Protein 3CIH (pdb70)

Foldseek 3Di:
DFKWAAPLQQLLQVQQCLQLAAFALHGDHAPDDRFHHQFKKKKKDKDAAPAKKKKAKDKDAQKWKAKQNRTDPSDRMDIDGHGIIMIMMMGGDPPHGTIMFMDIPPDTDDQQIKMASPQPWDADPVGDIDDSPVGDMGIDGDPRNDSPSPSVVDFFWDWAFFPDWDADPVGFIKTFNPAKAKFWKKFKDKDFWWKKKKFFANDSVLQVPSPFRGYIWMKTDDQQWIATVSVGDIDGFDNPIGMDIDPGMAIHRMMTMHTDPGIDTDGMIIGTAHDFDFQKDDDFPPVLVNLLLVLLLVLSRQQHLARAFFGHPSNHQAQLLLLLLCLVLRTGNPLVRNLSSLSNQLHDDDDPAARSLELSNLSSLVSVVQSLLAVCLVSLLSCVVSVNPVQQVAQDPLRHAAVSHDYDLAPQVPPADRGAFFLLSLLSVLVSLVSCVSCVSNVVVVSSVVSVVSSVSSLVVSCVQFNDPVLLAGAGHDDPSHGDPARACRSLNCQVSVSDDPVSVVSCVVSPLPDPVHRDHWFLSVLVSLLSCLSVVQLQVVCCVVFSVLVVLVHSAAWGTGDNVDDDQVRQAVPGSNPTRRSTSSRSSSSSCCSCRAQNKDAPDRQNLDIEGEHDPNPTAWWIWRDTNPWIWIWIGQWKIKIFTAHHKYKYKDQAQDFKDKVADWADPDHRMIIHIGGHRDMMMITGHD

Organism: Bacteroides thetaiotaomicron (strain ATCC 29148 / DSM 2079 / JCM 5827 / CCUG 10774 / NCTC 10582 / VPI-5482 / E50) (NCBI:txid226186)

Secondary structure (DSSP, 8-state):
---EESTTHHHHHHHH--TT-EETTEE---SSPPP---SEEEEEEEEEESS-EEEEEEEESEEEEEETTEEPP---EEEE-SEEEEEEEEEE-SSS--EEEEE-SS---STTSEEES-----B-TTSPBP--TT-----EE-S--STT--GGG----B----SEEEE-TTSSEEEEEEEEEEE--EEEEEEE-EEEEEEEESSHHHHH-TTT-S-EEEEEEETTEEEETTTTEEEE--SSS-EEE-SS-EEEEEEEEEE-TTEEEEEE--B---------EE--S-HHHHHHHHHHHH--TTBSSSB-SBSSS-----HHHHHHHH--TTTT--HHHHHHHHHHHH--SSP-SSGGG--HHHHHHHHHHHH-----HHHHHHHTT----TTGGG--TT----------S---TT----SSEEHHHHHHHHHHHH--HHHHHHT-HHHHHHHHHHHHHHHHHHHHHHEETTTTEE-SEEETTEEPS---TTT--TTTTT-S-HHHHHHHIIIIIT-TTS----S---HHHHHHHHHTT-TTT----TTT---TT--SS--S---TT--GGGGG---STT-S-SSBGGG-THHHHIIIIIS-EEEEEGGGTEEEE----TT----EEEEETTEEEEE---SEEEEEESS-EEEEEEE-SS--EE---EEEEETTEEEEEE-SSS-EEEE---

Sequence (690 aa):
QTWIWYPGDYEIWLGNQNNRRTERGAFFPPFWKTDSHYVVVEFSKVLNLSEPEEVFIAAEGTYNVKLDGKLQFGPETLLLPAGKHSLNIKVWNQATPPTIYVKGKTVNSDSSWRVTYEDKEWIDESGKASDTSATIYDAGCWNFDGATQRPSQFSLREPQQPVAKTEQPEGGILYDFGKETFGFITLKNLSGKGKIDLYYGESPEEAKDKAYCETLDKLLLEPGQITDLAIRSTSPLHHSDNEYTLENSKAFRYVYITHEPEVQIGEVSQYEYLPEEYRGNFRCNDEELNCIWEVGAYTHLTTREFFIDGIKRDRWVWSGDAIQSYLNYYLFFDSESVKRTIWLLRGKDPVTSHSNTIDYTFYWFLSVYDYYYSGDRHFVNQLYPRQTDYVLGRTNKNGVEGSGDWVFVDWADGYLDKKGELSFEQVLFCRSLETALCADLVGDKDGQQKYEKLASALKAKLEPTFWNNQKQAFVHNCVDGRQSDAVTRYANFSVFFDYLNADKQQAIKQSVLLNDEILKITTPYRFYELEALCALGEQETVKEKAYWGGLKAGATSFWEKYNPEESGTQHLAYGRPYGKSLCHAWGASPIYLLGKYYLGVKPTKEGYKEFAVSPVLGGLKWEGTVPTPNGDIHVYDNKTIKVKATEGKGYLTIQSRRQPKANGTVEKVSEGVWRLWIDSPEERIVTYRL

InterPro domains:
  IPR008928 Six-hairpin glycosidase superfamily [SSF48208] (299-679)
  IPR012341 Six-hairpin glycosidase-like superfamily [G3DSA:1.50.10.10] (306-635)
  IPR035396 Alpha-L-rhamnosidase, six-hairpin glycosidase domain [PF17389] (300-632)
  IPR035398 Alpha-L-rhamnosidase C-terminal domain [PF17390] (636-672)
  IPR048932 Alpha-rhamnosidase-like, N-terminal domain, bacteroidetes [PF21209] (57-276)

Radius of gyration: 28.09 Å; Cα contacts (8 Å, |Δi|>4): 1525; chains: 1; bounding box: 74×78×75 Å

B-factor: mean 33.27, std 11.44, range [8.04, 86.85]

Nearest PDB structures (foldseek):
  3cih-assembly1_A-2  TM=1.001E+00  e=0.000E+00  Bacteroides thetaiotaomicron VPI-5482
  4xhc-assembly1_B  TM=7.651E-01  e=6.725E-21  Klebsiella oxytoca
  6gsz-assembly1_A  TM=5.966E-01  e=3.666E-24  Aspergillus terreus
  8hmm-assembly1_A  TM=7.686E-01  e=1.091E-19  Aspergillus oryzae
  5fq0-assembly1_A  TM=4.477E-01  e=1.392E+00  Halomonas sp.

Structure (mmCIF, N/CA/C/O backbone):
data_3CIH
#
_entry.id   3CIH
#
_cell.length_a   146.895
_cell.length_b   146.895
_cell.length_c   198.847
_cell.angle_alpha   90.00
_cell.angle_beta   90.00
_cell.angle_gamma   90.00
#
_symmetry.space_group_name_H-M   'I 4 2 2'
#
loop_
_entity.id
_entity.type
_entity.pdbx_description
1 polymer 'Putative alpha-rhamnosidase'
2 non-polymer 2-AMINO-2-HYDROXYMETHYL-PROPANE-1,3-DIOL
3 non-polymer 1,2-ETHANEDIOL
4 water water
#
loop_
_atom_site.group_PDB
_atom_site.id
_atom_site.type_symbol
_atom_site.label_atom_id
_atom_site.label_alt_id
_atom_site.label_comp_id
_atom_site.label_asym_id
_atom_site.label_entity_id
_atom_site.label_seq_id
_atom_site.pdbx_PDB_ins_code
_atom_site.Cartn_x
_atom_site.Cartn_y
_atom_site.Cartn_z
_atom_site.occupancy
_atom_site.B_iso_or_equiv
_atom_site.auth_seq_id
_atom_site.auth_comp_id
_atom_site.auth_asym_id
_atom_site.auth_atom_id
_atom_site.pdbx_PDB_model_num
ATOM 1 N N . GLN A 1 18 ? 28.586 52.356 21.594 1.00 33.88 18 GLN A N 1
ATOM 2 C CA . GLN A 1 18 ? 28.848 51.944 20.184 1.00 34.73 18 GLN A CA 1
ATOM 3 C C . GLN A 1 18 ? 30.091 51.059 20.044 1.00 33.91 18 GLN A C 1
ATOM 4 O O . GLN A 1 18 ? 30.993 51.091 20.884 1.00 32.48 18 GLN A O 1
ATOM 10 N N . THR A 1 19 ? 30.130 50.280 18.964 1.00 32.19 19 THR A N 1
ATOM 11 C CA . THR A 1 19 ? 31.248 49.380 18.690 1.00 29.82 19 THR A CA 1
ATOM 12 C C . THR A 1 19 ? 31.231 48.990 17.204 1.00 28.50 19 THR A C 1
ATOM 13 O O . THR A 1 19 ? 30.221 49.172 16.519 1.00 25.47 19 THR A O 1
ATOM 17 N N . TRP A 1 20 ? 32.345 48.478 16.691 1.00 26.93 20 TRP A N 1
ATOM 18 C CA . TRP A 1 20 ? 32.368 48.065 15.288 1.00 27.58 20 TRP A CA 1
ATOM 19 C C . TRP A 1 20 ? 31.502 46.821 15.149 1.00 25.26 20 TRP A C 1
ATOM 20 O O . TRP A 1 20 ? 31.533 45.943 16.006 1.00 22.38 20 TRP A O 1
ATOM 31 N N . ILE A 1 21 ? 30.719 46.755 14.079 1.00 25.24 21 ILE A N 1
ATOM 32 C CA . ILE A 1 21 ? 29.833 45.611 13.869 1.00 24.83 21 ILE A CA 1
ATOM 33 C C . ILE A 1 21 ? 29.989 44.993 12.491 1.00 24.15 21 ILE A C 1
ATOM 34 O O . ILE A 1 21 ? 30.421 45.649 11.540 1.00 23.22 21 ILE A O 1
ATOM 39 N N . TRP A 1 22 ? 29.602 43.728 12.391 1.00 24.93 22 TRP A N 1
ATOM 40 C CA . TRP A 1 22 ? 29.709 42.973 11.147 1.00 24.45 22 TRP A CA 1
ATOM 41 C C . TRP A 1 22 ? 28.650 41.872 11.075 1.00 23.26 22 TRP A C 1
ATOM 42 O O . TRP A 1 22 ? 27.856 41.706 11.998 1.00 21.99 22 TRP A O 1
ATOM 53 N N . TYR A 1 23 ? 28.638 41.136 9.964 1.00 22.84 23 TYR A N 1
ATOM 54 C CA . TYR A 1 23 ? 27.713 40.025 9.788 1.00 21.00 23 TYR A CA 1
ATOM 55 C C . TYR A 1 23 ? 28.248 38.965 10.758 1.00 20.88 23 TYR A C 1
ATOM 56 O O . TYR A 1 23 ? 29.412 38.577 10.688 1.00 22.10 23 TYR A O 1
ATOM 65 N N . PRO A 1 24 ? 27.398 38.472 11.663 1.00 20.81 24 PRO A N 1
ATOM 66 C CA . PRO A 1 24 ? 27.824 37.470 12.644 1.00 20.66 24 PRO A CA 1
ATOM 67 C C . PRO A 1 24 ? 28.572 36.248 12.115 1.00 20.58 24 PRO A C 1
ATOM 68 O O . PRO A 1 24 ? 28.142 35.590 11.166 1.00 20.68 24 PRO A O 1
ATOM 72 N N . GLY A 1 25 ? 29.702 35.950 12.741 1.00 20.26 25 GLY A N 1
ATOM 73 C CA . GLY A 1 25 ? 30.494 34.812 12.316 1.00 20.85 25 GLY A CA 1
ATOM 74 C C . GLY A 1 25 ? 31.488 35.168 11.226 1.00 21.07 25 GLY A C 1
ATOM 75 O O . GLY A 1 25 ? 32.545 34.557 11.130 1.00 20.48 25 GLY A O 1
ATOM 76 N N . ASP A 1 26 ? 31.160 36.153 10.395 1.00 20.56 26 ASP A N 1
ATOM 77 C CA . ASP A 1 26 ? 32.069 36.537 9.321 1.00 21.56 26 ASP A CA 1
ATOM 78 C C . ASP A 1 26 ? 33.407 37.110 9.780 1.00 22.17 26 ASP A C 1
ATOM 79 O O . ASP A 1 26 ? 34.424 36.867 9.135 1.00 21.25 26 ASP A O 1
ATOM 84 N N . TYR A 1 27 ? 33.433 37.876 10.870 1.00 22.32 27 TYR A N 1
ATOM 85 C CA . TYR A 1 27 ? 34.712 38.415 11.332 1.00 20.66 27 TYR A CA 1
ATOM 86 C C . TYR A 1 27 ? 35.540 37.271 11.886 1.00 21.21 27 TYR A C 1
ATOM 87 O O . TYR A 1 27 ? 36.728 37.139 11.600 1.00 20.23 27 TYR A O 1
ATOM 96 N N . GLU A 1 28 ? 34.887 36.438 12.682 1.00 22.44 28 GLU A N 1
ATOM 97 C CA . GLU A 1 28 ? 35.521 35.281 13.298 1.00 22.53 28 GLU A CA 1
ATOM 98 C C . GLU A 1 28 ? 36.158 34.353 12.265 1.00 23.25 28 GLU A C 1
ATOM 99 O O . GLU A 1 28 ? 37.263 33.855 12.458 1.00 21.83 28 GLU A O 1
ATOM 105 N N . ILE A 1 29 ? 35.447 34.112 11.171 1.00 23.02 29 ILE A N 1
ATOM 106 C CA . ILE A 1 29 ? 35.962 33.242 10.131 1.00 23.20 29 ILE A CA 1
ATOM 107 C C . ILE A 1 29 ? 37.200 33.854 9.494 1.00 24.37 29 ILE A C 1
ATOM 108 O O . ILE A 1 29 ? 38.223 33.187 9.361 1.00 26.31 29 ILE A O 1
ATOM 113 N N . TRP A 1 30 ? 37.114 35.128 9.123 1.00 24.64 30 TRP A N 1
ATOM 114 C CA . TRP A 1 30 ? 38.236 35.833 8.503 1.00 25.02 30 TRP A CA 1
ATOM 115 C C . TRP A 1 30 ? 39.443 35.882 9.433 1.00 24.14 30 TRP A C 1
ATOM 116 O O . TRP A 1 30 ? 40.569 35.636 9.006 1.00 24.32 30 TRP A O 1
ATOM 127 N N . LEU A 1 31 ? 39.207 36.201 10.701 1.00 22.97 31 LEU A N 1
ATOM 128 C CA . LEU A 1 31 ? 40.296 36.294 11.661 1.00 21.92 31 LEU A CA 1
ATOM 129 C C . LEU A 1 31 ? 40.883 34.910 11.917 1.00 24.10 31 LEU A C 1
ATOM 130 O O . LEU A 1 31 ? 42.082 34.773 12.199 1.00 23.23 31 LEU A O 1
ATOM 135 N N . GLY A 1 32 ? 40.035 33.888 11.815 1.00 22.72 32 GLY A N 1
ATOM 136 C CA . GLY A 1 32 ? 40.488 32.522 12.034 1.00 21.07 32 GLY A CA 1
ATOM 137 C C . GLY A 1 32 ? 41.370 32.031 10.902 1.00 21.01 32 GLY A C 1
ATOM 138 O O . GLY A 1 32 ? 42.320 31.284 11.125 1.00 18.43 32 GLY A O 1
ATOM 139 N N . ASN A 1 33 ? 41.041 32.437 9.679 1.00 21.21 33 ASN A N 1
ATOM 140 C CA . ASN A 1 33 ? 41.833 32.055 8.526 1.00 21.74 33 ASN A CA 1
ATOM 141 C C . ASN A 1 33 ? 43.215 32.680 8.703 1.00 24.25 33 ASN A C 1
ATOM 142 O O . ASN A 1 33 ? 44.239 32.033 8.467 1.00 22.96 33 ASN A O 1
ATOM 147 N N . GLN A 1 34 ? 43.242 33.936 9.133 1.00 23.63 34 GLN A N 1
ATOM 148 C CA . GLN A 1 34 ? 44.509 34.630 9.317 1.00 24.29 34 GLN A CA 1
ATOM 149 C C . GLN A 1 34 ? 45.408 33.930 10.323 1.00 23.07 34 GLN A C 1
ATOM 150 O O . GLN A 1 34 ? 46.605 33.768 10.094 1.00 23.27 34 GLN A O 1
ATOM 164 N N . ASN A 1 36 ? 45.095 30.622 11.591 1.00 23.19 36 ASN A N 1
ATOM 165 C CA . ASN A 1 36 ? 45.390 29.252 11.175 1.00 23.25 36 ASN A CA 1
ATOM 166 C C . ASN A 1 36 ? 46.507 29.233 10.130 1.00 23.60 36 ASN A C 1
ATOM 167 O O . ASN A 1 36 ? 47.392 28.374 10.176 1.00 22.86 36 ASN A O 1
ATOM 172 N N . ASN A 1 37 ? 46.461 30.178 9.192 1.00 22.95 37 ASN A N 1
ATOM 173 C CA . ASN A 1 37 ? 47.449 30.215 8.128 1.00 24.03 37 ASN A CA 1
ATOM 174 C C . ASN A 1 37 ? 48.824 30.721 8.554 1.00 25.14 37 ASN A C 1
ATOM 175 O O . ASN A 1 37 ? 49.710 30.918 7.727 1.00 25.41 37 ASN A O 1
ATOM 180 N N . ARG A 1 38 ? 49.001 30.911 9.857 1.00 26.41 38 ARG A N 1
ATOM 181 C CA . ARG A 1 38 ? 50.281 31.349 10.395 1.00 26.26 38 ARG A CA 1
ATOM 182 C C . ARG A 1 38 ? 51.125 30.129 10.740 1.00 27.17 38 ARG A C 1
ATOM 183 O O . ARG A 1 38 ? 52.299 30.259 11.094 1.00 27.30 38 ARG A O 1
ATOM 191 N N . ARG A 1 39 ? 50.528 28.943 10.661 1.00 26.63 39 ARG A N 1
ATOM 192 C CA . ARG A 1 39 ? 51.284 27.736 10.950 1.00 25.58 39 ARG A CA 1
ATOM 193 C C . ARG A 1 39 ? 52.369 27.588 9.901 1.00 25.93 39 ARG A C 1
ATOM 194 O O . ARG A 1 39 ? 52.169 27.926 8.729 1.00 25.97 39 ARG A O 1
ATOM 202 N N . THR A 1 40 ? 53.525 27.092 10.322 1.00 25.48 40 THR A N 1
ATOM 203 C CA . THR A 1 40 ? 54.609 26.862 9.383 1.00 26.11 40 THR A CA 1
ATOM 204 C C . THR A 1 40 ? 55.291 25.558 9.722 1.00 26.91 40 THR A C 1
ATOM 205 O O . THR A 1 40 ? 55.202 25.065 10.847 1.00 28.41 40 THR A O 1
ATOM 209 N N . GLU A 1 41 ? 55.937 24.986 8.719 1.00 27.16 41 GLU A N 1
ATOM 210 C CA . GLU A 1 41 ? 56.720 23.790 8.918 1.00 27.39 41 GLU A CA 1
ATOM 211 C C . GLU A 1 41 ? 58.024 24.112 8.206 1.00 25.52 41 GLU A C 1
ATOM 212 O O . GLU A 1 41 ? 58.059 24.320 6.987 1.00 22.99 41 GLU A O 1
ATOM 218 N N . ARG A 1 42 ? 59.089 24.200 8.989 1.00 25.01 42 ARG A N 1
ATOM 219 C CA . ARG A 1 42 ? 60.400 24.512 8.451 1.00 26.10 42 ARG A CA 1
ATOM 220 C C . ARG A 1 42 ? 60.383 25.610 7.386 1.00 25.38 42 ARG A C 1
ATOM 221 O O . ARG A 1 42 ? 60.911 25.435 6.287 1.00 25.25 42 ARG A O 1
ATOM 229 N N . GLY A 1 43 ? 59.767 26.741 7.722 1.00 25.37 43 GLY A N 1
ATOM 230 C CA . GLY A 1 43 ? 59.738 27.873 6.814 1.00 25.05 43 GLY A CA 1
ATOM 231 C C . GLY A 1 43 ? 58.670 27.930 5.747 1.00 24.59 43 GLY A C 1
ATOM 232 O O . GLY A 1 43 ? 58.633 28.878 4.959 1.00 24.75 43 GLY A O 1
ATOM 233 N N . ALA A 1 44 ? 57.794 26.940 5.709 1.00 24.92 44 ALA A N 1
ATOM 234 C CA . ALA A 1 44 ? 56.750 26.940 4.693 1.00 26.62 44 ALA A CA 1
ATOM 235 C C . ALA A 1 44 ? 55.355 27.167 5.264 1.00 26.69 44 ALA A C 1
ATOM 236 O O . ALA A 1 44 ? 54.957 26.556 6.268 1.00 25.28 44 ALA A O 1
ATOM 238 N N . PHE A 1 45 ? 54.633 28.068 4.609 1.00 26.54 45 PHE A N 1
ATOM 239 C CA . PHE A 1 45 ? 53.259 28.408 4.956 1.00 28.16 45 PHE A CA 1
ATOM 240 C C . PHE A 1 45 ? 52.466 27.092 4.938 1.00 26.76 45 PHE A C 1
ATOM 241 O O . PHE A 1 45 ? 52.637 26.270 4.035 1.00 26.57 45 PHE A O 1
ATOM 249 N N . PHE A 1 46 ? 51.614 26.887 5.938 1.00 26.14 46 PHE A N 1
ATOM 250 C CA . PHE A 1 46 ? 50.873 25.630 6.043 1.00 27.18 46 PHE A CA 1
ATOM 251 C C . PHE A 1 46 ? 49.384 25.781 6.429 1.00 27.04 46 PHE A C 1
ATOM 252 O O . PHE A 1 46 ? 49.013 25.678 7.602 1.00 25.63 46 PHE A O 1
ATOM 260 N N . PRO A 1 47 ? 48.510 26.016 5.440 1.00 26.93 47 PRO A N 1
ATOM 261 C CA . PRO A 1 47 ? 47.081 26.167 5.732 1.00 26.29 47 PRO A CA 1
ATOM 262 C C . PRO A 1 47 ? 46.420 24.819 6.021 1.00 25.94 47 PRO A C 1
ATOM 263 O O . PRO A 1 47 ? 46.989 23.769 5.751 1.00 26.18 47 PRO A O 1
ATOM 267 N N . PRO A 1 48 ? 45.209 24.834 6.591 1.00 25.98 48 PRO A N 1
ATOM 268 C CA . PRO A 1 48 ? 44.508 23.581 6.897 1.00 25.08 48 PRO A CA 1
ATOM 269 C C . PRO A 1 48 ? 44.222 22.763 5.639 1.00 24.11 48 PRO A C 1
ATOM 270 O O . PRO A 1 48 ? 44.214 23.303 4.532 1.00 22.98 48 PRO A O 1
ATOM 274 N N . PHE A 1 49 ? 43.990 21.463 5.809 1.00 23.29 49 PHE A N 1
ATOM 275 C CA . PHE A 1 49 ? 43.691 20.590 4.672 1.00 22.78 49 PHE A CA 1
ATOM 276 C C . PHE A 1 49 ? 42.192 20.560 4.377 1.00 22.21 49 PHE A C 1
ATOM 277 O O . PHE A 1 49 ? 41.760 20.075 3.333 1.00 21.29 49 PHE A O 1
ATOM 285 N N . TRP A 1 50 ? 41.393 21.081 5.299 1.00 23.66 50 TRP A N 1
ATOM 286 C CA . TRP A 1 50 ? 39.954 21.137 5.078 1.00 24.34 50 TRP A CA 1
ATOM 287 C C . TRP A 1 50 ? 39.662 22.477 4.421 1.00 24.07 50 TRP A C 1
ATOM 288 O O . TRP A 1 50 ? 40.490 23.383 4.444 1.00 23.53 50 TRP A O 1
ATOM 299 N N . LYS A 1 51 ? 38.492 22.583 3.812 1.00 24.92 51 LYS A N 1
ATOM 300 C CA . LYS A 1 51 ? 38.071 23.794 3.130 1.00 26.42 51 LYS A CA 1
ATOM 301 C C . LYS A 1 51 ? 38.125 25.048 4.004 1.00 26.36 51 LYS A C 1
ATOM 302 O O . LYS A 1 51 ? 37.726 25.032 5.173 1.00 24.47 51 LYS A O 1
ATOM 308 N N . THR A 1 52 ? 38.630 26.132 3.424 1.00 23.91 52 THR A N 1
ATOM 309 C CA . THR A 1 52 ? 38.701 27.407 4.122 1.00 23.86 52 THR A CA 1
ATOM 310 C C . THR A 1 52 ? 37.545 28.264 3.619 1.00 22.36 52 THR A C 1
ATOM 311 O O . THR A 1 52 ? 37.401 28.476 2.421 1.00 20.43 52 THR A O 1
ATOM 315 N N . ASP A 1 53 ? 36.725 28.762 4.533 1.00 24.23 53 ASP A N 1
ATOM 316 C CA . ASP A 1 53 ? 35.593 29.581 4.132 1.00 26.24 53 ASP A CA 1
ATOM 317 C C . ASP A 1 53 ? 35.934 31.063 4.138 1.00 25.62 53 ASP A C 1
ATOM 318 O O . ASP A 1 53 ? 36.975 31.464 4.642 1.00 22.36 53 ASP A O 1
ATOM 323 N N . SER A 1 54 ? 35.048 31.867 3.566 1.00 25.91 54 SER A N 1
ATOM 324 C CA . SER A 1 54 ? 35.256 33.303 3.465 1.00 24.40 54 SER A CA 1
ATOM 325 C C . SER A 1 54 ? 34.065 34.086 3.995 1.00 23.86 54 SER A C 1
ATOM 326 O O . SER A 1 54 ? 32.965 33.555 4.111 1.00 22.51 54 SER A O 1
ATOM 329 N N . HIS A 1 55 ? 34.284 35.357 4.309 1.00 22.45 55 HIS A N 1
ATOM 330 C CA . HIS A 1 55 ? 33.198 36.190 4.795 1.00 22.29 55 HIS A CA 1
ATOM 331 C C . HIS A 1 55 ? 32.422 36.656 3.571 1.00 20.00 55 HIS A C 1
ATOM 332 O O . HIS A 1 55 ? 32.907 36.526 2.456 1.00 19.16 55 HIS A O 1
ATOM 339 N N . TYR A 1 56 ? 31.210 37.169 3.771 1.00 19.40 56 TYR A N 1
ATOM 340 C CA . TYR A 1 56 ? 30.407 37.681 2.658 1.00 19.99 56 TYR A CA 1
ATOM 341 C C . TYR A 1 56 ? 31.025 39.028 2.262 1.00 20.27 56 TYR A C 1
ATOM 342 O O . TYR A 1 56 ? 31.202 39.883 3.122 1.00 18.06 56 TYR A O 1
ATOM 351 N N . VAL A 1 57 ? 31.346 39.224 0.980 1.00 19.60 57 VAL A N 1
ATOM 352 C CA . VAL A 1 57 ? 31.997 40.470 0.552 1.00 21.86 57 VAL A CA 1
ATOM 353 C C . VAL A 1 57 ? 31.126 41.723 0.372 1.00 22.76 57 VAL A C 1
ATOM 354 O O . VAL A 1 57 ? 31.641 42.827 0.157 1.00 20.54 57 VAL A O 1
ATOM 358 N N . VAL A 1 58 ? 29.812 41.556 0.450 1.00 22.97 58 VAL A N 1
ATOM 359 C CA . VAL A 1 58 ? 28.906 42.688 0.368 1.00 22.70 58 VAL A CA 1
ATOM 360 C C . VAL A 1 58 ? 27.805 42.384 1.367 1.00 24.46 58 VAL A C 1
ATOM 361 O O . VAL A 1 58 ? 27.168 41.335 1.302 1.00 26.10 58 VAL A O 1
ATOM 365 N N . VAL A 1 59 ? 27.603 43.300 2.303 1.00 23.57 59 VAL A N 1
ATOM 366 C CA . VAL A 1 59 ? 26.605 43.142 3.339 1.00 24.67 59 VAL A CA 1
ATOM 367 C C . VAL A 1 59 ? 25.900 44.480 3.564 1.00 25.76 59 VAL A C 1
ATOM 368 O O . VAL A 1 59 ? 26.496 45.542 3.389 1.00 23.89 59 VAL A O 1
ATOM 372 N N . GLU A 1 60 ? 24.625 44.432 3.934 1.00 25.83 60 GLU A N 1
ATOM 373 C CA . GLU A 1 60 ? 23.893 45.656 4.209 1.00 24.95 60 GLU A CA 1
ATOM 374 C C . GLU A 1 60 ? 23.574 45.739 5.692 1.00 25.33 60 GLU A C 1
ATOM 375 O O . GLU A 1 60 ? 23.012 44.810 6.270 1.00 24.15 60 GLU A O 1
ATOM 381 N N . PHE A 1 61 ? 23.958 46.853 6.303 1.00 24.23 61 PHE A N 1
ATOM 382 C CA . PHE A 1 61 ? 23.672 47.108 7.711 1.00 25.62 61 PHE A CA 1
ATOM 383 C C . PHE A 1 61 ? 22.470 48.068 7.743 1.00 26.32 61 PHE A C 1
ATOM 384 O O . PHE A 1 61 ? 22.383 49.000 6.940 1.00 25.29 61 PHE A O 1
ATOM 392 N N . SER A 1 62 ? 21.529 47.834 8.646 1.00 26.52 62 SER A N 1
ATOM 393 C CA . SER A 1 62 ? 20.361 48.705 8.716 1.00 28.21 62 SER A CA 1
ATOM 394 C C . SER A 1 62 ? 19.818 48.851 10.127 1.00 28.84 62 SER A C 1
ATOM 395 O O . SER A 1 62 ? 20.023 47.986 10.977 1.00 28.44 62 SER A O 1
ATOM 398 N N . LYS A 1 63 ? 19.129 49.960 10.367 1.00 30.92 63 LYS A N 1
ATOM 399 C CA . LYS A 1 63 ? 18.547 50.242 11.672 1.00 33.03 63 LYS A CA 1
ATOM 400 C C . LYS A 1 63 ? 17.362 51.183 11.519 1.00 33.93 63 LYS A C 1
ATOM 401 O O . LYS A 1 63 ? 17.485 52.254 10.923 1.00 33.49 63 LYS A O 1
ATOM 407 N N . VAL A 1 64 ? 16.212 50.769 12.044 1.00 35.36 64 VAL A N 1
ATOM 408 C CA . VAL A 1 64 ? 15.005 51.587 11.994 1.00 35.50 64 VAL A CA 1
ATOM 409 C C . VAL A 1 64 ? 15.081 52.549 13.173 1.00 36.92 64 VAL A C 1
ATOM 410 O O . VAL A 1 64 ? 15.286 52.132 14.317 1.00 36.07 64 VAL A O 1
ATOM 414 N N . LEU A 1 65 ? 14.925 53.837 12.884 1.00 38.93 65 LEU A N 1
ATOM 415 C CA . LEU A 1 65 ? 15.026 54.865 13.913 1.00 40.53 65 LEU A CA 1
ATOM 416 C C . LEU A 1 65 ? 13.756 55.682 14.156 1.00 41.29 65 LEU A C 1
ATOM 417 O O . LEU A 1 65 ? 12.959 55.935 13.242 1.00 41.02 65 LEU A O 1
ATOM 422 N N . ASN A 1 66 ? 13.585 56.089 15.409 1.00 41.46 66 ASN A N 1
ATOM 423 C CA . ASN A 1 66 ? 12.467 56.930 15.814 1.00 43.29 66 ASN A CA 1
ATOM 424 C C . ASN A 1 66 ? 13.095 57.921 16.789 1.00 42.82 66 ASN A C 1
ATOM 425 O O . ASN A 1 66 ? 13.237 57.649 17.979 1.00 42.26 66 ASN A O 1
ATOM 430 N N . LEU A 1 67 ? 13.494 59.070 16.257 1.00 43.76 67 LEU A N 1
ATOM 431 C CA . LEU A 1 67 ? 14.162 60.096 17.047 1.00 44.92 67 LEU A CA 1
ATOM 432 C C . LEU A 1 67 ? 13.256 61.231 17.505 1.00 45.73 67 LEU A C 1
ATOM 433 O O . LEU A 1 67 ? 12.471 61.767 16.723 1.00 44.33 67 LEU A O 1
ATOM 438 N N . SER A 1 68 ? 13.391 61.598 18.776 1.00 46.80 68 SER A N 1
ATOM 439 C CA . SER A 1 68 ? 12.599 62.673 19.368 1.00 47.88 68 SER A CA 1
ATOM 440 C C . SER A 1 68 ? 13.266 64.020 19.105 1.00 48.22 68 SER A C 1
ATOM 441 O O . SER A 1 68 ? 12.672 65.072 19.337 1.00 47.84 68 SER A O 1
ATOM 444 N N . GLU A 1 69 ? 14.507 63.975 18.626 1.00 48.61 69 GLU A N 1
ATOM 445 C CA . GLU A 1 69 ? 15.264 65.182 18.318 1.00 48.09 69 GLU A CA 1
ATOM 446 C C . GLU A 1 69 ? 16.366 64.872 17.304 1.00 47.29 69 GLU A C 1
ATOM 447 O O . GLU A 1 69 ? 16.962 63.796 17.331 1.00 47.12 69 GLU A O 1
ATOM 453 N N . PRO A 1 70 ? 16.650 65.817 16.392 1.00 46.70 70 PRO A N 1
ATOM 454 C CA . PRO A 1 70 ? 17.689 65.621 15.378 1.00 44.59 70 PRO A CA 1
ATOM 455 C C . PRO A 1 70 ? 19.061 65.379 16.000 1.00 42.98 70 PRO A C 1
ATOM 456 O O . PRO A 1 70 ? 19.422 66.015 16.991 1.00 43.84 70 PRO A O 1
ATOM 460 N N . GLU A 1 71 ? 19.815 64.449 15.421 1.00 41.03 71 GLU A N 1
ATOM 461 C CA . GLU A 1 71 ? 21.161 64.150 15.897 1.00 39.93 71 GLU A CA 1
ATOM 462 C C . GLU A 1 71 ? 22.052 63.777 14.728 1.00 37.72 71 GLU A C 1
ATOM 463 O O . GLU A 1 71 ? 21.594 63.248 13.715 1.00 37.93 71 GLU A O 1
ATOM 469 N N . GLU A 1 72 ? 23.334 64.067 14.876 1.00 35.29 72 GLU A N 1
ATOM 470 C CA . GLU A 1 72 ? 24.302 63.774 13.838 1.00 35.26 72 GLU A CA 1
ATOM 471 C C . GLU A 1 72 ? 25.120 62.555 14.215 1.00 33.77 72 GLU A C 1
ATOM 472 O O . GLU A 1 72 ? 25.564 62.435 15.356 1.00 30.80 72 GLU A O 1
ATOM 478 N N . VAL A 1 73 ? 25.319 61.647 13.259 1.00 32.34 73 VAL A N 1
ATOM 479 C CA . VAL A 1 73 ? 26.118 60.461 13.535 1.00 31.85 73 VAL A CA 1
ATOM 480 C C . VAL A 1 73 ? 27.417 60.470 12.755 1.00 31.59 73 VAL A C 1
ATOM 481 O O . VAL A 1 73 ? 27.479 60.981 11.633 1.00 31.48 73 VAL A O 1
ATOM 485 N N . PHE A 1 74 ? 28.458 59.917 13.371 1.00 31.34 74 PHE A N 1
ATOM 486 C CA . PHE A 1 74 ? 29.759 59.789 12.730 1.00 30.80 74 PHE A CA 1
ATOM 487 C C . PHE A 1 74 ? 29.740 58.386 12.121 1.00 30.17 74 PHE A C 1
ATOM 488 O O . PHE A 1 74 ? 29.272 57.438 12.756 1.00 28.78 74 PHE A O 1
ATOM 496 N N . ILE A 1 75 ? 30.245 58.254 10.900 1.00 28.80 75 ILE A N 1
ATOM 497 C CA . ILE A 1 75 ? 30.255 56.970 10.221 1.00 28.21 75 ILE A CA 1
ATOM 498 C C . ILE A 1 75 ? 31.641 56.589 9.750 1.00 28.37 75 ILE A C 1
ATOM 499 O O . ILE A 1 75 ? 32.306 57.360 9.070 1.00 29.12 75 ILE A O 1
ATOM 504 N N . ALA A 1 76 ? 32.067 55.390 10.124 1.00 28.95 76 ALA A N 1
ATOM 505 C CA . ALA A 1 76 ? 33.363 54.862 9.723 1.00 30.88 76 ALA A CA 1
ATOM 506 C C . ALA A 1 76 ? 33.114 53.458 9.179 1.00 30.69 76 ALA A C 1
ATOM 507 O O . ALA A 1 76 ? 32.156 52.795 9.579 1.00 31.74 76 ALA A O 1
ATOM 509 N N . ALA A 1 77 ? 33.967 53.001 8.270 1.00 29.46 77 ALA A N 1
ATOM 510 C CA . ALA A 1 77 ? 33.793 51.673 7.717 1.00 28.71 77 ALA A CA 1
ATOM 511 C C . ALA A 1 77 ? 35.057 51.111 7.088 1.00 28.28 77 ALA A C 1
ATOM 512 O O . ALA A 1 77 ? 35.930 51.851 6.641 1.00 28.06 77 ALA A O 1
ATOM 514 N N . GLU A 1 78 ? 35.158 49.787 7.079 1.00 28.14 78 GLU A N 1
ATOM 515 C CA . GLU A 1 78 ? 36.280 49.118 6.439 1.00 26.93 78 GLU A CA 1
ATOM 516 C C . GLU A 1 78 ? 35.673 48.576 5.151 1.00 27.03 78 GLU A C 1
ATOM 517 O O . GLU A 1 78 ? 34.862 47.650 5.174 1.00 26.51 78 GLU A O 1
ATOM 523 N N . GLY A 1 79 ? 36.049 49.190 4.033 1.00 26.38 79 GLY A N 1
ATOM 524 C CA . GLY A 1 79 ? 35.525 48.797 2.741 1.00 24.45 79 GLY A CA 1
ATOM 525 C C . GLY A 1 79 ? 34.831 49.955 2.043 1.00 23.99 79 GLY A C 1
ATOM 526 O O . GLY A 1 79 ? 34.714 51.054 2.588 1.00 24.57 79 GLY A O 1
ATOM 527 N N . THR A 1 80 ? 34.378 49.708 0.822 1.00 24.64 80 THR A N 1
ATOM 528 C CA . THR A 1 80 ? 33.670 50.712 0.033 1.00 25.23 80 THR A CA 1
ATOM 529 C C . THR A 1 80 ? 32.224 50.674 0.503 1.00 27.50 80 THR A C 1
ATOM 530 O O . THR A 1 80 ? 31.680 49.596 0.752 1.00 27.40 80 THR A O 1
ATOM 534 N N . TYR A 1 81 ? 31.586 51.829 0.623 1.00 26.74 81 TYR A N 1
ATOM 535 C CA . TYR A 1 81 ? 30.214 51.818 1.100 1.00 26.55 81 TYR A CA 1
ATOM 536 C C . TYR A 1 81 ? 29.351 52.954 0.594 1.00 26.36 81 TYR A C 1
ATOM 537 O O . TYR A 1 81 ? 29.842 53.904 -0.014 1.00 25.48 81 TYR A O 1
ATOM 546 N N . ASN A 1 82 ? 28.045 52.819 0.816 1.00 26.67 82 ASN A N 1
ATOM 547 C CA . ASN A 1 82 ? 27.091 53.861 0.465 1.00 26.45 82 ASN A CA 1
ATOM 548 C C . ASN A 1 82 ? 26.200 54.051 1.682 1.00 26.87 82 ASN A C 1
ATOM 549 O O . ASN A 1 82 ? 26.231 53.242 2.613 1.00 25.75 82 ASN A O 1
ATOM 554 N N . VAL A 1 83 ? 25.437 55.135 1.698 1.00 27.78 83 VAL A N 1
ATOM 555 C CA . VAL A 1 83 ? 24.554 55.415 2.822 1.00 29.57 83 VAL A CA 1
ATOM 556 C C . VAL A 1 83 ? 23.190 55.788 2.286 1.00 30.70 83 VAL A C 1
ATOM 557 O O . VAL A 1 83 ? 23.064 56.689 1.459 1.00 31.82 83 VAL A O 1
ATOM 561 N N . LYS A 1 84 ? 22.168 55.087 2.751 1.00 32.52 84 LYS A N 1
ATOM 562 C CA . LYS A 1 84 ? 20.811 55.353 2.295 1.00 34.39 84 LYS A CA 1
ATOM 563 C C . LYS A 1 84 ? 19.932 55.719 3.480 1.00 33.95 84 LYS A C 1
ATOM 564 O O . LYS A 1 84 ? 19.877 54.987 4.465 1.00 34.14 84 LYS A O 1
ATOM 570 N N . LEU A 1 85 ? 19.267 56.865 3.393 1.00 33.68 85 LEU A N 1
ATOM 571 C CA . LEU A 1 85 ? 18.378 57.319 4.460 1.00 34.33 85 LEU A CA 1
ATOM 572 C C . LEU A 1 85 ? 16.981 57.406 3.865 1.00 34.77 85 LEU A C 1
ATOM 573 O O . LEU A 1 85 ? 16.735 58.181 2.932 1.00 34.69 85 LEU A O 1
ATOM 578 N N . ASP A 1 86 ? 16.077 56.583 4.390 1.00 34.91 86 ASP A N 1
ATOM 579 C CA . ASP A 1 86 ? 14.700 56.539 3.911 1.00 35.15 86 ASP A CA 1
ATOM 580 C C . ASP A 1 86 ? 14.631 56.332 2.404 1.00 35.11 86 ASP A C 1
ATOM 581 O O . ASP A 1 86 ? 13.883 57.016 1.709 1.00 36.00 86 ASP A O 1
ATOM 586 N N . GLY A 1 87 ? 15.425 55.393 1.900 1.00 34.67 87 GLY A N 1
ATOM 587 C CA . GLY A 1 87 ? 15.421 55.101 0.476 1.00 34.46 87 GLY A CA 1
ATOM 588 C C . GLY A 1 87 ? 16.235 56.026 -0.412 1.00 35.75 87 GLY A C 1
ATOM 589 O O . GLY A 1 87 ? 16.360 55.779 -1.615 1.00 35.01 87 GLY A O 1
ATOM 590 N N . LYS A 1 88 ? 16.803 57.081 0.168 1.00 35.85 88 LYS A N 1
ATOM 591 C CA . LYS A 1 88 ? 17.586 58.035 -0.611 1.00 36.78 88 LYS A CA 1
ATOM 592 C C . LYS A 1 88 ? 19.105 57.900 -0.465 1.00 35.29 88 LYS A C 1
ATOM 593 O O . LYS A 1 88 ? 19.669 58.137 0.611 1.00 34.36 88 LYS A O 1
ATOM 599 N N . LEU A 1 89 ? 19.755 57.528 -1.568 1.00 32.93 89 LEU A N 1
ATOM 600 C CA . LEU A 1 89 ? 21.204 57.369 -1.604 1.00 33.52 89 LEU A CA 1
ATOM 601 C C . LEU A 1 89 ? 21.920 58.705 -1.417 1.00 32.93 89 LEU A C 1
ATOM 602 O O . LEU A 1 89 ? 21.680 59.649 -2.170 1.00 33.36 89 LEU A O 1
ATOM 607 N N . GLN A 1 90 ? 22.788 58.780 -0.410 1.00 32.46 90 GLN A N 1
ATOM 608 C CA . GLN A 1 90 ? 23.557 59.992 -0.153 1.00 32.30 90 GLN A CA 1
ATOM 609 C C . GLN A 1 90 ? 24.727 60.033 -1.141 1.00 33.82 90 GLN A C 1
ATOM 610 O O . GLN A 1 90 ? 25.054 59.029 -1.778 1.00 33.91 90 GLN A O 1
ATOM 616 N N . PHE A 1 91 ? 25.357 61.193 -1.266 1.00 32.89 91 PHE A N 1
ATOM 617 C CA . PHE A 1 91 ? 26.489 61.328 -2.167 1.00 32.00 91 PHE A CA 1
ATOM 618 C C . PHE A 1 91 ? 27.731 60.681 -1.555 1.00 30.19 91 PHE A C 1
ATOM 619 O O . PHE A 1 91 ? 27.943 60.763 -0.353 1.00 27.67 91 PHE A O 1
ATOM 627 N N . GLY A 1 92 ? 28.533 60.036 -2.399 1.00 29.28 92 GLY A N 1
ATOM 628 C CA . GLY A 1 92 ? 29.771 59.404 -1.975 1.00 28.38 92 GLY A CA 1
ATOM 629 C C . GLY A 1 92 ? 29.799 58.564 -0.711 1.00 28.63 92 GLY A C 1
ATOM 630 O O . GLY A 1 92 ? 28.945 57.703 -0.489 1.00 27.09 92 GLY A O 1
ATOM 639 N N . PRO A 1 94 ? 29.923 59.557 2.977 1.00 29.20 94 PRO A N 1
ATOM 640 C CA . PRO A 1 94 ? 29.906 60.528 4.069 1.00 30.95 94 PRO A CA 1
ATOM 641 C C . PRO A 1 94 ? 30.417 59.981 5.397 1.00 32.56 94 PRO A C 1
ATOM 642 O O . PRO A 1 94 ? 30.174 58.823 5.743 1.00 33.61 94 PRO A O 1
ATOM 646 N N . GLU A 1 95 ? 31.131 60.827 6.138 1.00 33.26 95 GLU A N 1
ATOM 647 C CA . GLU A 1 95 ? 31.659 60.444 7.440 1.00 33.56 95 GLU A CA 1
ATOM 648 C C . GLU A 1 95 ? 30.719 60.904 8.553 1.00 32.66 95 GLU A C 1
ATOM 649 O O . GLU A 1 95 ? 30.891 60.536 9.715 1.00 32.46 95 GLU A O 1
ATOM 655 N N . THR A 1 96 ? 29.739 61.726 8.195 1.00 31.39 96 THR A N 1
ATOM 656 C CA . THR A 1 96 ? 28.744 62.213 9.147 1.00 31.95 96 THR A CA 1
ATOM 657 C C . THR A 1 96 ? 27.432 62.398 8.401 1.00 31.48 96 THR A C 1
ATOM 658 O O . THR A 1 96 ? 27.431 62.682 7.209 1.00 31.76 96 THR A O 1
ATOM 662 N N . LEU A 1 97 ? 26.320 62.231 9.104 1.00 31.21 97 LEU A N 1
ATOM 663 C CA . LEU A 1 97 ? 25.003 62.385 8.498 1.00 31.83 97 LEU A CA 1
ATOM 664 C C . LEU A 1 97 ? 24.035 62.940 9.537 1.00 32.16 97 LEU A C 1
ATOM 665 O O . LEU A 1 97 ? 24.018 62.474 10.678 1.00 31.83 97 LEU A O 1
ATOM 670 N N . LEU A 1 98 ? 23.244 63.939 9.155 1.00 32.26 98 LEU A N 1
ATOM 671 C CA . LEU A 1 98 ? 22.276 64.503 10.092 1.00 34.43 98 LEU A CA 1
ATOM 672 C C . LEU A 1 98 ? 20.982 63.704 10.001 1.00 34.42 98 LEU A C 1
ATOM 673 O O . LEU A 1 98 ? 20.428 63.522 8.917 1.00 34.26 98 LEU A O 1
ATOM 678 N N . LEU A 1 99 ? 20.513 63.224 11.145 1.00 35.88 99 LEU A N 1
ATOM 679 C CA . LEU A 1 99 ? 19.287 62.447 11.200 1.00 37.52 99 LEU A CA 1
ATOM 680 C C . LEU A 1 99 ? 18.160 63.310 11.770 1.00 39.21 99 LEU A C 1
ATOM 681 O O . LEU A 1 99 ? 18.226 63.752 12.917 1.00 38.42 99 LEU A O 1
ATOM 686 N N . PRO A 1 100 ? 17.118 63.572 10.964 1.00 41.75 100 PRO A N 1
ATOM 687 C CA . PRO A 1 100 ? 15.961 64.382 11.366 1.00 42.13 100 PRO A CA 1
ATOM 688 C C . PRO A 1 100 ? 15.169 63.686 12.456 1.00 43.06 100 PRO A C 1
ATOM 689 O O . PRO A 1 100 ? 15.367 62.498 12.707 1.00 44.93 100 PRO A O 1
ATOM 693 N N . ALA A 1 101 ? 14.270 64.419 13.100 1.00 42.90 101 ALA A N 1
ATOM 694 C CA . ALA A 1 101 ? 13.441 63.840 14.146 1.00 42.08 101 ALA A CA 1
ATOM 695 C C . ALA A 1 101 ? 12.374 62.995 13.455 1.00 42.60 101 ALA A C 1
ATOM 696 O O . ALA A 1 101 ? 12.073 63.211 12.279 1.00 41.78 101 ALA A O 1
ATOM 698 N N . GLY A 1 102 ? 11.808 62.032 14.175 1.00 43.18 102 GLY A N 1
ATOM 699 C CA . GLY A 1 102 ? 10.783 61.187 13.584 1.00 44.09 102 GLY A CA 1
ATOM 700 C C . GLY A 1 102 ? 11.258 59.793 13.212 1.00 43.97 102 GLY A C 1
ATOM 701 O O . GLY A 1 102 ? 12.309 59.343 13.660 1.00 43.44 102 GLY A O 1
ATOM 702 N N . LYS A 1 103 ? 10.473 59.108 12.390 1.00 44.60 103 LYS A N 1
ATOM 703 C CA . LYS A 1 103 ? 10.811 57.759 11.956 1.00 45.86 103 LYS A CA 1
ATOM 704 C C . LYS A 1 103 ? 11.630 57.754 10.665 1.00 45.22 103 LYS A C 1
ATOM 705 O O . LYS A 1 103 ? 11.269 58.406 9.680 1.00 44.49 103 LYS A O 1
ATOM 711 N N . HIS A 1 104 ? 12.738 57.021 10.684 1.00 44.39 104 HIS A N 1
ATOM 712 C CA . HIS A 1 104 ? 13.599 56.910 9.514 1.00 43.95 104 HIS A CA 1
ATOM 713 C C . HIS A 1 104 ? 14.174 55.506 9.435 1.00 41.54 104 HIS A C 1
ATOM 714 O O . HIS A 1 104 ? 14.011 54.698 10.349 1.00 41.14 104 HIS A O 1
ATOM 721 N N . SER A 1 105 ? 14.855 55.230 8.332 1.00 39.65 105 SER A N 1
ATOM 722 C CA . SER A 1 105 ? 15.507 53.945 8.134 1.00 37.70 105 SER A CA 1
ATOM 723 C C . SER A 1 105 ? 16.898 54.226 7.583 1.00 35.28 105 SER A C 1
ATOM 724 O O . SER A 1 105 ? 17.050 54.761 6.484 1.00 34.92 105 SER A O 1
ATOM 727 N N . LEU A 1 106 ? 17.909 53.878 8.368 1.00 33.25 106 LEU A N 1
ATOM 728 C CA . LEU A 1 106 ? 19.304 54.076 7.988 1.00 30.63 106 LEU A CA 1
ATOM 729 C C . LEU A 1 106 ? 19.874 52.761 7.428 1.00 29.72 106 LEU A C 1
ATOM 730 O O . LEU A 1 106 ? 19.876 51.736 8.109 1.00 28.28 106 LEU A O 1
ATOM 735 N N . ASN A 1 107 ? 20.360 52.801 6.190 1.00 26.88 107 ASN A N 1
ATOM 736 C CA . ASN A 1 107 ? 20.909 51.617 5.541 1.00 27.35 107 ASN A CA 1
ATOM 737 C C . ASN A 1 107 ? 22.309 51.876 4.995 1.00 26.32 107 ASN A C 1
ATOM 738 O O . ASN A 1 107 ? 22.525 52.786 4.191 1.00 26.06 107 ASN A O 1
ATOM 743 N N . ILE A 1 108 ? 23.256 51.056 5.427 1.00 24.45 108 ILE A N 1
ATOM 744 C CA . ILE A 1 108 ? 24.631 51.201 4.994 1.00 23.41 108 ILE A CA 1
ATOM 745 C C . ILE A 1 108 ? 25.123 49.892 4.386 1.00 23.28 108 ILE A C 1
ATOM 746 O O . ILE A 1 108 ? 25.305 48.905 5.088 1.00 20.84 108 ILE A O 1
ATOM 751 N N . LYS A 1 109 ? 25.318 49.888 3.071 1.00 24.26 109 LYS A N 1
ATOM 752 C CA . LYS A 1 109 ? 25.780 48.696 2.357 1.00 25.56 109 LYS A CA 1
ATOM 753 C C . LYS A 1 109 ? 27.288 48.798 2.119 1.00 25.17 109 LYS A C 1
ATOM 754 O O . LYS A 1 109 ? 27.772 49.770 1.532 1.00 26.47 109 LYS A O 1
ATOM 760 N N . VAL A 1 110 ? 28.023 47.788 2.571 1.00 22.97 110 VAL A N 1
ATOM 761 C CA . VAL A 1 110 ? 29.470 47.785 2.452 1.00 22.35 110 VAL A CA 1
ATOM 762 C C . VAL A 1 110 ? 30.037 46.641 1.624 1.00 24.16 110 VAL A C 1
ATOM 763 O O . VAL A 1 110 ? 29.544 45.514 1.682 1.00 24.82 110 VAL A O 1
ATOM 767 N N . TRP A 1 111 ? 31.097 46.944 0.878 1.00 24.49 111 TRP A N 1
ATOM 768 C CA . TRP A 1 111 ? 31.781 45.978 0.033 1.00 23.30 111 TRP A CA 1
ATOM 769 C C . TRP A 1 111 ? 33.241 45.882 0.445 1.00 23.34 111 TRP A C 1
ATOM 770 O O . TRP A 1 111 ? 33.976 46.874 0.430 1.00 21.33 111 TRP A O 1
ATOM 781 N N . ASN A 1 112 ? 33.660 44.683 0.825 1.00 23.56 112 ASN A N 1
ATOM 782 C CA . ASN A 1 112 ? 35.029 44.472 1.248 1.00 22.70 112 ASN A CA 1
ATOM 783 C C . ASN A 1 112 ? 35.464 43.028 1.021 1.00 22.79 112 ASN A C 1
ATOM 784 O O . ASN A 1 112 ? 35.083 42.112 1.752 1.00 20.74 112 ASN A O 1
ATOM 789 N N . GLN A 1 113 ? 36.268 42.836 -0.014 1.00 23.74 113 GLN A N 1
ATOM 790 C CA . GLN A 1 113 ? 36.788 41.524 -0.360 1.00 23.22 113 GLN A CA 1
ATOM 791 C C . GLN A 1 113 ? 38.013 41.190 0.501 1.00 24.37 113 GLN A C 1
ATOM 792 O O . GLN A 1 113 ? 38.177 40.056 0.946 1.00 23.15 113 GLN A O 1
ATOM 798 N N . ALA A 1 114 ? 38.858 42.190 0.753 1.00 25.96 114 ALA A N 1
ATOM 799 C CA . ALA A 1 114 ? 40.086 41.995 1.526 1.00 25.80 114 ALA A CA 1
ATOM 800 C C . ALA A 1 114 ? 39.898 41.644 3.001 1.00 25.08 114 ALA A C 1
ATOM 801 O O . ALA A 1 114 ? 40.585 40.770 3.528 1.00 23.67 114 ALA A O 1
ATOM 803 N N . THR A 1 115 ? 39.001 42.346 3.679 1.00 24.45 115 THR A N 1
ATOM 804 C CA . THR A 1 115 ? 38.727 42.049 5.079 1.00 23.00 115 THR A CA 1
ATOM 805 C C . THR A 1 115 ? 37.217 42.142 5.229 1.00 22.21 115 THR A C 1
ATOM 806 O O . THR A 1 115 ? 36.542 42.656 4.338 1.00 20.12 115 THR A O 1
ATOM 810 N N . PRO A 1 116 ? 36.666 41.644 6.351 1.00 21.66 116 PRO A N 1
ATOM 811 C CA . PRO A 1 116 ? 35.216 41.682 6.560 1.00 20.51 116 PRO A CA 1
ATOM 812 C C . PRO A 1 116 ? 34.586 43.059 6.529 1.00 21.41 116 PRO A C 1
ATOM 813 O O . PRO A 1 116 ? 35.102 43.997 7.130 1.00 20.87 116 PRO A O 1
ATOM 817 N N . PRO A 1 117 ? 33.471 43.199 5.792 1.00 21.83 117 PRO A N 1
ATOM 818 C CA . PRO A 1 117 ? 32.758 44.473 5.705 1.00 22.09 117 PRO A CA 1
ATOM 819 C C . PRO A 1 117 ? 32.380 44.794 7.151 1.00 22.71 117 PRO A C 1
ATOM 820 O O . PRO A 1 117 ? 31.869 43.928 7.861 1.00 21.54 117 PRO A O 1
ATOM 824 N N . THR A 1 118 ? 32.650 46.015 7.594 1.00 22.97 118 THR A N 1
ATOM 825 C CA . THR A 1 118 ? 32.344 46.408 8.960 1.00 24.94 118 THR A CA 1
ATOM 826 C C . THR A 1 118 ? 32.168 47.922 9.069 1.00 28.08 118 THR A C 1
ATOM 827 O O . THR A 1 118 ? 32.825 48.686 8.354 1.00 26.87 118 THR A O 1
ATOM 831 N N . ILE A 1 119 ? 31.266 48.353 9.953 1.00 29.19 119 ILE A N 1
ATOM 832 C CA . ILE A 1 119 ? 31.005 49.777 10.135 1.00 29.08 119 ILE A CA 1
ATOM 833 C C . ILE A 1 119 ? 30.989 50.219 11.588 1.00 30.43 119 ILE A C 1
ATOM 834 O O . ILE A 1 119 ? 30.830 49.411 12.500 1.00 31.43 119 ILE A O 1
ATOM 839 N N . TYR A 1 120 ? 31.149 51.523 11.783 1.00 32.39 120 TYR A N 1
ATOM 840 C CA . TYR A 1 120 ? 31.164 52.136 13.103 1.00 32.95 120 TYR A CA 1
ATOM 841 C C . TYR A 1 120 ? 30.288 53.387 13.012 1.00 34.08 120 TYR A C 1
ATOM 842 O O . TYR A 1 120 ? 30.579 54.317 12.251 1.00 33.13 120 TYR A O 1
ATOM 851 N N . VAL A 1 121 ? 29.203 53.402 13.771 1.00 33.70 121 VAL A N 1
ATOM 852 C CA . VAL A 1 121 ? 28.305 54.543 13.770 1.00 34.95 121 VAL A CA 1
ATOM 853 C C . VAL A 1 121 ? 28.225 55.058 15.188 1.00 36.35 121 VAL A C 1
ATOM 854 O O . VAL A 1 121 ? 28.128 54.272 16.127 1.00 37.22 121 VAL A O 1
ATOM 858 N N . LYS A 1 122 ? 28.287 56.374 15.349 1.00 38.11 122 LYS A N 1
ATOM 859 C CA . LYS A 1 122 ? 28.219 56.967 16.678 1.00 40.18 122 LYS A CA 1
ATOM 860 C C . LYS A 1 122 ? 27.455 58.282 16.715 1.00 39.80 122 LYS A C 1
ATOM 861 O O . LYS A 1 122 ? 27.716 59.196 15.938 1.00 39.37 122 LYS A O 1
ATOM 867 N N . GLY A 1 123 ? 26.511 58.359 17.643 1.00 40.39 123 GLY A N 1
ATOM 868 C CA . GLY A 1 123 ? 25.701 59.550 17.810 1.00 40.46 123 GLY A CA 1
ATOM 869 C C . GLY A 1 123 ? 25.244 59.639 19.252 1.00 41.46 123 GLY A C 1
ATOM 870 O O . GLY A 1 123 ? 25.737 58.900 20.110 1.00 40.81 123 GLY A O 1
ATOM 871 N N . LYS A 1 124 ? 24.310 60.538 19.534 1.00 41.84 124 LYS A N 1
ATOM 872 C CA . LYS A 1 124 ? 23.822 60.664 20.894 1.00 43.59 124 LYS A CA 1
ATOM 873 C C . LYS A 1 124 ? 23.008 59.430 21.253 1.00 42.73 124 LYS A C 1
ATOM 874 O O . LYS A 1 124 ? 23.171 58.875 22.334 1.00 42.88 124 LYS A O 1
ATOM 880 N N . THR A 1 125 ? 22.140 58.994 20.345 1.00 42.88 125 THR A N 1
ATOM 881 C CA . THR A 1 125 ? 21.316 57.815 20.609 1.00 43.68 125 THR A CA 1
ATOM 882 C C . THR A 1 125 ? 21.485 56.724 19.555 1.00 41.99 125 THR A C 1
ATOM 883 O O . THR A 1 125 ? 21.221 55.556 19.828 1.00 43.31 125 THR A O 1
ATOM 887 N N . VAL A 1 126 ? 21.912 57.104 18.354 1.00 39.98 126 VAL A N 1
ATOM 888 C CA . VAL A 1 126 ? 22.115 56.143 17.270 1.00 37.67 126 VAL A CA 1
ATOM 889 C C . VAL A 1 126 ? 23.557 55.633 17.277 1.00 37.50 126 VAL A C 1
ATOM 890 O O . VAL A 1 126 ? 24.492 56.372 16.971 1.00 36.06 126 VAL A O 1
ATOM 894 N N . ASN A 1 127 ? 23.724 54.360 17.620 1.00 36.85 127 ASN A N 1
ATOM 895 C CA . ASN A 1 127 ? 25.046 53.756 17.699 1.00 36.62 127 ASN A CA 1
ATOM 896 C C . ASN A 1 127 ? 25.084 52.327 17.184 1.00 36.24 127 ASN A C 1
ATOM 897 O O . ASN A 1 127 ? 24.164 51.546 17.428 1.00 35.71 127 ASN A O 1
ATOM 902 N N . SER A 1 128 ? 26.158 51.987 16.478 1.00 36.10 128 SER A N 1
ATOM 903 C CA . SER A 1 128 ? 26.313 50.644 15.944 1.00 34.64 128 SER A CA 1
ATOM 904 C C . SER A 1 128 ? 26.495 49.632 17.071 1.00 33.62 128 SER A C 1
ATOM 905 O O . SER A 1 128 ? 27.328 49.815 17.954 1.00 32.43 128 SER A O 1
ATOM 908 N N . ASP A 1 129 ? 25.682 48.580 17.044 1.00 33.59 129 ASP A N 1
ATOM 909 C CA . ASP A 1 129 ? 25.752 47.507 18.031 1.00 34.61 129 ASP A CA 1
ATOM 910 C C . ASP A 1 129 ? 24.945 46.308 17.536 1.00 35.23 129 ASP A C 1
ATOM 911 O O . ASP A 1 129 ? 24.406 46.331 16.428 1.00 33.13 129 ASP A O 1
ATOM 916 N N . SER A 1 130 ? 24.851 45.270 18.360 1.00 36.04 130 SER A N 1
ATOM 917 C CA . SER A 1 130 ? 24.130 44.066 17.968 1.00 38.35 130 SER A CA 1
ATOM 918 C C . SER A 1 130 ? 22.634 44.242 17.722 1.00 39.50 130 SER A C 1
ATOM 919 O O . SER A 1 130 ? 21.977 43.306 17.270 1.00 38.51 130 SER A O 1
ATOM 922 N N . SER A 1 131 ? 22.090 45.426 17.997 1.00 39.80 131 SER A N 1
ATOM 923 C CA . SER A 1 131 ? 20.664 45.645 17.762 1.00 41.63 131 SER A CA 1
ATOM 924 C C . SER A 1 131 ? 20.431 45.964 16.289 1.00 42.87 131 SER A C 1
ATOM 925 O O . SER A 1 131 ? 19.290 46.066 15.838 1.00 43.00 131 SER A O 1
ATOM 928 N N . TRP A 1 132 ? 21.522 46.132 15.546 1.00 44.56 132 TRP A N 1
ATOM 929 C CA . TRP A 1 132 ? 21.446 46.413 14.116 1.00 45.93 132 TRP A CA 1
ATOM 930 C C . TRP A 1 132 ? 21.232 45.114 13.355 1.00 43.81 132 TRP A C 1
ATOM 931 O O . TRP A 1 132 ? 21.667 44.053 13.792 1.00 43.50 132 TRP A O 1
ATOM 942 N N . ARG A 1 133 ? 20.569 45.209 12.211 1.00 42.49 133 ARG A N 1
ATOM 943 C CA . ARG A 1 133 ? 20.303 44.047 11.383 1.00 42.45 133 ARG A CA 1
ATOM 944 C C . ARG A 1 133 ? 21.195 44.023 10.155 1.00 40.15 133 ARG A C 1
ATOM 945 O O . ARG A 1 133 ? 21.501 45.063 9.575 1.00 38.37 133 ARG A O 1
ATOM 953 N N . VAL A 1 134 ? 21.608 42.824 9.757 1.00 37.53 134 VAL A N 1
ATOM 954 C CA . VAL A 1 134 ? 22.455 42.667 8.585 1.00 37.01 134 VAL A CA 1
ATOM 955 C C . VAL A 1 134 ? 21.915 41.575 7.675 1.00 34.75 134 VAL A C 1
ATOM 956 O O . VAL A 1 134 ? 21.295 40.619 8.137 1.00 34.72 134 VAL A O 1
ATOM 960 N N . THR A 1 135 ? 22.154 41.725 6.378 1.00 33.45 135 THR A N 1
ATOM 961 C CA . THR A 1 135 ? 21.718 40.741 5.401 1.00 31.91 135 THR A CA 1
ATOM 962 C C . THR A 1 135 ? 22.687 40.800 4.240 1.00 31.05 135 THR A C 1
ATOM 963 O O . THR A 1 135 ? 23.293 41.835 3.994 1.00 32.46 135 THR A O 1
ATOM 967 N N . TYR A 1 136 ? 22.845 39.695 3.527 1.00 29.28 136 TYR A N 1
ATOM 968 C CA . TYR A 1 136 ? 23.737 39.696 2.381 1.00 30.99 136 TYR A CA 1
ATOM 969 C C . TYR A 1 136 ? 22.918 39.595 1.102 1.00 30.22 136 TYR A C 1
ATOM 970 O O . TYR A 1 136 ? 23.457 39.309 0.040 1.00 30.70 136 TYR A O 1
ATOM 979 N N . GLU A 1 137 ? 21.618 39.859 1.213 1.00 30.38 137 GLU A N 1
ATOM 980 C CA . GLU A 1 137 ? 20.712 39.790 0.074 1.00 33.15 137 GLU A CA 1
ATOM 981 C C . GLU A 1 137 ? 19.391 40.509 0.386 1.00 33.37 137 GLU A C 1
ATOM 982 O O . GLU A 1 137 ? 18.399 39.874 0.732 1.00 33.23 137 GLU A O 1
ATOM 988 N N . ASP A 1 138 ? 19.377 41.832 0.253 1.00 35.24 138 ASP A N 1
ATOM 989 C CA . ASP A 1 138 ? 18.172 42.606 0.544 1.00 37.68 138 ASP A CA 1
ATOM 990 C C . ASP A 1 138 ? 17.067 42.450 -0.500 1.00 37.52 138 ASP A C 1
ATOM 991 O O . ASP A 1 138 ? 15.893 42.634 -0.192 1.00 38.57 138 ASP A O 1
ATOM 996 N N . LYS A 1 139 ? 17.450 42.121 -1.730 1.00 37.27 139 LYS A N 1
ATOM 997 C CA . LYS A 1 139 ? 16.506 41.908 -2.832 1.00 37.58 139 LYS A CA 1
ATOM 998 C C . LYS A 1 139 ? 15.594 43.080 -3.197 1.00 37.76 139 LYS A C 1
ATOM 999 O O . LYS A 1 139 ? 14.522 42.870 -3.767 1.00 37.56 139 LYS A O 1
ATOM 1005 N N . GLU A 1 140 ? 15.994 44.306 -2.881 1.00 38.12 140 GLU A N 1
ATOM 1006 C CA . GLU A 1 140 ? 15.148 45.441 -3.217 1.00 39.32 140 GLU A CA 1
ATOM 1007 C C . GLU A 1 140 ? 15.374 45.943 -4.637 1.00 37.96 140 GLU A C 1
ATOM 1008 O O . GLU A 1 140 ? 16.482 46.341 -4.997 1.00 36.63 140 GLU A O 1
ATOM 1014 N N . TRP A 1 141 ? 14.310 45.918 -5.437 1.00 36.71 141 TRP A N 1
ATOM 1015 C CA . TRP A 1 141 ? 14.368 46.393 -6.815 1.00 36.35 141 TRP A CA 1
ATOM 1016 C C . TRP A 1 141 ? 13.200 47.345 -7.115 1.00 35.96 141 TRP A C 1
ATOM 1017 O O . TRP A 1 141 ? 12.170 47.323 -6.433 1.00 35.71 141 TRP A O 1
ATOM 1028 N N . ILE A 1 142 ? 13.370 48.173 -8.141 1.00 34.08 142 ILE A N 1
ATOM 1029 C CA . ILE A 1 142 ? 12.355 49.143 -8.535 1.00 34.42 142 ILE A CA 1
ATOM 1030 C C . ILE A 1 142 ? 11.692 48.741 -9.856 1.00 34.42 142 ILE A C 1
ATOM 1031 O O . ILE A 1 142 ? 12.389 48.424 -10.823 1.00 33.70 142 ILE A O 1
ATOM 1036 N N . ASP A 1 143 ? 10.361 48.749 -9.911 1.00 33.10 143 ASP A N 1
ATOM 1037 C CA . ASP A 1 143 ? 9.696 48.404 -11.161 1.00 34.38 143 ASP A CA 1
ATOM 1038 C C . ASP A 1 143 ? 9.743 49.625 -12.085 1.00 33.87 143 ASP A C 1
ATOM 1039 O O . ASP A 1 143 ? 10.185 50.702 -11.677 1.00 32.51 143 ASP A O 1
ATOM 1044 N N . GLU A 1 144 ? 9.283 49.479 -13.320 1.00 33.18 144 GLU A N 1
ATOM 1045 C CA . GLU A 1 144 ? 9.377 50.588 -14.256 1.00 34.59 144 GLU A CA 1
ATOM 1046 C C . GLU A 1 144 ? 8.587 51.853 -13.928 1.00 34.54 144 GLU A C 1
ATOM 1047 O O . GLU A 1 144 ? 8.779 52.871 -14.583 1.00 33.02 144 GLU A O 1
ATOM 1053 N N . SER A 1 145 ? 7.715 51.800 -12.924 1.00 36.27 145 SER A N 1
ATOM 1054 C CA . SER A 1 145 ? 6.936 52.977 -12.542 1.00 37.43 145 SER A CA 1
ATOM 1055 C C . SER A 1 145 ? 7.669 53.724 -11.433 1.00 38.32 145 SER A C 1
ATOM 1056 O O . SER A 1 145 ? 7.391 54.895 -11.174 1.00 39.55 145 SER A O 1
ATOM 1059 N N . GLY A 1 146 ? 8.594 53.035 -10.772 1.00 37.49 146 GLY A N 1
ATOM 1060 C CA . GLY A 1 146 ? 9.354 53.647 -9.695 1.00 38.80 146 GLY A CA 1
ATOM 1061 C C . GLY A 1 146 ? 8.992 53.108 -8.321 1.00 39.73 146 GLY A C 1
ATOM 1062 O O . GLY A 1 146 ? 9.473 53.600 -7.305 1.00 40.90 146 GLY A O 1
ATOM 1063 N N . LYS A 1 147 ? 8.148 52.084 -8.290 1.00 40.43 147 LYS A N 1
ATOM 1064 C CA . LYS A 1 147 ? 7.706 51.478 -7.039 1.00 42.30 147 LYS A CA 1
ATOM 1065 C C . LYS A 1 147 ? 8.712 50.448 -6.529 1.00 42.42 147 LYS A C 1
ATOM 1066 O O . LYS A 1 147 ? 9.158 49.587 -7.284 1.00 43.57 147 LYS A O 1
ATOM 1072 N N . ALA A 1 148 ? 9.064 50.531 -5.248 1.00 41.69 148 ALA A N 1
ATOM 1073 C CA . ALA A 1 148 ? 10.026 49.599 -4.656 1.00 42.04 148 ALA A CA 1
ATOM 1074 C C . ALA A 1 148 ? 9.398 48.242 -4.382 1.00 41.89 148 ALA A C 1
ATOM 1075 O O . ALA A 1 148 ? 8.214 48.152 -4.056 1.00 41.34 148 ALA A O 1
ATOM 1077 N N . SER A 1 149 ? 10.199 47.189 -4.502 1.00 41.28 149 SER A N 1
ATOM 1078 C CA . SER A 1 149 ? 9.698 45.837 -4.287 1.00 41.98 149 SER A CA 1
ATOM 1079 C C . SER A 1 149 ? 9.388 45.549 -2.827 1.00 41.80 149 SER A C 1
ATOM 1080 O O . SER A 1 149 ? 9.834 46.264 -1.928 1.00 41.44 149 SER A O 1
ATOM 1083 N N . ASP A 1 150 ? 8.615 44.490 -2.608 1.00 42.20 150 ASP A N 1
ATOM 1084 C CA . ASP A 1 150 ? 8.237 44.062 -1.271 1.00 43.76 150 ASP A CA 1
ATOM 1085 C C . ASP A 1 150 ? 9.346 43.176 -0.713 1.00 43.72 150 ASP A C 1
ATOM 1086 O O . ASP A 1 150 ? 9.510 42.033 -1.137 1.00 42.95 150 ASP A O 1
ATOM 1091 N N . THR A 1 151 ? 10.104 43.703 0.241 1.00 44.05 151 THR A N 1
ATOM 1092 C CA . THR A 1 151 ? 11.207 42.954 0.822 1.00 45.69 151 THR A CA 1
ATOM 1093 C C . THR A 1 151 ? 10.909 42.456 2.230 1.00 46.94 151 THR A C 1
ATOM 1094 O O . THR A 1 151 ? 11.829 42.194 3.005 1.00 46.70 151 THR A O 1
ATOM 1098 N N . SER A 1 152 ? 9.625 42.324 2.560 1.00 47.63 152 SER A N 1
ATOM 1099 C CA . SER A 1 152 ? 9.216 41.858 3.887 1.00 47.54 152 SER A CA 1
ATOM 1100 C C . SER A 1 152 ? 9.637 40.404 4.102 1.00 46.83 152 SER A C 1
ATOM 1101 O O . SER A 1 152 ? 9.637 39.907 5.224 1.00 47.23 152 SER A O 1
ATOM 1104 N N . ALA A 1 153 ? 9.993 39.732 3.016 1.00 46.35 153 ALA A N 1
ATOM 1105 C CA . ALA A 1 153 ? 10.425 38.341 3.081 1.00 45.90 153 ALA A CA 1
ATOM 1106 C C . ALA A 1 153 ? 11.928 38.223 3.345 1.00 44.80 153 ALA A C 1
ATOM 1107 O O . ALA A 1 153 ? 12.429 37.132 3.619 1.00 45.44 153 ALA A O 1
ATOM 1109 N N . THR A 1 154 ? 12.646 39.340 3.254 1.00 43.58 154 THR A N 1
ATOM 1110 C CA . THR A 1 154 ? 14.095 39.336 3.473 1.00 41.11 154 THR A CA 1
ATOM 1111 C C . THR A 1 154 ? 14.487 38.838 4.865 1.00 39.00 154 THR A C 1
ATOM 1112 O O . THR A 1 154 ? 13.878 39.204 5.871 1.00 36.94 154 THR A O 1
ATOM 1116 N N . ILE A 1 155 ? 15.508 37.992 4.912 1.00 37.66 155 ILE A N 1
ATOM 1117 C CA . ILE A 1 155 ? 15.984 37.452 6.179 1.00 38.54 155 ILE A CA 1
ATOM 1118 C C . ILE A 1 155 ? 17.089 38.342 6.731 1.00 36.34 155 ILE A C 1
ATOM 1119 O O . ILE A 1 155 ? 18.006 38.726 6.007 1.00 35.36 155 ILE A O 1
ATOM 1124 N N . TYR A 1 156 ? 16.997 38.657 8.017 1.00 33.56 156 TYR A N 1
ATOM 1125 C CA . TYR A 1 156 ? 17.993 39.489 8.670 1.00 32.55 156 TYR A CA 1
ATOM 1126 C C . TYR A 1 156 ? 18.601 38.758 9.846 1.00 33.07 156 TYR A C 1
ATOM 1127 O O . TYR A 1 156 ? 18.050 37.779 10.354 1.00 33.13 156 TYR A O 1
ATOM 1144 N N . ASP A 1 158 ? 21.036 39.609 13.575 1.00 29.59 158 ASP A N 1
ATOM 1145 C CA . ASP A 1 158 ? 21.493 40.670 14.453 1.00 28.98 158 ASP A CA 1
ATOM 1146 C C . ASP A 1 158 ? 22.990 40.783 14.184 1.00 27.94 158 ASP A C 1
ATOM 1147 O O . ASP A 1 158 ? 23.683 39.767 14.033 1.00 23.88 158 ASP A O 1
ATOM 1152 N N . ALA A 1 159 ? 23.477 42.018 14.098 1.00 27.12 159 ALA A N 1
ATOM 1153 C CA . ALA A 1 159 ? 24.891 42.269 13.836 1.00 27.64 159 ALA A CA 1
ATOM 1154 C C . ALA A 1 159 ? 25.797 41.686 14.914 1.00 27.16 159 ALA A C 1
ATOM 1155 O O . ALA A 1 159 ? 25.443 41.642 16.096 1.00 26.00 159 ALA A O 1
ATOM 1157 N N . GLY A 1 160 ? 26.969 41.228 14.486 1.00 27.10 160 GLY A N 1
ATOM 1158 C CA . GLY A 1 160 ? 27.936 40.676 15.410 1.00 25.82 160 GLY A CA 1
ATOM 1159 C C . GLY A 1 160 ? 28.881 41.785 15.828 1.00 26.15 160 GLY A C 1
ATOM 1160 O O . GLY A 1 160 ? 28.950 42.830 15.176 1.00 25.06 160 GLY A O 1
ATOM 1161 N N . CYS A 1 161 ? 29.608 41.559 16.914 1.00 26.99 161 CYS A N 1
ATOM 1162 C CA . CYS A 1 161 ? 30.553 42.545 17.423 1.00 29.69 161 CYS A CA 1
ATOM 1163 C C . CYS A 1 161 ? 31.444 41.922 18.491 1.00 29.50 161 CYS A C 1
ATOM 1164 O O . CYS A 1 161 ? 31.229 40.788 18.912 1.00 30.00 161 CYS A O 1
ATOM 1167 N N . TRP A 1 162 ? 32.457 42.663 18.919 1.00 28.66 162 TRP A N 1
ATOM 1168 C CA . TRP A 1 162 ? 33.357 42.184 19.957 1.00 30.09 162 TRP A CA 1
ATOM 1169 C C . TRP A 1 162 ? 33.534 43.366 20.913 1.00 32.31 162 TRP A C 1
ATOM 1170 O O . TRP A 1 162 ? 32.553 43.828 21.497 1.00 32.10 162 TRP A O 1
ATOM 1181 N N . ASN A 1 163 ? 34.759 43.872 21.063 1.00 33.70 163 ASN A N 1
ATOM 1182 C CA . ASN A 1 163 ? 35.007 45.003 21.961 1.00 33.93 163 ASN A CA 1
ATOM 1183 C C . ASN A 1 163 ? 35.750 46.176 21.315 1.00 33.54 163 ASN A C 1
ATOM 1184 O O . ASN A 1 163 ? 36.437 46.929 21.999 1.00 34.29 163 ASN A O 1
ATOM 1189 N N . PHE A 1 164 ? 35.606 46.329 20.001 1.00 33.88 164 PHE A N 1
ATOM 1190 C CA . PHE A 1 164 ? 36.248 47.416 19.262 1.00 33.00 164 PHE A CA 1
ATOM 1191 C C . PHE A 1 164 ? 35.358 48.647 19.402 1.00 33.33 164 PHE A C 1
ATOM 1192 O O . PHE A 1 164 ? 34.598 48.991 18.502 1.00 32.78 164 PHE A O 1
ATOM 1200 N N . ASP A 1 165 ? 35.460 49.316 20.540 1.00 33.92 165 ASP A N 1
ATOM 1201 C CA . ASP A 1 165 ? 34.619 50.469 20.795 1.00 36.01 165 ASP A CA 1
ATOM 1202 C C . ASP A 1 165 ? 35.173 51.829 20.370 1.00 36.32 165 ASP A C 1
ATOM 1203 O O . ASP A 1 165 ? 34.478 52.835 20.484 1.00 36.46 165 ASP A O 1
ATOM 1208 N N . GLY A 1 166 ? 36.402 51.862 19.860 1.00 36.83 166 GLY A N 1
ATOM 1209 C CA . GLY A 1 166 ? 36.983 53.124 19.436 1.00 35.18 166 GLY A CA 1
ATOM 1210 C C . GLY A 1 166 ? 36.938 53.309 17.935 1.00 35.18 166 GLY A C 1
ATOM 1211 O O . GLY A 1 166 ? 37.129 52.358 17.189 1.00 36.10 166 GLY A O 1
ATOM 1212 N N . ALA A 1 167 ? 36.694 54.534 17.487 1.00 34.38 167 ALA A N 1
ATOM 1213 C CA . ALA A 1 167 ? 36.625 54.822 16.058 1.00 36.59 167 ALA A CA 1
ATOM 1214 C C . ALA A 1 167 ? 37.885 54.393 15.299 1.00 37.94 167 ALA A C 1
ATOM 1215 O O . ALA A 1 167 ? 37.832 54.122 14.100 1.00 39.54 167 ALA A O 1
ATOM 1217 N N . THR A 1 168 ? 39.017 54.334 15.992 1.00 38.25 168 THR A N 1
ATOM 1218 C CA . THR A 1 168 ? 40.270 53.953 15.350 1.00 38.83 168 THR A CA 1
ATOM 1219 C C . THR A 1 168 ? 40.594 52.471 15.506 1.00 38.71 168 THR A C 1
ATOM 1220 O O . THR A 1 168 ? 41.522 51.963 14.879 1.00 39.94 168 THR A O 1
ATOM 1224 N N . GLN A 1 169 ? 39.830 51.777 16.338 1.00 38.11 169 GLN A N 1
ATOM 1225 C CA . GLN A 1 169 ? 40.066 50.358 16.563 1.00 38.69 169 GLN A CA 1
ATOM 1226 C C . GLN A 1 169 ? 39.528 49.489 15.429 1.00 38.31 169 GLN A C 1
ATOM 1227 O O . GLN A 1 169 ? 38.617 48.684 15.635 1.00 37.78 169 GLN A O 1
ATOM 1233 N N . ARG A 1 170 ? 40.099 49.652 14.238 1.00 36.44 170 ARG A N 1
ATOM 1234 C CA . ARG A 1 170 ? 39.681 48.889 13.067 1.00 35.97 170 ARG A CA 1
ATOM 1235 C C . ARG A 1 170 ? 39.787 47.388 13.334 1.00 34.26 170 ARG A C 1
ATOM 1236 O O . ARG A 1 170 ? 40.864 46.876 13.640 1.00 33.16 170 ARG A O 1
ATOM 1244 N N . PRO A 1 171 ? 38.663 46.661 13.211 1.00 33.69 171 PRO A N 1
ATOM 1245 C CA . PRO A 1 171 ? 38.616 45.210 13.445 1.00 31.70 171 PRO A CA 1
ATOM 1246 C C . PRO A 1 171 ? 39.705 44.398 12.741 1.00 30.08 171 PRO A C 1
ATOM 1247 O O . PRO A 1 171 ? 40.233 43.434 13.301 1.00 28.63 171 PRO A O 1
ATOM 1251 N N . SER A 1 172 ? 40.051 44.793 11.524 1.00 26.27 172 SER A N 1
ATOM 1252 C CA . SER A 1 172 ? 41.052 44.053 10.770 1.00 27.97 172 SER A CA 1
ATOM 1253 C C . SER A 1 172 ? 42.484 44.199 11.262 1.00 28.97 172 SER A C 1
ATOM 1254 O O . SER A 1 172 ? 43.368 43.450 10.836 1.00 27.69 172 SER A O 1
ATOM 1257 N N . GLN A 1 173 ? 42.718 45.154 12.156 1.00 29.39 173 GLN A N 1
ATOM 1258 C CA . GLN A 1 173 ? 44.061 45.391 12.664 1.00 30.22 173 GLN A CA 1
ATOM 1259 C C . GLN A 1 173 ? 44.302 44.745 14.008 1.00 28.50 173 GLN A C 1
ATOM 1260 O O . GLN A 1 173 ? 45.363 44.911 14.591 1.00 29.63 173 GLN A O 1
ATOM 1266 N N . PHE A 1 174 ? 43.321 44.002 14.497 1.00 29.34 174 PHE A N 1
ATOM 1267 C CA . PHE A 1 174 ? 43.454 43.344 15.789 1.00 29.65 174 PHE A CA 1
ATOM 1268 C C . PHE A 1 174 ? 44.689 42.452 15.889 1.00 30.65 174 PHE A C 1
ATOM 1269 O O . PHE A 1 174 ? 45.021 41.713 14.961 1.00 31.59 174 PHE A O 1
ATOM 1277 N N . SER A 1 175 ? 45.355 42.524 17.035 1.00 30.79 175 SER A N 1
ATOM 1278 C CA . SER A 1 175 ? 46.543 41.726 17.305 1.00 31.88 175 SER A CA 1
ATOM 1279 C C . SER A 1 175 ? 46.627 41.520 18.804 1.00 30.32 175 SER A C 1
ATOM 1280 O O . SER A 1 175 ? 46.095 42.319 19.570 1.00 30.27 175 SER A O 1
ATOM 1283 N N . LEU A 1 176 ? 47.296 40.455 19.226 1.00 29.78 176 LEU A N 1
ATOM 1284 C CA . LEU A 1 176 ? 47.412 40.167 20.646 1.00 31.04 176 LEU A CA 1
ATOM 1285 C C . LEU A 1 176 ? 48.460 41.037 21.354 1.00 32.57 176 LEU A C 1
ATOM 1286 O O . LEU A 1 176 ? 49.304 41.665 20.710 1.00 29.14 176 LEU A O 1
ATOM 1299 N N . ARG A 1 178 ? 51.692 42.180 23.636 1.00 37.71 178 ARG A N 1
ATOM 1300 C CA . ARG A 1 178 ? 53.084 41.758 23.690 1.00 38.45 178 ARG A CA 1
ATOM 1301 C C . ARG A 1 178 ? 53.717 42.237 24.992 1.00 39.24 178 ARG A C 1
ATOM 1302 O O . ARG A 1 178 ? 53.321 43.252 25.558 1.00 39.21 178 ARG A O 1
ATOM 1310 N N . GLU A 1 179 ? 54.701 41.488 25.462 1.00 40.80 179 GLU A N 1
ATOM 1311 C CA . GLU A 1 179 ? 55.388 41.793 26.708 1.00 43.41 179 GLU A CA 1
ATOM 1312 C C . GLU A 1 179 ? 56.824 41.297 26.571 1.00 42.62 179 GLU A C 1
ATOM 1313 O O . GLU A 1 179 ? 57.054 40.137 26.236 1.00 42.07 179 GLU A O 1
ATOM 1319 N N . PRO A 1 180 ? 57.808 42.178 26.812 1.00 42.47 180 PRO A N 1
ATOM 1320 C CA . PRO A 1 180 ? 59.232 41.830 26.714 1.00 41.49 180 PRO A CA 1
ATOM 1321 C C . PRO A 1 180 ? 59.668 40.717 27.668 1.00 40.60 180 PRO A C 1
ATOM 1322 O O . PRO A 1 180 ? 59.198 40.635 28.805 1.00 40.90 180 PRO A O 1
ATOM 1326 N N . GLN A 1 181 ? 60.564 39.858 27.192 1.00 39.25 181 GLN A N 1
ATOM 1327 C CA . GLN A 1 181 ? 61.091 38.764 27.997 1.00 40.07 181 GLN A CA 1
ATOM 1328 C C . GLN A 1 181 ? 62.528 38.482 27.579 1.00 38.6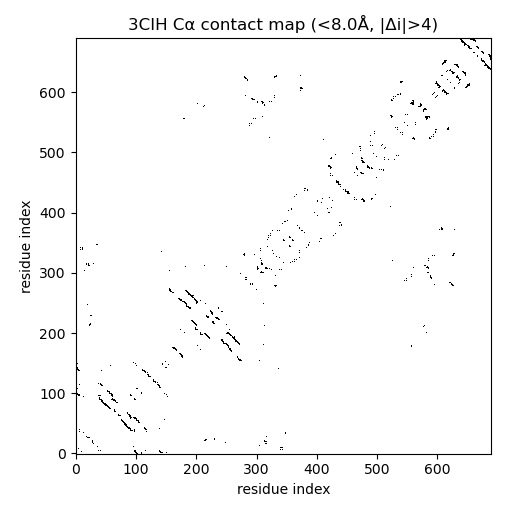0 181 GLN A C 1
ATOM 1329 O O . GLN A 1 181 ? 62.883 38.621 26.408 1.00 36.63 181 GLN A O 1
ATOM 1335 N N . GLN A 1 182 ? 63.349 38.095 28.548 1.00 37.76 182 GLN A N 1
ATOM 1336 C CA . GLN A 1 182 ? 64.754 37.790 28.305 1.00 39.29 182 GLN A CA 1
ATOM 1337 C C . GLN A 1 182 ? 64.971 36.307 28.569 1.00 38.28 182 GLN A C 1
ATOM 1338 O O . GLN A 1 182 ? 64.296 35.718 29.411 1.00 38.44 182 GLN A O 1
ATOM 1344 N N . PRO A 1 183 ? 65.907 35.678 27.847 1.00 39.15 183 PRO A N 1
ATOM 1345 C CA . PRO A 1 183 ? 66.154 34.252 28.083 1.00 39.54 183 PRO A CA 1
ATOM 1346 C C . PRO A 1 183 ? 66.832 34.116 29.443 1.00 39.28 183 PRO A C 1
ATOM 1347 O O . PRO A 1 183 ? 67.354 35.097 29.970 1.00 39.75 183 PRO A O 1
ATOM 1351 N N . VAL A 1 184 ? 66.827 32.921 30.021 1.00 38.75 184 VAL A N 1
ATOM 1352 C CA . VAL A 1 184 ? 67.461 32.747 31.317 1.00 38.37 184 VAL A CA 1
ATOM 1353 C C . VAL A 1 184 ? 68.798 32.051 31.195 1.00 39.97 184 VAL A C 1
ATOM 1354 O O . VAL A 1 184 ? 69.427 31.737 32.203 1.00 39.83 184 VAL A O 1
ATOM 1358 N N . ALA A 1 185 ? 69.230 31.804 29.963 1.00 40.57 185 ALA A N 1
ATOM 1359 C CA . ALA A 1 185 ? 70.501 31.134 29.742 1.00 42.04 185 ALA A CA 1
ATOM 1360 C C . ALA A 1 185 ? 70.868 31.059 28.266 1.00 44.29 185 ALA A C 1
ATOM 1361 O O . ALA A 1 185 ? 70.006 30.899 27.406 1.00 44.84 185 ALA A O 1
ATOM 1363 N N . LYS A 1 186 ? 72.155 31.184 27.973 1.00 45.16 186 LYS A N 1
ATOM 1364 C CA . LYS A 1 186 ? 72.625 31.090 26.600 1.00 47.03 186 LYS A CA 1
ATOM 1365 C C . LYS A 1 186 ? 73.937 30.323 26.628 1.00 47.02 186 LYS A C 1
ATOM 1366 O O . LYS A 1 186 ? 74.771 30.539 27.504 1.00 47.68 186 LYS A O 1
ATOM 1372 N N . THR A 1 187 ? 74.105 29.404 25.686 1.00 46.04 187 THR A N 1
ATOM 1373 C CA . THR A 1 187 ? 75.310 28.593 25.636 1.00 46.18 187 THR A CA 1
ATOM 1374 C C . THR A 1 187 ? 75.850 28.458 24.220 1.00 45.75 187 THR A C 1
ATOM 1375 O O . THR A 1 187 ? 75.128 28.057 23.303 1.00 45.07 187 THR A O 1
ATOM 1379 N N . GLU A 1 188 ? 77.124 28.794 24.044 1.00 44.12 188 GLU A N 1
ATOM 1380 C CA . GLU A 1 188 ? 77.752 28.683 22.732 1.00 43.56 188 GLU A CA 1
ATOM 1381 C C . GLU A 1 188 ? 77.824 27.195 22.425 1.00 40.12 188 GLU A C 1
ATOM 1382 O O . GLU A 1 188 ? 78.074 26.387 23.319 1.00 39.34 188 GLU A O 1
ATOM 1388 N N . GLN A 1 189 ? 77.589 26.830 21.172 1.00 37.18 189 GLN A N 1
ATOM 1389 C CA . GLN A 1 189 ? 77.603 25.429 20.788 1.00 35.25 189 GLN A CA 1
ATOM 1390 C C . GLN A 1 189 ? 78.864 25.047 20.034 1.00 35.75 189 GLN A C 1
ATOM 1391 O O . GLN A 1 189 ? 79.416 25.840 19.275 1.00 34.61 189 GLN A O 1
ATOM 1397 N N . PRO A 1 190 ? 79.336 23.810 20.229 1.00 36.87 190 PRO A N 1
ATOM 1398 C CA . PRO A 1 190 ? 80.553 23.405 19.526 1.00 37.44 190 PRO A CA 1
ATOM 1399 C C . PRO A 1 190 ? 80.492 23.563 18.009 1.00 37.06 190 PRO A C 1
ATOM 1400 O O . PRO A 1 190 ? 81.474 23.986 17.394 1.00 37.75 190 PRO A O 1
ATOM 1404 N N . GLU A 1 191 ? 79.349 23.242 17.406 1.00 35.91 191 GLU A N 1
ATOM 1405 C CA . GLU A 1 191 ? 79.224 23.348 15.956 1.00 35.76 191 GLU A CA 1
ATOM 1406 C C . GLU A 1 191 ? 78.866 24.759 15.486 1.00 35.51 191 GLU A C 1
ATOM 1407 O O . GLU A 1 191 ? 78.444 24.968 14.342 1.00 34.54 191 GLU A O 1
ATOM 1413 N N . GLY A 1 192 ? 79.061 25.724 16.379 1.00 35.77 192 GLY A N 1
ATOM 1414 C CA . GLY A 1 192 ? 78.770 27.109 16.067 1.00 34.33 192 GLY A CA 1
ATOM 1415 C C . GLY A 1 192 ? 77.446 27.594 16.624 1.00 34.33 192 GLY A C 1
ATOM 1416 O O . GLY A 1 192 ? 76.565 26.792 16.942 1.00 31.78 192 GLY A O 1
ATOM 1417 N N . GLY A 1 193 ? 77.319 28.913 16.753 1.00 34.06 193 GLY A N 1
ATOM 1418 C CA . GLY A 1 193 ? 76.090 29.512 17.241 1.00 35.31 193 GLY A CA 1
ATOM 1419 C C . GLY A 1 193 ? 75.846 29.453 18.735 1.00 35.26 193 GLY A C 1
ATOM 1420 O O . GLY A 1 193 ? 76.654 28.902 19.487 1.00 34.82 193 GLY A O 1
ATOM 1421 N N . ILE A 1 194 ? 74.721 30.037 19.153 1.00 35.05 194 ILE A N 1
ATOM 1422 C CA . ILE A 1 194 ? 74.319 30.073 20.555 1.00 34.71 194 ILE A CA 1
ATOM 1423 C C . ILE A 1 194 ? 72.928 29.466 20.752 1.00 34.38 194 ILE A C 1
ATOM 1424 O O . ILE A 1 194 ? 72.005 29.724 19.982 1.00 32.82 194 ILE A O 1
ATOM 1429 N N . LEU A 1 195 ? 72.795 28.651 21.791 1.00 34.68 195 LEU A N 1
ATOM 1430 C CA . LEU A 1 195 ? 71.528 28.022 22.120 1.00 35.26 195 LEU A CA 1
ATOM 1431 C C . LEU A 1 195 ? 70.927 28.774 23.303 1.00 34.75 195 LEU A C 1
ATOM 1432 O O . LEU A 1 195 ? 71.486 28.776 24.399 1.00 33.93 195 LEU A O 1
ATOM 1437 N N . TYR A 1 196 ? 69.792 29.427 23.071 1.00 35.51 196 TYR A N 1
ATOM 1438 C CA . TYR A 1 196 ? 69.123 30.185 24.122 1.00 36.02 196 TYR A CA 1
ATOM 1439 C C . TYR A 1 196 ? 67.997 29.393 24.806 1.00 36.37 196 TYR A C 1
ATOM 1440 O O . TYR A 1 196 ? 67.154 28.775 24.148 1.00 35.16 196 TYR A O 1
ATOM 1449 N N . ASP A 1 197 ? 68.006 29.401 26.135 1.00 37.53 197 ASP A N 1
ATOM 1450 C CA . ASP A 1 197 ? 66.982 28.719 26.916 1.00 38.33 197 ASP A CA 1
ATOM 1451 C C . ASP A 1 197 ? 66.136 29.821 27.545 1.00 37.77 197 ASP A C 1
ATOM 1452 O O . ASP A 1 197 ? 66.653 30.684 28.252 1.00 38.56 197 ASP A O 1
ATOM 1457 N N . PHE A 1 198 ? 64.836 29.804 27.284 1.00 37.35 198 PHE A N 1
ATOM 1458 C CA . PHE A 1 198 ? 63.966 30.828 27.839 1.00 36.02 198 PHE A CA 1
ATOM 1459 C C . PHE A 1 198 ? 63.343 30.424 29.167 1.00 36.29 198 PHE A C 1
ATOM 1460 O O . PHE A 1 198 ? 62.511 31.142 29.728 1.00 35.84 198 PHE A O 1
ATOM 1468 N N . GLY A 1 199 ? 63.767 29.276 29.676 1.00 35.76 199 GLY A N 1
ATOM 1469 C CA . GLY A 1 199 ? 63.274 28.821 30.960 1.00 36.43 199 GLY A CA 1
ATOM 1470 C C . GLY A 1 199 ? 62.121 27.847 30.914 1.00 35.24 199 GLY A C 1
ATOM 1471 O O . GLY A 1 199 ? 62.106 26.870 31.657 1.00 36.73 199 GLY A O 1
ATOM 1472 N N . LYS A 1 200 ? 61.147 28.112 30.05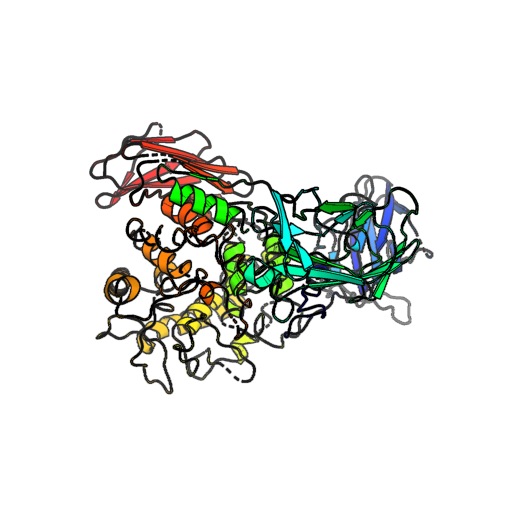6 1.00 35.19 200 LYS A N 1
ATOM 1473 C CA . LYS A 1 200 ? 59.991 27.239 29.940 1.00 35.60 200 LYS A CA 1
ATOM 1474 C C . LYS A 1 200 ? 59.349 27.430 28.579 1.00 33.36 200 LYS A C 1
ATOM 1475 O O . LYS A 1 200 ? 59.755 28.305 27.817 1.00 32.63 200 LYS A O 1
ATOM 1481 N N . GLU A 1 201 ? 58.368 26.588 28.274 1.00 31.37 201 GLU A N 1
ATOM 1482 C CA . GLU A 1 201 ? 57.645 26.672 27.016 1.00 29.76 201 GLU A CA 1
ATOM 1483 C C . GLU A 1 201 ? 57.062 28.076 26.945 1.00 29.20 201 GLU A C 1
ATOM 1484 O O . GLU A 1 201 ? 56.472 28.566 27.919 1.00 29.11 201 GLU A O 1
ATOM 1490 N N . THR A 1 202 ? 57.230 28.737 25.810 1.00 26.97 202 THR A N 1
ATOM 1491 C CA . THR A 1 202 ? 56.692 30.078 25.686 1.00 26.74 202 THR A CA 1
ATOM 1492 C C . THR A 1 202 ? 56.300 30.307 24.232 1.00 26.50 202 THR A C 1
ATOM 1493 O O . THR A 1 202 ? 56.463 29.407 23.410 1.00 28.50 202 THR A O 1
ATOM 1497 N N . PHE A 1 203 ? 55.789 31.496 23.913 1.00 26.08 203 PHE A N 1
ATOM 1498 C CA . PHE A 1 203 ? 55.339 31.804 22.551 1.00 25.28 203 PHE A CA 1
ATOM 1499 C C . PHE A 1 203 ? 55.505 33.287 22.241 1.00 24.21 203 PHE A C 1
ATOM 1500 O O . PHE A 1 203 ? 55.111 34.137 23.030 1.00 24.30 203 PHE A O 1
ATOM 1508 N N . GLY A 1 204 ? 56.074 33.604 21.086 1.00 25.07 204 GLY A N 1
ATOM 1509 C CA . GLY A 1 204 ? 56.248 35.000 20.738 1.00 27.98 204 GLY A CA 1
ATOM 1510 C C . GLY A 1 204 ? 57.102 35.289 19.517 1.00 29.73 204 GLY A C 1
ATOM 1511 O O . GLY A 1 204 ? 57.234 34.458 18.613 1.00 30.13 204 GLY A O 1
ATOM 1512 N N . PHE A 1 205 ? 57.688 36.482 19.508 1.00 30.70 205 PHE A N 1
ATOM 1513 C CA . PHE A 1 205 ? 58.525 36.939 18.408 1.00 31.88 205 PHE A CA 1
ATOM 1514 C C . PHE A 1 205 ? 59.940 37.179 18.913 1.00 33.88 205 PHE A C 1
ATOM 1515 O O . PHE A 1 205 ? 60.133 37.755 19.986 1.00 34.95 205 PHE A O 1
ATOM 1523 N N . ILE A 1 206 ? 60.928 36.733 18.149 1.00 34.75 206 ILE A N 1
ATOM 1524 C CA . ILE A 1 206 ? 62.319 36.922 18.535 1.00 35.37 206 ILE A CA 1
ATOM 1525 C C . ILE A 1 206 ? 62.762 38.336 18.198 1.00 35.30 206 ILE A C 1
ATOM 1526 O O . ILE A 1 206 ? 62.464 38.849 17.123 1.00 35.66 206 ILE A O 1
ATOM 1531 N N . THR A 1 207 ? 63.468 38.964 19.131 1.00 37.22 207 THR A N 1
ATOM 1532 C CA . THR A 1 207 ? 63.982 40.317 18.928 1.00 37.71 207 THR A CA 1
ATOM 1533 C C . THR A 1 207 ? 65.511 40.286 18.945 1.00 37.69 207 THR A C 1
ATOM 1534 O O . THR A 1 207 ? 66.120 39.729 19.863 1.00 35.03 207 THR A O 1
ATOM 1538 N N . LEU A 1 208 ? 66.118 40.877 17.921 1.00 36.84 208 LEU A N 1
ATOM 1539 C CA . LEU A 1 208 ? 67.574 40.928 17.803 1.00 37.55 208 LEU A CA 1
ATOM 1540 C C . LEU A 1 208 ? 68.012 42.387 17.902 1.00 38.88 208 LEU A C 1
ATOM 1541 O O . LEU A 1 208 ? 67.810 43.161 16.967 1.00 38.49 208 LEU A O 1
ATOM 1546 N N . LYS A 1 209 ? 68.602 42.759 19.035 1.00 40.53 209 LYS A N 1
ATOM 1547 C CA . LYS A 1 209 ? 69.052 44.131 19.246 1.00 42.55 209 LYS A CA 1
ATOM 1548 C C . LYS A 1 209 ? 70.499 44.373 18.844 1.00 41.98 209 LYS A C 1
ATOM 1549 O O . LYS A 1 209 ? 71.378 43.552 19.111 1.00 42.94 209 LYS A O 1
ATOM 1555 N N . ASN A 1 210 ? 70.724 45.517 18.203 1.00 41.85 210 ASN A N 1
ATOM 1556 C CA . ASN A 1 210 ? 72.041 45.944 17.748 1.00 42.09 210 ASN A CA 1
ATOM 1557 C C . ASN A 1 210 ? 72.722 45.010 16.764 1.00 41.74 210 ASN A C 1
ATOM 1558 O O . ASN A 1 210 ? 73.698 44.338 17.092 1.00 41.19 210 ASN A O 1
ATOM 1563 N N . LEU A 1 211 ? 72.189 44.987 15.550 1.00 41.59 211 LEU A N 1
ATOM 1564 C CA . LEU A 1 211 ? 72.721 44.172 14.467 1.00 40.93 211 LEU A CA 1
ATOM 1565 C C . LEU A 1 211 ? 73.734 45.017 13.693 1.00 41.38 211 LEU A C 1
ATOM 1566 O O . LEU A 1 211 ? 73.523 46.214 13.474 1.00 39.63 211 LEU A O 1
ATOM 1571 N N . SER A 1 212 ? 74.833 44.389 13.287 1.00 41.09 212 SER A N 1
ATOM 1572 C CA . SER A 1 212 ? 75.874 45.063 12.522 1.00 41.60 212 SER A CA 1
ATOM 1573 C C . SER A 1 212 ? 76.538 44.058 11.599 1.00 41.49 212 SER A C 1
ATOM 1574 O O . SER A 1 212 ? 76.642 42.879 11.921 1.00 41.40 212 SER A O 1
ATOM 1577 N N . GLY A 1 213 ? 76.981 44.528 10.444 1.00 41.96 213 GLY A N 1
ATOM 1578 C CA . GLY A 1 213 ? 77.625 43.640 9.502 1.00 42.35 213 GLY A CA 1
ATOM 1579 C C . GLY A 1 213 ? 76.642 43.216 8.435 1.00 43.42 213 GLY A C 1
ATOM 1580 O O . GLY A 1 213 ? 75.666 43.917 8.167 1.00 43.83 213 GLY A O 1
ATOM 1581 N N . LYS A 1 214 ? 76.900 42.065 7.824 1.00 44.05 214 LYS A N 1
ATOM 1582 C CA . LYS A 1 214 ? 76.035 41.539 6.781 1.00 44.12 214 LYS A CA 1
ATOM 1583 C C . LYS A 1 214 ? 76.176 40.022 6.701 1.00 43.73 214 LYS A C 1
ATOM 1584 O O . LYS A 1 214 ? 77.148 39.452 7.200 1.00 42.53 214 LYS A O 1
ATOM 1590 N N . GLY A 1 215 ? 75.194 39.377 6.080 1.00 42.44 215 GLY A N 1
ATOM 1591 C CA . GLY A 1 215 ? 75.220 37.931 5.948 1.00 40.04 215 GLY A CA 1
ATOM 1592 C C . GLY A 1 215 ? 73.991 37.252 6.529 1.00 39.33 215 GLY A C 1
ATOM 1593 O O . GLY A 1 215 ? 73.142 37.890 7.157 1.00 37.63 215 GLY A O 1
ATOM 1594 N N . LYS A 1 216 ? 73.907 35.943 6.329 1.00 37.52 216 LYS A N 1
ATOM 1595 C CA . LYS A 1 216 ? 72.779 35.160 6.814 1.00 37.75 216 LYS A CA 1
ATOM 1596 C C . LYS A 1 216 ? 72.748 34.980 8.319 1.00 36.73 216 LYS A C 1
ATOM 1597 O O . LYS A 1 216 ? 73.777 35.007 8.987 1.00 37.11 216 LYS A O 1
ATOM 1603 N N . ILE A 1 217 ? 71.536 34.794 8.832 1.00 37.14 217 ILE A N 1
ATOM 1604 C CA . ILE A 1 217 ? 71.283 34.539 10.245 1.00 37.01 217 ILE A CA 1
ATOM 1605 C C . ILE A 1 217 ? 70.187 33.474 10.256 1.00 36.88 217 ILE A C 1
ATOM 1606 O O . ILE A 1 217 ? 69.129 33.665 9.661 1.00 37.41 217 ILE A O 1
ATOM 1611 N N . ASP A 1 218 ? 70.442 32.348 10.913 1.00 37.62 218 ASP A N 1
ATOM 1612 C CA . ASP A 1 218 ? 69.460 31.271 10.966 1.00 37.47 218 ASP A CA 1
ATOM 1613 C C . ASP A 1 218 ? 68.936 30.966 12.362 1.00 37.18 218 ASP A C 1
ATOM 1614 O O . ASP A 1 218 ? 69.708 30.832 13.312 1.00 37.41 218 ASP A O 1
ATOM 1619 N N . LEU A 1 219 ? 67.614 30.854 12.470 1.00 36.00 219 LEU A N 1
ATOM 1620 C CA . LEU A 1 219 ? 66.956 30.546 13.738 1.00 36.21 219 LEU A CA 1
ATOM 1621 C C . LEU A 1 219 ? 66.374 29.131 13.665 1.00 35.73 219 LEU A C 1
ATOM 1622 O O . LEU A 1 219 ? 65.793 28.746 12.652 1.00 36.59 219 LEU A O 1
ATOM 1627 N N . TYR A 1 220 ? 66.535 28.367 14.741 1.00 33.90 220 TYR A N 1
ATOM 1628 C CA . TYR A 1 220 ? 66.010 27.003 14.829 1.00 31.26 220 TYR A CA 1
ATOM 1629 C C . TYR A 1 220 ? 65.308 26.901 16.179 1.00 30.93 220 TYR A C 1
ATOM 1630 O O . TYR A 1 220 ? 65.941 27.034 17.223 1.00 28.79 220 TYR A O 1
ATOM 1639 N N . TYR A 1 221 ? 63.995 26.673 16.154 1.00 29.49 221 TYR A N 1
ATOM 1640 C CA . TYR A 1 221 ? 63.202 26.596 17.379 1.00 28.42 221 TYR A CA 1
ATOM 1641 C C . TYR A 1 221 ? 62.971 25.180 17.883 1.00 27.64 221 TYR A C 1
ATOM 1642 O O . TYR A 1 221 ? 63.008 24.222 17.114 1.00 27.75 221 TYR A O 1
ATOM 1651 N N . GLY A 1 222 ? 62.717 25.060 19.183 1.00 27.77 222 GLY A N 1
ATOM 1652 C CA . GLY A 1 222 ? 62.463 23.760 19.774 1.00 28.50 222 GLY A CA 1
ATOM 1653 C C . GLY A 1 222 ? 61.806 23.825 21.139 1.00 29.62 222 GLY A C 1
ATOM 1654 O O . GLY A 1 222 ? 61.977 24.794 21.877 1.00 28.31 222 GLY A O 1
ATOM 1655 N N . GLU A 1 223 ? 61.037 22.790 21.468 1.00 31.23 223 GLU A N 1
ATOM 1656 C CA . GLU A 1 223 ? 60.360 22.710 22.761 1.00 32.24 223 GLU A CA 1
ATOM 1657 C C . GLU A 1 223 ? 61.260 21.874 23.652 1.00 31.53 223 GLU A C 1
ATOM 1658 O O . GLU A 1 223 ? 60.994 21.672 24.837 1.00 31.15 223 GLU A O 1
ATOM 1664 N N . SER A 1 224 ? 62.338 21.397 23.042 1.00 32.07 224 SER A N 1
ATOM 1665 C CA . SER A 1 224 ? 63.346 20.593 23.711 1.00 32.11 224 SER A CA 1
ATOM 1666 C C . SER A 1 224 ? 64.690 21.028 23.134 1.00 32.95 224 SER A C 1
ATOM 1667 O O . SER A 1 224 ? 64.760 21.499 21.993 1.00 32.77 224 SER A O 1
ATOM 1670 N N . PRO A 1 225 ? 65.774 20.896 23.912 1.00 32.66 225 PRO A N 1
ATOM 1671 C CA . PRO A 1 225 ? 67.058 21.312 23.344 1.00 32.67 225 PRO A CA 1
ATOM 1672 C C . PRO A 1 225 ? 67.427 20.454 22.127 1.00 33.13 225 PRO A C 1
ATOM 1673 O O . PRO A 1 225 ? 68.072 20.929 21.189 1.00 32.29 225 PRO A O 1
ATOM 1677 N N . GLU A 1 226 ? 66.988 19.197 22.137 1.00 32.87 226 GLU A N 1
ATOM 1678 C CA . GLU A 1 226 ? 67.273 18.285 21.034 1.00 34.48 226 GLU A CA 1
ATOM 1679 C C . GLU A 1 226 ? 66.665 18.772 19.725 1.00 34.47 226 GLU A C 1
ATOM 1680 O O . GLU A 1 226 ? 67.292 18.671 18.666 1.00 33.51 226 GLU A O 1
ATOM 1686 N N . GLU A 1 227 ? 65.447 19.301 19.792 1.00 33.73 227 GLU A N 1
ATOM 1687 C CA . GLU A 1 227 ? 64.796 19.790 18.587 1.00 33.17 227 GLU A CA 1
ATOM 1688 C C . GLU A 1 227 ? 65.482 21.049 18.071 1.00 31.61 227 GLU A C 1
ATOM 1689 O O . GLU A 1 227 ? 65.782 21.165 16.883 1.00 29.05 227 GLU A O 1
ATOM 1695 N N . ALA A 1 228 ? 65.727 21.993 18.970 1.00 31.55 228 ALA A N 1
ATOM 1696 C CA . ALA A 1 228 ? 66.374 23.246 18.597 1.00 31.43 228 ALA A CA 1
ATOM 1697 C C . ALA A 1 228 ? 67.751 23.027 17.972 1.00 32.18 228 ALA A C 1
ATOM 1698 O O . ALA A 1 228 ? 68.112 23.717 17.019 1.00 32.26 228 ALA A O 1
ATOM 1700 N N . LYS A 1 229 ? 68.516 22.075 18.497 1.00 31.01 229 LYS A N 1
ATOM 1701 C CA . LYS A 1 229 ? 69.848 21.814 17.959 1.00 34.19 229 LYS A CA 1
ATOM 1702 C C . LYS A 1 229 ? 69.837 21.026 16.653 1.00 34.95 229 LYS A C 1
ATOM 1703 O O . LYS A 1 229 ? 70.807 21.050 15.896 1.00 34.17 229 LYS A O 1
ATOM 1709 N N . ASP A 1 230 ? 68.736 20.335 16.389 1.00 35.12 230 ASP A N 1
ATOM 1710 C CA . ASP A 1 230 ? 68.615 19.536 15.175 1.00 35.40 230 ASP A CA 1
ATOM 1711 C C . ASP A 1 230 ? 68.159 20.406 14.001 1.00 36.00 230 ASP A C 1
ATOM 1712 O O . ASP A 1 230 ? 66.972 20.494 13.703 1.00 36.33 230 ASP A O 1
ATOM 1717 N N . LYS A 1 231 ? 69.116 21.040 13.334 1.00 35.66 231 LYS A N 1
ATOM 1718 C CA . LYS A 1 231 ? 68.828 21.914 12.200 1.00 36.14 231 LYS A CA 1
ATOM 1719 C C . LYS A 1 231 ? 68.102 21.226 11.043 1.00 35.45 231 LYS A C 1
ATOM 1720 O O . LYS A 1 231 ? 67.371 21.866 10.289 1.00 34.70 231 LYS A O 1
ATOM 1726 N N . ALA A 1 232 ? 68.287 19.921 10.901 1.00 34.72 232 ALA A N 1
ATOM 1727 C CA . ALA A 1 232 ? 67.668 19.216 9.788 1.00 34.28 232 ALA A CA 1
ATOM 1728 C C . ALA A 1 232 ? 66.253 18.688 10.017 1.00 33.55 232 ALA A C 1
ATOM 1729 O O . ALA A 1 232 ? 65.503 18.505 9.055 1.00 32.97 232 ALA A O 1
ATOM 1731 N N . TYR A 1 233 ? 65.880 18.462 11.274 1.00 32.91 233 TYR A N 1
ATOM 1732 C CA . TYR A 1 233 ? 64.553 17.932 11.578 1.00 33.90 233 TYR A CA 1
ATOM 1733 C C . TYR A 1 233 ? 63.644 18.749 12.500 1.00 33.18 233 TYR A C 1
ATOM 1734 O O . TYR A 1 233 ? 62.509 18.347 12.749 1.00 33.34 233 TYR A O 1
ATOM 1743 N N . CYS A 1 234 ? 64.121 19.881 13.011 1.00 31.40 234 CYS A N 1
ATOM 1744 C CA . CYS A 1 234 ? 63.282 20.697 13.890 1.00 29.19 234 CYS A CA 1
ATOM 1745 C C . CYS A 1 234 ? 62.049 21.123 13.096 1.00 28.97 234 CYS A C 1
ATOM 1746 O O . CYS A 1 234 ? 62.141 21.411 11.901 1.00 27.18 234 CYS A O 1
ATOM 1749 N N . GLU A 1 235 ? 60.897 21.150 13.761 1.00 27.87 235 GLU A N 1
ATOM 1750 C CA . GLU A 1 235 ? 59.634 21.498 13.106 1.00 28.53 235 GLU A CA 1
ATOM 1751 C C . GLU A 1 235 ? 59.548 22.908 12.519 1.00 27.95 235 GLU A C 1
ATOM 1752 O O . GLU A 1 235 ? 59.015 23.091 11.426 1.00 26.23 235 GLU A O 1
ATOM 1758 N N . THR A 1 236 ? 60.083 23.897 13.232 1.00 27.77 236 THR A N 1
ATOM 1759 C CA . THR A 1 236 ? 60.033 25.284 12.772 1.00 28.72 236 THR A CA 1
ATOM 1760 C C . THR A 1 236 ? 61.392 25.991 12.814 1.00 30.01 236 THR A C 1
ATOM 1761 O O . THR A 1 236 ? 62.271 25.627 13.597 1.00 29.86 236 THR A O 1
ATOM 1765 N N . LEU A 1 237 ? 61.538 27.010 11.970 1.00 29.87 237 LEU A N 1
ATOM 1766 C CA . LEU A 1 237 ? 62.768 27.780 11.853 1.00 28.80 237 LEU A CA 1
ATOM 1767 C C . LEU A 1 237 ? 62.564 29.078 11.045 1.00 30.20 237 LEU A C 1
ATOM 1768 O O . LEU A 1 237 ? 61.472 29.351 10.542 1.00 28.72 237 LEU A O 1
ATOM 1773 N N . ASP A 1 238 ? 63.626 29.870 10.931 1.00 29.16 238 ASP A N 1
ATOM 1774 C CA . ASP A 1 238 ? 63.596 31.122 10.176 1.00 29.35 238 ASP A CA 1
ATOM 1775 C C . ASP A 1 238 ? 64.976 31.366 9.566 1.00 30.09 238 ASP A C 1
ATOM 1776 O O . ASP A 1 238 ? 65.989 30.870 10.070 1.00 30.01 238 ASP A O 1
ATOM 1781 N N . LYS A 1 239 ? 65.012 32.128 8.481 1.00 28.78 239 LYS A N 1
ATOM 1782 C CA . LYS A 1 239 ? 66.266 32.434 7.818 1.00 30.63 239 LYS A CA 1
ATOM 1783 C C . LYS A 1 239 ? 66.263 33.896 7.406 1.00 30.11 239 LYS A C 1
ATOM 1784 O O . LYS A 1 239 ? 65.420 34.331 6.626 1.00 30.83 239 LYS A O 1
ATOM 1790 N N . LEU A 1 240 ? 67.212 34.654 7.942 1.00 31.05 240 LEU A N 1
ATOM 1791 C CA . LEU A 1 240 ? 67.297 36.081 7.659 1.00 33.15 240 LEU A CA 1
ATOM 1792 C C . LEU A 1 240 ? 68.583 36.483 6.945 1.00 35.70 240 LEU A C 1
ATOM 1793 O O . LEU A 1 240 ? 69.597 35.785 7.018 1.00 36.25 240 LEU A O 1
ATOM 1798 N N . LEU A 1 241 ? 68.527 37.613 6.247 1.00 37.09 241 LEU A N 1
ATOM 1799 C CA . LEU A 1 241 ? 69.686 38.137 5.543 1.00 38.33 241 LEU A CA 1
ATOM 1800 C C . LEU A 1 241 ? 69.946 39.562 6.014 1.00 39.60 241 LEU A C 1
ATOM 1801 O O . LEU A 1 241 ? 69.201 40.483 5.665 1.00 39.02 241 LEU A O 1
ATOM 1806 N N . LEU A 1 242 ? 70.991 39.734 6.822 1.00 40.67 242 LEU A N 1
ATOM 1807 C CA . LEU A 1 242 ? 71.367 41.050 7.330 1.00 41.40 242 LEU A CA 1
ATOM 1808 C C . LEU A 1 242 ? 72.168 41.786 6.266 1.00 41.61 242 LEU A C 1
ATOM 1809 O O . LEU A 1 242 ? 73.087 41.229 5.670 1.00 41.41 242 LEU A O 1
ATOM 1814 N N . GLU A 1 243 ? 71.788 43.036 6.024 1.00 44.37 243 GLU A N 1
ATOM 1815 C CA . GLU A 1 243 ? 72.441 43.894 5.042 1.00 45.10 243 GLU A CA 1
ATOM 1816 C C . GLU A 1 243 ? 72.598 45.270 5.662 1.00 45.76 243 GLU A C 1
ATOM 1817 O O . GLU A 1 243 ? 71.927 45.600 6.638 1.00 46.67 243 GLU A O 1
ATOM 1823 N N . PRO A 1 244 ? 73.506 46.089 5.119 1.00 47.31 244 PRO A N 1
ATOM 1824 C CA . PRO A 1 244 ? 73.683 47.427 5.687 1.00 47.11 244 PRO A CA 1
ATOM 1825 C C . PRO A 1 244 ? 72.387 48.236 5.610 1.00 46.13 244 PRO A C 1
ATOM 1826 O O . PRO A 1 244 ? 71.854 48.465 4.528 1.00 45.52 244 PRO A O 1
ATOM 1830 N N . GLY A 1 245 ? 71.875 48.648 6.765 1.00 45.45 245 GLY A N 1
ATOM 1831 C CA . GLY A 1 245 ? 70.655 49.433 6.778 1.00 45.17 245 GLY A CA 1
ATOM 1832 C C . GLY A 1 245 ? 69.355 48.651 6.695 1.00 44.57 245 GLY A C 1
ATOM 1833 O O . GLY A 1 245 ? 68.284 49.242 6.803 1.00 44.49 245 GLY A O 1
ATOM 1834 N N . GLN A 1 246 ? 69.430 47.334 6.514 1.00 43.44 246 GLN A N 1
ATOM 1835 C CA . GLN A 1 246 ? 68.218 46.523 6.429 1.00 43.38 246 GLN A CA 1
ATOM 1836 C C . GLN A 1 246 ? 68.435 45.026 6.632 1.00 43.86 246 GLN A C 1
ATOM 1837 O O . GLN A 1 246 ? 69.546 44.508 6.493 1.00 44.15 246 GLN A O 1
ATOM 1843 N N . ILE A 1 247 ? 67.351 44.334 6.962 1.00 42.41 247 ILE A N 1
ATOM 1844 C CA . ILE A 1 247 ? 67.396 42.894 7.164 1.00 41.22 247 ILE A CA 1
ATOM 1845 C C . ILE A 1 247 ? 66.184 42.315 6.440 1.00 41.46 247 ILE A C 1
ATOM 1846 O O . ILE A 1 247 ? 65.172 42.998 6.267 1.00 42.58 247 ILE A O 1
ATOM 1851 N N . THR A 1 248 ? 66.286 41.066 6.002 1.00 40.77 248 THR A N 1
ATOM 1852 C CA . THR A 1 248 ? 65.193 40.445 5.272 1.00 39.14 248 THR A CA 1
ATOM 1853 C C . THR A 1 248 ? 64.818 39.055 5.754 1.00 38.22 248 THR A C 1
ATOM 1854 O O . THR A 1 248 ? 65.688 38.216 5.986 1.00 37.77 248 THR A O 1
ATOM 1858 N N . ASP A 1 249 ? 63.518 38.820 5.916 1.00 36.96 249 ASP A N 1
ATOM 1859 C CA . ASP A 1 249 ? 63.034 37.506 6.314 1.00 35.01 249 ASP A CA 1
ATOM 1860 C C . ASP A 1 249 ? 62.954 36.754 4.986 1.00 34.53 249 ASP A C 1
ATOM 1861 O O . ASP A 1 249 ? 62.120 37.069 4.141 1.00 34.26 249 ASP A O 1
ATOM 1866 N N . LEU A 1 250 ? 63.831 35.774 4.798 1.00 33.50 250 LEU A N 1
ATOM 1867 C CA . LEU A 1 250 ? 63.870 35.025 3.551 1.00 33.79 250 LEU A CA 1
ATOM 1868 C C . LEU A 1 250 ? 62.660 34.129 3.278 1.00 33.38 250 LEU A C 1
ATOM 1869 O O . LEU A 1 250 ? 62.285 33.919 2.126 1.00 33.04 250 LEU A O 1
ATOM 1874 N N . ALA A 1 251 ? 62.046 33.605 4.329 1.00 32.91 251 ALA A N 1
ATOM 1875 C CA . ALA A 1 251 ? 60.893 32.735 4.160 1.00 33.38 251 ALA A CA 1
ATOM 1876 C C . ALA A 1 251 ? 59.712 33.464 3.524 1.00 34.06 251 ALA A C 1
ATOM 1877 O O . ALA A 1 251 ? 59.043 32.920 2.643 1.00 33.75 251 ALA A O 1
ATOM 1879 N N . ILE A 1 252 ? 59.464 34.696 3.965 1.00 33.38 252 ILE A N 1
ATOM 1880 C CA . ILE A 1 252 ? 58.346 35.485 3.454 1.00 33.20 252 ILE A CA 1
ATOM 1881 C C . ILE A 1 252 ? 58.799 36.622 2.552 1.00 35.48 252 ILE A C 1
ATOM 1882 O O . ILE A 1 252 ? 57.981 37.381 2.031 1.00 35.72 252 ILE A O 1
ATOM 1887 N N . ARG A 1 253 ? 60.108 36.741 2.375 1.00 37.84 253 ARG A N 1
ATOM 1888 C CA . ARG A 1 253 ? 60.666 37.778 1.520 1.00 39.68 253 ARG A CA 1
ATOM 1889 C C . ARG A 1 253 ? 60.168 39.176 1.868 1.00 39.65 253 ARG A C 1
ATOM 1890 O O . ARG A 1 253 ? 59.634 39.889 1.020 1.00 39.31 253 ARG A O 1
ATOM 1898 N N . SER A 1 254 ? 60.363 39.560 3.124 1.00 39.35 254 SER A N 1
ATOM 1899 C CA . SER A 1 254 ? 59.946 40.868 3.612 1.00 40.08 254 SER A CA 1
ATOM 1900 C C . SER A 1 254 ? 61.147 41.617 4.182 1.00 40.39 254 SER A C 1
ATOM 1901 O O . SER A 1 254 ? 61.701 41.232 5.210 1.00 38.85 254 SER A O 1
ATOM 1904 N N . THR A 1 255 ? 61.548 42.688 3.509 1.00 41.42 255 THR A N 1
ATOM 1905 C CA . THR A 1 255 ? 62.693 43.471 3.961 1.00 42.92 255 THR A CA 1
ATOM 1906 C C . THR A 1 255 ? 62.272 44.642 4.836 1.00 42.77 255 THR A C 1
ATOM 1907 O O . THR A 1 255 ? 61.419 45.439 4.450 1.00 42.79 255 THR A O 1
ATOM 1911 N N . SER A 1 256 ? 62.875 44.730 6.017 1.00 43.28 256 SER A N 1
ATOM 1912 C CA . SER A 1 256 ? 62.588 45.802 6.964 1.00 45.50 256 SER A CA 1
ATOM 1913 C C . SER A 1 256 ? 63.818 46.701 7.120 1.00 47.45 256 SER A C 1
ATOM 1914 O O . SER A 1 256 ? 64.954 46.236 7.013 1.00 47.54 256 SER A O 1
ATOM 1917 N N . PRO A 1 257 ? 63.608 48.004 7.374 1.00 49.27 257 PRO A N 1
ATOM 1918 C CA . PRO A 1 257 ? 64.726 48.941 7.535 1.00 50.90 257 PRO A CA 1
ATOM 1919 C C . PRO A 1 257 ? 65.408 48.902 8.902 1.00 52.16 257 PRO A C 1
ATOM 1920 O O . PRO A 1 257 ? 64.773 48.631 9.922 1.00 51.93 257 PRO A O 1
ATOM 1924 N N . LEU A 1 258 ? 66.707 49.182 8.909 1.00 55.22 258 LEU A N 1
ATOM 1925 C CA . LEU A 1 258 ? 67.496 49.190 10.135 1.00 58.77 258 LEU A CA 1
ATOM 1926 C C . LEU A 1 258 ? 68.265 50.494 10.295 1.00 62.35 258 LEU A C 1
ATOM 1927 O O . LEU A 1 258 ? 68.781 51.047 9.326 1.00 62.69 258 LEU A O 1
ATOM 1932 N N . HIS A 1 259 ? 68.337 50.985 11.526 1.00 67.40 259 HIS A N 1
ATOM 1933 C CA . HIS A 1 259 ? 69.076 52.207 11.809 1.00 71.61 259 HIS A CA 1
ATOM 1934 C C . HIS A 1 259 ? 70.543 51.829 11.965 1.00 73.76 259 HIS A C 1
ATOM 1935 O O . HIS A 1 259 ? 70.865 50.805 12.572 1.00 73.65 259 HIS A O 1
ATOM 1942 N N . HIS A 1 260 ? 71.428 52.644 11.405 1.00 76.43 260 HIS A N 1
ATOM 1943 C CA . HIS A 1 260 ? 72.860 52.384 11.492 1.00 79.06 260 HIS A CA 1
ATOM 1944 C C . HIS A 1 260 ? 73.364 52.447 12.932 1.00 79.25 260 HIS A C 1
ATOM 1945 O O . HIS A 1 260 ? 74.290 51.725 13.307 1.00 78.97 260 HIS A O 1
ATOM 1952 N N . SER A 1 261 ? 72.745 53.307 13.737 1.00 79.54 261 SER A N 1
ATOM 1953 C CA . SER A 1 261 ? 73.125 53.459 15.139 1.00 79.81 261 SER A CA 1
ATOM 1954 C C . SER A 1 261 ? 72.615 52.272 15.958 1.00 79.46 261 SER A C 1
ATOM 1955 O O . SER A 1 261 ? 73.044 51.134 15.758 1.00 79.50 261 SER A O 1
ATOM 1958 N N . ASP A 1 262 ? 71.701 52.544 16.884 1.00 78.74 262 ASP A N 1
ATOM 1959 C CA . ASP A 1 262 ? 71.132 51.498 17.721 1.00 77.46 262 ASP A CA 1
ATOM 1960 C C . ASP A 1 262 ? 69.867 50.968 17.078 1.00 75.30 262 ASP A C 1
ATOM 1961 O O . ASP A 1 262 ? 68.816 51.607 17.133 1.00 75.49 262 ASP A O 1
ATOM 1966 N N . ASN A 1 263 ? 69.971 49.795 16.466 1.00 72.46 263 ASN A N 1
ATOM 1967 C CA . ASN A 1 263 ? 68.827 49.193 15.806 1.00 69.53 263 ASN A CA 1
ATOM 1968 C C . ASN A 1 263 ? 68.245 48.041 16.610 1.00 67.68 263 ASN A C 1
ATOM 1969 O O . ASN A 1 263 ? 68.804 47.620 17.624 1.00 66.60 263 ASN A O 1
ATOM 1974 N N . GLU A 1 264 ? 67.115 47.538 16.136 1.00 66.09 264 GLU A N 1
ATOM 1975 C CA . GLU A 1 264 ? 66.405 46.451 16.782 1.00 63.92 264 GLU A CA 1
ATOM 1976 C C . GLU A 1 264 ? 65.457 45.869 15.747 1.00 61.70 264 GLU A C 1
ATOM 1977 O O . GLU A 1 264 ? 64.755 46.610 15.063 1.00 61.16 264 GLU A O 1
ATOM 1983 N N . TYR A 1 265 ? 65.458 44.547 15.616 1.00 59.43 265 TYR A N 1
ATOM 1984 C CA . TYR A 1 265 ? 64.577 43.869 14.670 1.00 56.58 265 TYR A CA 1
ATOM 1985 C C . TYR A 1 265 ? 63.821 42.747 15.354 1.00 53.95 265 TYR A C 1
ATOM 1986 O O . TYR A 1 265 ? 64.425 41.836 15.925 1.00 54.26 265 TYR A O 1
ATOM 1995 N N . THR A 1 266 ? 62.498 42.821 15.308 1.00 51.17 266 THR A N 1
ATOM 1996 C CA . THR A 1 266 ? 61.660 41.784 15.890 1.00 48.51 266 THR A CA 1
ATOM 1997 C C . THR A 1 266 ? 61.046 41.013 14.720 1.00 45.73 266 THR A C 1
ATOM 1998 O O . THR A 1 266 ? 60.449 41.610 13.823 1.00 44.10 266 THR A O 1
ATOM 2002 N N . LEU A 1 267 ? 61.225 39.695 14.712 1.00 43.13 267 LEU A N 1
ATOM 2003 C CA . LEU A 1 267 ? 60.682 38.865 13.639 1.00 41.89 267 LEU A CA 1
ATOM 2004 C C . LEU A 1 267 ? 59.188 39.126 13.453 1.00 40.01 267 LEU A C 1
ATOM 2005 O O . LEU A 1 267 ? 58.461 39.375 14.413 1.00 38.03 267 LEU A O 1
ATOM 2010 N N . GLU A 1 268 ? 58.738 39.073 12.207 1.00 38.25 268 GLU A N 1
ATOM 2011 C CA . GLU A 1 268 ? 57.344 39.347 11.880 1.00 38.00 268 GLU A CA 1
ATOM 2012 C C . GLU A 1 268 ? 56.344 38.273 12.277 1.00 35.96 268 GLU A C 1
ATOM 2013 O O . GLU A 1 268 ? 55.177 38.570 12.531 1.00 33.67 268 GLU A O 1
ATOM 2019 N N . ASN A 1 269 ? 56.805 37.028 12.342 1.00 35.15 269 ASN A N 1
ATOM 2020 C CA . ASN A 1 269 ? 55.929 35.912 12.683 1.00 32.86 269 ASN A CA 1
ATOM 2021 C C . ASN A 1 269 ? 56.236 35.274 14.026 1.00 30.57 269 ASN A C 1
ATOM 2022 O O . ASN A 1 269 ? 57.396 35.130 14.408 1.00 32.29 269 ASN A O 1
ATOM 2027 N N . SER A 1 270 ? 55.181 34.904 14.746 1.00 28.18 270 SER A N 1
ATOM 2028 C CA . SER A 1 270 ? 55.321 34.295 16.063 1.00 27.26 270 SER A CA 1
ATOM 2029 C C . SER A 1 270 ? 55.683 32.820 15.975 1.00 25.72 270 SER A C 1
ATOM 2030 O O . SER A 1 270 ? 55.378 32.156 14.987 1.00 25.02 270 SER A O 1
ATOM 2033 N N . LYS A 1 271 ? 56.328 32.315 17.020 1.00 25.01 271 LYS A N 1
ATOM 2034 C CA . LYS A 1 271 ? 56.759 30.927 17.068 1.00 25.00 271 LYS A CA 1
ATOM 2035 C C . LYS A 1 271 ? 56.668 30.419 18.490 1.00 24.76 271 LYS A C 1
ATOM 2036 O O . LYS A 1 271 ? 56.859 31.175 19.433 1.00 25.68 271 LYS A O 1
ATOM 2042 N N . ALA A 1 272 ? 56.370 29.134 18.635 1.00 23.68 272 ALA A N 1
ATOM 2043 C CA . ALA A 1 272 ? 56.296 28.505 19.945 1.00 25.21 272 ALA A CA 1
ATOM 2044 C C . ALA A 1 272 ? 57.682 27.922 20.182 1.00 25.63 272 ALA A C 1
ATOM 2045 O O . ALA A 1 272 ? 58.319 27.453 19.242 1.00 25.24 272 ALA A O 1
ATOM 2047 N N . PHE A 1 273 ? 58.150 27.945 21.426 1.00 26.89 273 PHE A N 1
ATOM 2048 C CA . PHE A 1 273 ? 59.477 27.419 21.732 1.00 29.83 273 PHE A CA 1
ATOM 2049 C C . PHE A 1 273 ? 59.884 27.660 23.178 1.00 30.11 273 PHE A C 1
ATOM 2050 O O . PHE A 1 273 ? 59.287 28.478 23.880 1.00 29.09 273 PHE A O 1
ATOM 2058 N N . ARG A 1 274 ? 60.899 26.922 23.613 1.00 29.88 274 ARG A N 1
ATOM 2059 C CA . ARG A 1 274 ? 61.485 27.117 24.930 1.00 31.71 274 ARG A CA 1
ATOM 2060 C C . ARG A 1 274 ? 62.938 27.439 24.628 1.00 32.68 274 ARG A C 1
ATOM 2061 O O . ARG A 1 274 ? 63.535 28.313 25.247 1.00 33.69 274 ARG A O 1
ATOM 2069 N N . TYR A 1 275 ? 63.480 26.716 23.649 1.00 33.78 275 TYR A N 1
ATOM 2070 C CA . TYR A 1 275 ? 64.862 26.852 23.207 1.00 34.10 275 TYR A CA 1
ATOM 2071 C C . TYR A 1 275 ? 64.948 27.404 21.789 1.00 34.56 275 TYR A C 1
ATOM 2072 O O . TYR A 1 275 ? 64.133 27.070 20.930 1.00 35.60 275 TYR A O 1
ATOM 2081 N N . VAL A 1 276 ? 65.937 28.256 21.551 1.00 33.32 276 VAL A N 1
ATOM 2082 C CA . VAL A 1 276 ? 66.154 28.816 20.227 1.00 32.70 276 VAL A CA 1
ATOM 2083 C C . VAL A 1 276 ? 67.650 28.773 19.963 1.00 32.92 276 VAL A C 1
ATOM 2084 O O . VAL A 1 276 ? 68.441 29.343 20.716 1.00 31.07 276 VAL A O 1
ATOM 2088 N N . TYR A 1 277 ? 68.021 28.070 18.900 1.00 32.59 277 TYR A N 1
ATOM 2089 C CA . TYR A 1 277 ? 69.405 27.908 18.490 1.00 32.68 277 TYR A CA 1
ATOM 2090 C C . TYR A 1 277 ? 69.636 28.871 17.340 1.00 34.06 277 TYR A C 1
ATOM 2091 O O . TYR A 1 277 ? 68.973 28.789 16.306 1.00 34.48 277 TYR A O 1
ATOM 2100 N N . ILE A 1 278 ? 70.571 29.795 17.527 1.00 34.43 278 ILE A N 1
ATOM 2101 C CA . ILE A 1 278 ? 70.867 30.786 16.504 1.00 33.98 278 ILE A CA 1
ATOM 2102 C C . ILE A 1 278 ? 72.308 30.723 16.028 1.00 34.45 278 ILE A C 1
ATOM 2103 O O . ILE A 1 278 ? 73.228 30.598 16.829 1.00 34.26 278 ILE A O 1
ATOM 2108 N N . THR A 1 279 ? 72.478 30.808 14.713 1.00 35.22 279 THR A N 1
ATOM 2109 C CA . THR A 1 279 ? 73.783 30.809 14.073 1.00 36.76 279 THR A CA 1
ATOM 2110 C C . THR A 1 279 ? 73.790 31.982 13.097 1.00 37.77 279 THR A C 1
ATOM 2111 O O . THR A 1 279 ? 72.756 32.606 12.865 1.00 39.19 279 THR A O 1
ATOM 2115 N N . HIS A 1 280 ? 74.952 32.285 12.532 1.00 38.07 280 HIS A N 1
ATOM 2116 C CA . HIS A 1 280 ? 75.066 33.375 11.566 1.00 37.85 280 HIS A CA 1
ATOM 2117 C C . HIS A 1 280 ? 76.420 33.332 10.890 1.00 38.54 280 HIS A C 1
ATOM 2118 O O . HIS A 1 280 ? 77.359 32.733 11.406 1.00 38.78 280 HIS A O 1
ATOM 2125 N N . GLU A 1 281 ? 76.518 33.963 9.727 1.00 39.76 281 GLU A N 1
ATOM 2126 C CA . GLU A 1 281 ? 77.770 33.980 8.993 1.00 40.86 281 GLU A CA 1
ATOM 2127 C C . GLU A 1 281 ? 78.838 34.811 9.706 1.00 42.35 281 GLU A C 1
ATOM 2128 O O . GLU A 1 281 ? 78.535 35.592 10.613 1.00 40.67 281 GLU A O 1
ATOM 2134 N N . PRO A 1 282 ? 80.111 34.639 9.310 1.00 43.58 282 PRO A N 1
ATOM 2135 C CA . PRO A 1 282 ? 81.246 35.352 9.902 1.00 44.15 282 PRO A CA 1
ATOM 2136 C C . PRO A 1 282 ? 81.098 36.857 10.106 1.00 44.05 282 PRO A C 1
ATOM 2137 O O . PRO A 1 282 ? 81.400 37.369 11.180 1.00 43.23 282 PRO A O 1
ATOM 2141 N N . GLU A 1 283 ? 80.629 37.560 9.083 1.00 45.28 283 GLU A N 1
ATOM 2142 C CA . GLU A 1 283 ? 80.499 39.010 9.162 1.00 46.76 283 GLU A CA 1
ATOM 2143 C C . GLU A 1 283 ? 79.268 39.576 9.852 1.00 46.14 283 GLU A C 1
ATOM 2144 O O . GLU A 1 283 ? 79.022 40.781 9.786 1.00 46.46 283 GLU A O 1
ATOM 2150 N N . VAL A 1 284 ? 78.500 38.717 10.513 1.00 44.62 284 VAL A N 1
ATOM 2151 C CA . VAL A 1 284 ? 77.311 39.160 11.224 1.00 43.35 284 VAL A CA 1
ATOM 2152 C C . VAL A 1 284 ? 77.650 39.301 12.703 1.00 43.01 284 VAL A C 1
ATOM 2153 O O . VAL A 1 284 ? 78.476 38.559 13.229 1.00 43.87 284 VAL A O 1
ATOM 2157 N N . GLN A 1 285 ? 77.017 40.263 13.363 1.00 43.82 285 GLN A N 1
ATOM 2158 C CA . GLN A 1 285 ? 77.239 40.503 14.785 1.00 44.25 285 GLN A CA 1
ATOM 2159 C C . GLN A 1 285 ? 75.898 40.837 15.435 1.00 42.07 285 GLN A C 1
ATOM 2160 O O . GLN A 1 285 ? 75.245 41.811 15.069 1.00 41.38 285 GLN A O 1
ATOM 2166 N N . ILE A 1 286 ? 75.483 40.012 16.390 1.00 40.49 286 ILE A N 1
ATOM 2167 C CA . ILE A 1 286 ? 74.215 40.229 17.065 1.00 39.40 286 ILE A CA 1
ATOM 2168 C C . ILE A 1 286 ? 74.409 40.677 18.508 1.00 39.49 286 ILE A C 1
ATOM 2169 O O . ILE A 1 286 ? 74.923 39.930 19.344 1.00 38.63 286 ILE A O 1
ATOM 2174 N N . GLY A 1 287 ? 73.977 41.901 18.791 1.00 39.11 287 GLY A N 1
ATOM 2175 C CA . GLY A 1 287 ? 74.111 42.453 20.124 1.00 41.09 287 GLY A CA 1
ATOM 2176 C C . GLY A 1 287 ? 73.400 41.687 21.221 1.00 43.42 287 GLY A C 1
ATOM 2177 O O . GLY A 1 287 ? 74.049 41.100 22.092 1.00 44.31 287 GLY A O 1
ATOM 2178 N N . GLU A 1 288 ? 72.070 41.686 21.193 1.00 43.22 288 GLU A N 1
ATOM 2179 C CA . GLU A 1 288 ? 71.301 40.991 22.224 1.00 44.64 288 GLU A CA 1
ATOM 2180 C C . GLU A 1 288 ? 70.100 40.234 21.652 1.00 43.47 288 GLU A C 1
ATOM 2181 O O . GLU A 1 288 ? 69.502 40.663 20.666 1.00 43.38 288 GLU A O 1
ATOM 2187 N N . VAL A 1 289 ? 69.762 39.109 22.281 1.00 41.52 289 VAL A N 1
ATOM 2188 C CA . VAL A 1 289 ? 68.636 38.279 21.859 1.00 39.45 289 VAL A CA 1
ATOM 2189 C C . VAL A 1 289 ? 67.604 38.141 22.971 1.00 38.57 289 VAL A C 1
ATOM 2190 O O . VAL A 1 289 ? 67.906 37.670 24.067 1.00 39.69 289 VAL A O 1
ATOM 2194 N N . SER A 1 290 ? 66.381 38.555 22.675 1.00 38.41 290 SER A N 1
ATOM 2195 C CA . SER A 1 290 ? 65.286 38.468 23.628 1.00 38.14 290 SER A CA 1
ATOM 2196 C C . SER A 1 290 ? 64.028 38.145 22.837 1.00 37.28 290 SER A C 1
ATOM 2197 O O . SER A 1 290 ? 64.109 37.712 21.683 1.00 37.23 290 SER A O 1
ATOM 2208 N N . GLN A 1 292 ? 59.386 38.870 22.481 1.00 34.33 292 GLN A N 1
ATOM 2209 C CA . GLN A 1 292 ? 58.161 39.575 22.818 1.00 33.81 292 GLN A CA 1
ATOM 2210 C C . GLN A 1 292 ? 57.122 38.483 23.063 1.00 32.45 292 GLN A C 1
ATOM 2211 O O . GLN A 1 292 ? 56.656 37.849 22.123 1.00 30.91 292 GLN A O 1
ATOM 2217 N N . TYR A 1 293 ? 56.782 38.241 24.322 1.00 33.07 293 TYR A N 1
ATOM 2218 C CA . TYR A 1 293 ? 55.789 37.223 24.650 1.00 33.55 293 TYR A CA 1
ATOM 2219 C C . TYR A 1 293 ? 54.421 37.723 24.200 1.00 34.12 293 TYR A C 1
ATOM 2220 O O . TYR A 1 293 ? 53.996 38.808 24.597 1.00 34.20 293 TYR A O 1
ATOM 2229 N N . GLU A 1 294 ? 53.735 36.943 23.367 1.00 32.25 294 GLU A N 1
ATOM 2230 C CA . GLU A 1 294 ? 52.421 37.341 22.880 1.00 30.39 294 GLU A CA 1
ATOM 2231 C C . GLU A 1 294 ? 51.334 36.585 23.619 1.00 29.94 294 GLU A C 1
ATOM 2232 O O . GLU A 1 294 ? 51.431 35.380 23.839 1.00 29.50 294 GLU A O 1
ATOM 2238 N N . TYR A 1 295 ? 50.282 37.298 23.991 1.00 28.99 295 TYR A N 1
ATOM 2239 C CA . TYR A 1 295 ? 49.214 36.679 24.743 1.00 29.20 295 TYR A CA 1
ATOM 2240 C C . TYR A 1 295 ? 47.921 37.458 24.664 1.00 27.93 295 TYR A C 1
ATOM 2241 O O . TYR A 1 295 ? 47.908 38.648 24.348 1.00 27.81 295 TYR A O 1
ATOM 2250 N N . LEU A 1 296 ? 46.830 36.761 24.956 1.00 27.20 296 LEU A N 1
ATOM 2251 C CA . LEU A 1 296 ? 45.516 37.364 24.965 1.00 24.40 296 LEU A CA 1
ATOM 2252 C C . LEU A 1 296 ? 45.262 37.689 26.419 1.00 24.40 296 LEU A C 1
ATOM 2253 O O . LEU A 1 296 ? 45.355 36.816 27.286 1.00 22.79 296 LEU A O 1
ATOM 2258 N N . PRO A 1 297 ? 44.967 38.958 26.712 1.00 26.25 297 PRO A N 1
ATOM 2259 C CA . PRO A 1 297 ? 44.698 39.376 28.091 1.00 28.56 297 PRO A CA 1
ATOM 2260 C C . PRO A 1 297 ? 43.627 38.473 28.700 1.00 30.74 297 PRO A C 1
ATOM 2261 O O . PRO A 1 297 ? 42.560 38.293 28.116 1.00 29.89 297 PRO A O 1
ATOM 2265 N N . GLU A 1 298 ? 43.922 37.895 29.858 1.00 31.52 298 GLU A N 1
ATOM 2266 C CA . GLU A 1 298 ? 42.978 37.013 30.529 1.00 33.03 298 GLU A CA 1
ATOM 2267 C C . GLU A 1 298 ? 43.004 37.190 32.036 1.00 34.95 298 GLU A C 1
ATOM 2268 O O . GLU A 1 298 ? 44.045 37.474 32.630 1.00 35.72 298 GLU A O 1
ATOM 2274 N N . GLU A 1 299 ? 41.842 37.013 32.649 1.00 35.70 299 GLU A N 1
ATOM 2275 C CA . GLU A 1 299 ? 41.717 37.108 34.087 1.00 35.91 299 GLU A CA 1
ATOM 2276 C C . GLU A 1 299 ? 41.585 35.679 34.590 1.00 34.94 299 GLU A C 1
ATOM 2277 O O . GLU A 1 299 ? 40.667 34.960 34.194 1.00 34.66 299 GLU A O 1
ATOM 2283 N N . TYR A 1 300 ? 42.511 35.254 35.438 1.00 33.27 300 TYR A N 1
ATOM 2284 C CA . TYR A 1 300 ? 42.448 33.913 35.994 1.00 32.81 300 TYR A CA 1
ATOM 2285 C C . TYR A 1 300 ? 41.349 33.876 37.052 1.00 34.07 300 TYR A C 1
ATOM 2286 O O . TYR A 1 300 ? 41.613 33.936 38.252 1.00 32.71 300 TYR A O 1
ATOM 2295 N N . ARG A 1 301 ? 40.107 33.785 36.581 1.00 35.01 301 ARG A N 1
ATOM 2296 C CA . ARG A 1 301 ? 38.942 33.759 37.455 1.00 33.53 301 ARG A CA 1
ATOM 2297 C C . ARG A 1 301 ? 38.792 32.460 38.219 1.00 34.22 301 ARG A C 1
ATOM 2298 O O . ARG A 1 301 ? 38.214 32.436 39.299 1.00 35.88 301 ARG A O 1
ATOM 2306 N N . GLY A 1 302 ? 39.290 31.372 37.652 1.00 34.41 302 GLY A N 1
ATOM 2307 C CA . GLY A 1 302 ? 39.205 30.098 38.337 1.00 35.06 302 GLY A CA 1
ATOM 2308 C C . GLY A 1 302 ? 40.487 29.884 39.118 1.00 35.39 302 GLY A C 1
ATOM 2309 O O . GLY A 1 302 ? 41.518 30.466 38.793 1.00 34.66 302 GLY A O 1
ATOM 2310 N N . ASN A 1 303 ? 40.437 29.044 40.141 1.00 36.33 303 ASN A N 1
ATOM 2311 C CA . ASN A 1 303 ? 41.620 28.794 40.945 1.00 38.82 303 ASN A CA 1
ATOM 2312 C C . ASN A 1 303 ? 41.490 27.518 41.762 1.00 38.96 303 ASN A C 1
ATOM 2313 O O . ASN A 1 303 ? 40.391 27.130 42.151 1.00 38.70 303 ASN A O 1
ATOM 2318 N N . PHE A 1 304 ? 42.621 26.867 42.013 1.00 39.55 304 PHE A N 1
ATOM 2319 C CA . PHE A 1 304 ? 42.620 25.642 42.796 1.00 41.04 304 PHE A CA 1
ATOM 2320 C C . PHE A 1 304 ? 43.968 25.364 43.466 1.00 43.02 304 PHE A C 1
ATOM 2321 O O . PHE A 1 304 ? 45.018 25.656 42.903 1.00 44.49 304 PHE A O 1
ATOM 2329 N N . ARG A 1 305 ? 43.925 24.802 44.672 1.00 45.24 305 ARG A N 1
ATOM 2330 C CA . ARG A 1 305 ? 45.133 24.427 45.407 1.00 47.88 305 ARG A CA 1
ATOM 2331 C C . ARG A 1 305 ? 44.746 23.549 46.589 1.00 46.57 305 ARG A C 1
ATOM 2332 O O . ARG A 1 305 ? 43.702 23.745 47.203 1.00 46.27 305 ARG A O 1
ATOM 2340 N N . CYS A 1 306 ? 45.599 22.581 46.897 1.00 46.09 306 CYS A N 1
ATOM 2341 C CA . CYS A 1 306 ? 45.360 21.649 47.989 1.00 45.80 306 CYS A CA 1
ATOM 2342 C C . CYS A 1 306 ? 46.663 21.429 48.746 1.00 46.11 306 CYS A C 1
ATOM 2343 O O . CYS A 1 306 ? 47.621 22.175 48.571 1.00 44.94 306 CYS A O 1
ATOM 2346 N N . ASN A 1 307 ? 46.695 20.396 49.580 1.00 47.13 307 ASN A N 1
ATOM 2347 C CA . ASN A 1 307 ? 47.886 20.078 50.351 1.00 49.37 307 ASN A CA 1
ATOM 2348 C C . ASN A 1 307 ? 48.947 19.443 49.456 1.00 51.25 307 ASN A C 1
ATOM 2349 O O . ASN A 1 307 ? 50.141 19.666 49.644 1.00 51.65 307 ASN A O 1
ATOM 2354 N N . ASP A 1 308 ? 48.497 18.654 48.482 1.00 53.09 308 ASP A N 1
ATOM 2355 C CA . ASP A 1 308 ? 49.387 17.972 47.542 1.00 55.20 308 ASP A CA 1
ATOM 2356 C C . ASP A 1 308 ? 50.016 19.001 46.603 1.00 55.79 308 ASP A C 1
ATOM 2357 O O . ASP A 1 308 ? 49.371 19.468 45.672 1.00 56.05 308 ASP A O 1
ATOM 2362 N N . GLU A 1 309 ? 51.278 19.342 46.848 1.00 56.72 309 GLU A N 1
ATOM 2363 C CA . GLU A 1 309 ? 51.971 20.338 46.037 1.00 56.78 309 GLU A CA 1
ATOM 2364 C C . GLU A 1 309 ? 52.229 19.888 44.601 1.00 54.93 309 GLU A C 1
ATOM 2365 O O . GLU A 1 309 ? 52.446 20.719 43.718 1.00 54.32 309 GLU A O 1
ATOM 2371 N N . GLU A 1 310 ? 52.206 18.582 44.361 1.00 53.03 310 GLU A N 1
ATOM 2372 C CA . GLU A 1 310 ? 52.418 18.084 43.008 1.00 51.47 310 GLU A CA 1
ATOM 2373 C C . GLU A 1 310 ? 51.195 18.418 42.157 1.00 50.16 310 GLU A C 1
ATOM 2374 O O . GLU A 1 310 ? 51.325 18.855 41.015 1.00 47.87 310 GLU A O 1
ATOM 2380 N N . LEU A 1 311 ? 50.010 18.211 42.727 1.00 49.08 311 LEU A N 1
ATOM 2381 C CA . LEU A 1 311 ? 48.764 18.493 42.030 1.00 49.19 311 LEU A CA 1
ATOM 2382 C C . LEU A 1 311 ? 48.678 19.994 41.787 1.00 49.52 311 LEU A C 1
ATOM 2383 O O . LEU A 1 311 ? 48.203 20.441 40.740 1.00 49.28 311 LEU A O 1
ATOM 2388 N N . ASN A 1 312 ? 49.145 20.763 42.767 1.00 49.81 312 ASN A N 1
ATOM 2389 C CA . ASN A 1 312 ? 49.152 22.222 42.683 1.00 50.26 312 ASN A CA 1
ATOM 2390 C C . ASN A 1 312 ? 49.974 22.661 41.480 1.00 48.95 312 ASN A C 1
ATOM 2391 O O . ASN A 1 312 ? 49.596 23.588 40.770 1.00 49.11 312 ASN A O 1
ATOM 2396 N N . CYS A 1 313 ? 51.099 21.991 41.258 1.00 47.20 313 CYS A N 1
ATOM 2397 C CA . CYS A 1 313 ? 51.965 22.320 40.136 1.00 47.30 313 CYS A CA 1
ATOM 2398 C C . CYS A 1 313 ? 51.320 21.835 38.841 1.00 44.74 313 CYS A C 1
ATOM 2399 O O . CYS A 1 313 ? 51.460 22.462 37.793 1.00 42.59 313 CYS A O 1
ATOM 2402 N N . ILE A 1 314 ? 50.614 20.713 38.917 1.00 43.14 314 ILE A N 1
ATOM 2403 C CA . ILE A 1 314 ? 49.935 20.182 37.746 1.00 42.73 314 ILE A CA 1
ATOM 2404 C C . ILE A 1 314 ? 48.880 21.194 37.306 1.00 43.32 314 ILE A C 1
ATOM 2405 O O . ILE A 1 314 ? 48.775 21.507 36.119 1.00 41.71 314 ILE A O 1
ATOM 2410 N N . TRP A 1 315 ? 48.119 21.720 38.265 1.00 42.68 315 TRP A N 1
ATOM 2411 C CA . TRP A 1 315 ? 47.084 22.700 37.959 1.00 44.12 315 TRP A CA 1
ATOM 2412 C C . TRP A 1 315 ? 47.691 23.954 37.339 1.00 43.75 315 TRP A C 1
ATOM 2413 O O . TRP A 1 315 ? 47.169 24.486 36.358 1.00 43.64 315 TRP A O 1
ATOM 2424 N N . GLU A 1 316 ? 48.796 24.422 37.913 1.00 42.67 316 GLU A N 1
ATOM 2425 C CA . GLU A 1 316 ? 49.460 25.624 37.414 1.00 42.65 316 GLU A CA 1
ATOM 2426 C C . GLU A 1 316 ? 49.980 25.435 35.998 1.00 39.08 316 GLU A C 1
ATOM 2427 O O . GLU A 1 316 ? 49.804 26.296 35.140 1.00 37.85 316 GLU A O 1
ATOM 2433 N N . VAL A 1 317 ? 50.640 24.309 35.763 1.00 37.02 317 VAL A N 1
ATOM 2434 C CA . VAL A 1 317 ? 51.168 24.015 34.441 1.00 36.23 317 VAL A CA 1
ATOM 2435 C C . VAL A 1 317 ? 50.000 23.865 33.466 1.00 35.41 317 VAL A C 1
ATOM 2436 O O . VAL A 1 317 ? 50.097 24.249 32.298 1.00 34.72 317 VAL A O 1
ATOM 2440 N N . GLY A 1 318 ? 48.892 23.320 33.959 1.00 34.62 318 GLY A N 1
ATOM 2441 C CA . GLY A 1 318 ? 47.722 23.136 33.123 1.00 33.35 318 GLY A CA 1
ATOM 2442 C C . GLY A 1 318 ? 47.158 24.475 32.710 1.00 31.65 318 GLY A C 1
ATOM 2443 O O . GLY A 1 318 ? 46.803 24.687 31.550 1.00 30.89 318 GLY A O 1
ATOM 2444 N N . ALA A 1 319 ? 47.095 25.390 33.669 1.00 29.18 319 ALA A N 1
ATOM 2445 C CA . ALA A 1 319 ? 46.574 26.723 33.420 1.00 28.45 319 ALA A CA 1
ATOM 2446 C C . ALA A 1 319 ? 47.431 27.473 32.407 1.00 28.05 319 ALA A C 1
ATOM 2447 O O . ALA A 1 319 ? 46.913 28.184 31.538 1.00 27.82 319 ALA A O 1
ATOM 2449 N N . TYR A 1 320 ? 48.746 27.309 32.520 1.00 26.08 320 TYR A N 1
ATOM 2450 C CA . TYR A 1 320 ? 49.677 27.974 31.617 1.00 26.11 320 TYR A CA 1
ATOM 2451 C C . TYR A 1 320 ? 49.545 27.391 30.204 1.00 25.71 320 TYR A C 1
ATOM 2452 O O . TYR A 1 320 ? 49.646 28.113 29.208 1.00 24.19 320 TYR A O 1
ATOM 2461 N N . THR A 1 321 ? 49.313 26.084 30.125 1.00 26.37 321 THR A N 1
ATOM 2462 C CA . THR A 1 321 ? 49.148 25.407 28.843 1.00 25.22 321 THR A CA 1
ATOM 2463 C C . THR A 1 321 ? 47.877 25.952 28.182 1.00 25.50 321 THR A C 1
ATOM 2464 O O . THR A 1 321 ? 47.854 26.259 26.990 1.00 22.49 321 THR A O 1
ATOM 2476 N N . HIS A 1 323 ? 46.498 28.865 28.697 1.00 26.18 323 HIS A N 1
ATOM 2477 C CA . HIS A 1 323 ? 46.675 30.252 28.277 1.00 27.21 323 HIS A CA 1
ATOM 2478 C C . HIS A 1 323 ? 47.449 30.377 26.972 1.00 27.49 323 HIS A C 1
ATOM 2479 O O . HIS A 1 323 ? 47.087 31.170 26.100 1.00 26.47 323 HIS A O 1
ATOM 2486 N N . LEU A 1 324 ? 48.511 29.594 26.830 1.00 28.62 324 LEU A N 1
ATOM 2487 C CA . LEU A 1 324 ? 49.291 29.623 25.597 1.00 29.14 324 LEU A CA 1
ATOM 2488 C C . LEU A 1 324 ? 48.404 29.189 24.428 1.00 28.81 324 LEU A C 1
ATOM 2489 O O . LEU A 1 324 ? 48.548 29.682 23.312 1.00 29.08 324 LEU A O 1
ATOM 2494 N N . THR A 1 325 ? 47.482 28.265 24.684 1.00 27.72 325 THR A N 1
ATOM 2495 C CA . THR A 1 325 ? 46.607 27.792 23.624 1.00 27.30 325 THR A CA 1
ATOM 2496 C C . THR A 1 325 ? 45.287 28.558 23.537 1.00 28.44 325 THR A C 1
ATOM 2497 O O . THR A 1 325 ? 44.356 28.139 22.847 1.00 28.94 325 THR A O 1
ATOM 2501 N N . THR A 1 326 ? 45.209 29.681 24.245 1.00 26.87 326 THR A N 1
ATOM 2502 C CA . THR A 1 326 ? 44.026 30.529 24.180 1.00 25.36 326 THR A CA 1
ATOM 2503 C C . THR A 1 326 ? 44.521 31.817 23.533 1.00 25.11 326 THR A C 1
ATOM 2504 O O . THR A 1 326 ? 44.952 32.741 24.225 1.00 25.16 326 THR A O 1
ATOM 2508 N N . ARG A 1 327 ? 44.482 31.861 22.204 1.00 24.97 327 ARG A N 1
ATOM 2509 C CA . ARG A 1 327 ? 44.942 33.022 21.450 1.00 25.91 327 ARG A CA 1
ATOM 2510 C C . ARG A 1 327 ? 43.737 33.717 20.839 1.00 25.06 327 ARG A C 1
ATOM 2511 O O . ARG A 1 327 ? 42.758 33.982 21.539 1.00 27.22 327 ARG A O 1
ATOM 2519 N N . GLU A 1 328 ? 43.799 34.038 19.550 1.00 23.35 328 GLU A N 1
ATOM 2520 C CA . GLU A 1 328 ? 42.648 34.666 18.908 1.00 23.30 328 GLU A CA 1
ATOM 2521 C C . GLU A 1 328 ? 41.439 33.722 18.999 1.00 23.88 328 GLU A C 1
ATOM 2522 O O . GLU A 1 328 ? 40.288 34.158 18.957 1.00 23.08 328 GLU A O 1
ATOM 2528 N N . PHE A 1 329 ? 41.734 32.429 19.116 1.00 21.53 329 PHE A N 1
ATOM 2529 C CA . PHE A 1 329 ? 40.748 31.354 19.242 1.00 22.11 329 PHE A CA 1
ATOM 2530 C C . PHE A 1 329 ? 41.430 30.295 20.089 1.00 22.57 329 PHE A C 1
ATOM 2531 O O . PHE A 1 329 ? 42.611 30.415 20.381 1.00 23.14 329 PHE A O 1
ATOM 2539 N N . PHE A 1 330 ? 40.691 29.268 20.495 1.00 23.14 330 PHE A N 1
ATOM 2540 C CA . PHE A 1 330 ? 41.277 28.184 21.271 1.00 23.30 330 PHE A CA 1
ATOM 2541 C C . PHE A 1 330 ? 41.885 27.269 20.222 1.00 23.24 330 PHE A C 1
ATOM 2542 O O . PHE A 1 330 ? 41.189 26.857 19.296 1.00 25.17 330 PHE A O 1
ATOM 2550 N N . ILE A 1 331 ? 43.174 26.973 20.349 1.00 22.12 331 ILE A N 1
ATOM 2551 C CA . ILE A 1 331 ? 43.862 26.126 19.388 1.00 22.25 331 ILE A CA 1
ATOM 2552 C C . ILE A 1 331 ? 44.347 24.818 19.982 1.00 23.27 331 ILE A C 1
ATOM 2553 O O . ILE A 1 331 ? 44.305 24.614 21.195 1.00 24.59 331 ILE A O 1
ATOM 2558 N N . ASP A 1 332 ? 44.808 23.924 19.119 1.00 21.52 332 ASP A N 1
ATOM 2559 C CA . ASP A 1 332 ? 45.285 22.630 19.571 1.00 22.87 332 ASP A CA 1
ATOM 2560 C C . ASP A 1 332 ? 46.630 22.714 20.291 1.00 24.25 332 ASP A C 1
ATOM 2561 O O . ASP A 1 332 ? 46.770 22.250 21.431 1.00 22.61 332 ASP A O 1
ATOM 2566 N N . GLY A 1 333 ? 47.612 23.306 19.623 1.00 21.20 333 GLY A N 1
ATOM 2567 C CA . GLY A 1 333 ? 48.941 23.420 20.192 1.00 23.46 333 GLY A CA 1
ATOM 2568 C C . GLY A 1 333 ? 49.641 24.623 19.598 1.00 24.61 333 GLY A C 1
ATOM 2569 O O . GLY A 1 333 ? 49.300 25.056 18.492 1.00 24.17 333 GLY A O 1
ATOM 2570 N N . ILE A 1 334 ? 50.625 25.167 20.306 1.00 23.67 334 ILE A N 1
ATOM 2571 C CA . ILE A 1 334 ? 51.296 26.350 19.796 1.00 23.47 334 ILE A CA 1
ATOM 2572 C C . ILE A 1 334 ? 52.400 26.104 18.797 1.00 22.41 334 ILE A C 1
ATOM 2573 O O . ILE A 1 334 ? 52.604 26.929 17.906 1.00 21.63 334 ILE A O 1
ATOM 2578 N N . LYS A 1 335 ? 53.110 24.986 18.915 1.00 22.03 335 LYS A N 1
ATOM 2579 C CA . LYS A 1 335 ? 54.171 24.725 17.954 1.00 25.33 335 LYS A CA 1
ATOM 2580 C C . LYS A 1 335 ? 53.625 24.197 16.653 1.00 25.63 335 LYS A C 1
ATOM 2581 O O . LYS A 1 335 ? 53.732 24.837 15.607 1.00 23.49 335 LYS A O 1
ATOM 2587 N N . ARG A 1 336 ? 53.023 23.018 16.733 1.00 29.27 336 ARG A N 1
ATOM 2588 C CA . ARG A 1 336 ? 52.527 22.359 15.544 1.00 31.74 336 ARG A CA 1
ATOM 2589 C C . ARG A 1 336 ? 51.030 22.343 15.369 1.00 32.92 336 ARG A C 1
ATOM 2590 O O . ARG A 1 336 ? 50.254 22.020 16.285 1.00 31.11 336 ARG A O 1
ATOM 2598 N N . ASP A 1 337 ? 50.666 22.646 14.126 1.00 33.74 337 ASP A N 1
ATOM 2599 C CA . ASP A 1 337 ? 49.300 22.762 13.672 1.00 29.20 337 ASP A CA 1
ATOM 2600 C C . ASP A 1 337 ? 48.882 24.165 14.039 1.00 26.48 337 ASP A C 1
ATOM 2601 O O . ASP A 1 337 ? 48.713 25.009 13.164 1.00 25.12 337 ASP A O 1
ATOM 2606 N N . ARG A 1 338 ? 48.793 24.438 15.336 1.00 24.53 338 ARG A N 1
ATOM 2607 C CA . ARG A 1 338 ? 48.335 25.744 15.801 1.00 22.97 338 ARG A CA 1
ATOM 2608 C C . ARG A 1 338 ? 47.132 26.140 14.955 1.00 21.54 338 ARG A C 1
ATOM 2609 O O . ARG A 1 338 ? 47.066 27.231 14.381 1.00 19.68 338 ARG A O 1
ATOM 2617 N N . TRP A 1 339 ? 46.193 25.198 14.870 1.00 20.79 339 TRP A N 1
ATOM 2618 C CA . TRP A 1 339 ? 44.942 25.376 14.146 1.00 20.25 339 TRP A CA 1
ATOM 2619 C C . TRP A 1 339 ? 43.800 25.123 15.127 1.00 21.62 339 TRP A C 1
ATOM 2620 O O . TRP A 1 339 ? 44.002 24.573 16.210 1.00 21.79 339 TRP A O 1
ATOM 2631 N N . VAL A 1 340 ? 42.591 25.502 14.739 1.00 21.22 340 VAL A N 1
ATOM 2632 C CA . VAL A 1 340 ? 41.437 25.268 15.588 1.00 21.23 340 VAL A CA 1
ATOM 2633 C C . VAL A 1 340 ? 40.821 23.925 15.194 1.00 20.69 340 VAL A C 1
ATOM 2634 O O . VAL A 1 340 ? 40.378 23.741 14.059 1.00 20.02 340 VAL A O 1
ATOM 2638 N N . TRP A 1 341 ? 40.825 22.987 16.136 1.00 21.06 341 TRP A N 1
ATOM 2639 C CA . TRP A 1 341 ? 40.280 21.651 15.926 1.00 20.13 341 TRP A CA 1
ATOM 2640 C C . TRP A 1 341 ? 39.122 21.420 16.900 1.00 20.52 341 TRP A C 1
ATOM 2641 O O . TRP A 1 341 ? 39.211 21.763 18.081 1.00 20.70 341 TRP A O 1
ATOM 2652 N N . SER A 1 342 ? 38.047 20.812 16.406 1.00 18.80 342 SER A N 1
ATOM 2653 C CA . SER A 1 342 ? 36.850 20.559 17.206 1.00 18.01 342 SER A CA 1
ATOM 2654 C C . SER A 1 342 ? 37.033 19.713 18.463 1.00 18.66 342 SER A C 1
ATOM 2655 O O . SER A 1 342 ? 36.527 20.063 19.529 1.00 16.58 342 SER A O 1
ATOM 2658 N N . GLY A 1 343 ? 37.729 18.590 18.339 1.00 18.64 343 GLY A N 1
ATOM 2659 C CA . GLY A 1 343 ? 37.938 17.733 19.492 1.00 19.21 343 GLY A CA 1
ATOM 2660 C C . GLY A 1 343 ? 38.678 18.444 20.606 1.00 19.01 343 GLY A C 1
ATOM 2661 O O . GLY A 1 343 ? 38.353 18.310 21.783 1.00 19.21 343 GLY A O 1
ATOM 2662 N N . ASP A 1 344 ? 39.677 19.221 20.226 1.00 20.25 344 ASP A N 1
ATOM 2663 C CA . ASP A 1 344 ? 40.476 19.951 21.195 1.00 21.15 344 ASP A CA 1
ATOM 2664 C C . ASP A 1 344 ? 39.660 21.094 21.780 1.00 20.77 344 ASP A C 1
ATOM 2665 O O . ASP A 1 344 ? 39.618 21.270 22.998 1.00 20.97 344 ASP A O 1
ATOM 2670 N N . ALA A 1 345 ? 38.992 21.838 20.903 1.00 19.16 345 ALA A N 1
ATOM 2671 C CA . ALA A 1 345 ? 38.181 22.985 21.291 1.00 20.92 345 ALA A CA 1
ATOM 2672 C C . ALA A 1 345 ? 37.094 22.720 22.329 1.00 22.58 345 ALA A C 1
ATOM 2673 O O . ALA A 1 345 ? 36.940 23.493 23.274 1.00 22.27 345 ALA A O 1
ATOM 2675 N N . ILE A 1 346 ? 36.332 21.644 22.172 1.00 22.56 346 ILE A N 1
ATOM 2676 C CA . ILE A 1 346 ? 35.273 21.378 23.142 1.00 22.30 346 ILE A CA 1
ATOM 2677 C C . ILE A 1 346 ? 35.857 21.245 24.551 1.00 20.79 346 ILE A C 1
ATOM 2678 O O . ILE A 1 346 ? 35.255 21.685 25.527 1.00 19.31 346 ILE A O 1
ATOM 2683 N N . GLN A 1 347 ? 37.040 20.662 24.658 1.00 22.13 347 GLN A N 1
ATOM 2684 C CA . GLN A 1 347 ? 37.665 20.514 25.965 1.00 23.42 347 GLN A CA 1
ATOM 2685 C C . GLN A 1 347 ? 38.202 21.864 26.454 1.00 24.79 347 GLN A C 1
ATOM 2686 O O . GLN A 1 347 ? 38.148 22.171 27.646 1.00 22.82 347 GLN A O 1
ATOM 2692 N N . SER A 1 348 ? 38.696 22.675 25.524 1.00 22.55 348 SER A N 1
ATOM 2693 C CA . SER A 1 348 ? 39.188 23.995 25.877 1.00 25.74 348 SER A CA 1
ATOM 2694 C C . SER A 1 348 ? 38.042 24.814 26.489 1.00 25.95 348 SER A C 1
ATOM 2695 O O . SER A 1 348 ? 38.237 25.485 27.504 1.00 25.44 348 SER A O 1
ATOM 2698 N N . TYR A 1 349 ? 36.857 24.752 25.876 1.00 24.11 349 TYR A N 1
ATOM 2699 C CA . TYR A 1 349 ? 35.710 25.500 26.382 1.00 25.42 349 TYR A CA 1
ATOM 2700 C C . TYR A 1 349 ? 35.450 25.083 27.819 1.00 24.60 349 TYR A C 1
ATOM 2701 O O . TYR A 1 349 ? 35.267 25.927 28.695 1.00 22.46 349 TYR A O 1
ATOM 2710 N N . LEU A 1 350 ? 35.440 23.777 28.055 1.00 24.18 350 LEU A N 1
ATOM 2711 C CA . LEU A 1 350 ? 35.196 23.257 29.390 1.00 24.58 350 LEU A CA 1
ATOM 2712 C C . LEU A 1 350 ? 36.271 23.677 30.404 1.00 25.86 350 LEU A C 1
ATOM 2713 O O . LEU A 1 350 ? 35.958 24.130 31.506 1.00 26.16 350 LEU A O 1
ATOM 2726 N N . ASN A 1 352 ? 38.107 26.131 30.135 1.00 25.58 352 ASN A N 1
ATOM 2727 C CA . ASN A 1 352 ? 37.968 27.576 30.202 1.00 25.41 352 ASN A CA 1
ATOM 2728 C C . ASN A 1 352 ? 36.904 28.020 31.214 1.00 27.30 352 ASN A C 1
ATOM 2729 O O . ASN A 1 352 ? 37.052 29.067 31.856 1.00 26.37 352 ASN A O 1
ATOM 2734 N N . TYR A 1 353 ? 35.838 27.232 31.361 1.00 25.88 353 TYR A N 1
ATOM 2735 C CA . TYR A 1 353 ? 34.776 27.594 32.288 1.00 26.13 353 TYR A CA 1
ATOM 2736 C C . TYR A 1 353 ? 35.241 27.513 33.732 1.00 26.35 353 TYR A C 1
ATOM 2737 O O . TYR A 1 353 ? 34.593 28.051 34.629 1.00 24.45 353 TYR A O 1
ATOM 2746 N N . TYR A 1 354 ? 36.366 26.840 33.952 1.00 26.11 354 TYR A N 1
ATOM 2747 C CA . TYR A 1 354 ? 36.921 26.703 35.293 1.00 26.92 354 TYR A CA 1
ATOM 2748 C C . TYR A 1 354 ? 38.228 27.476 35.438 1.00 26.68 354 TYR A C 1
ATOM 2749 O O . TYR A 1 354 ? 38.969 27.269 36.389 1.00 29.29 354 TYR A O 1
ATOM 2758 N N . LEU A 1 355 ? 38.499 28.383 34.504 1.00 26.86 355 LEU A N 1
ATOM 2759 C CA . LEU A 1 355 ? 39.743 29.146 34.527 1.00 26.96 355 LEU A CA 1
ATOM 2760 C C . LEU A 1 355 ? 39.574 30.619 34.113 1.00 27.19 355 LEU A C 1
ATOM 2761 O O . LEU A 1 355 ? 39.643 31.510 34.955 1.00 29.17 355 LEU A O 1
ATOM 2766 N N . PHE A 1 356 ? 39.357 30.884 32.828 1.00 25.77 356 PHE A N 1
ATOM 2767 C CA . PHE A 1 356 ? 39.179 32.264 32.371 1.00 24.85 356 PHE A CA 1
ATOM 2768 C C . PHE A 1 356 ? 37.718 32.686 32.233 1.00 25.31 356 PHE A C 1
ATOM 2769 O O . PHE A 1 356 ? 37.369 33.857 32.447 1.00 26.07 356 PHE A O 1
ATOM 2777 N N . PHE A 1 357 ? 36.876 31.727 31.861 1.00 25.27 357 PHE A N 1
ATOM 2778 C CA . PHE A 1 357 ? 35.464 31.974 31.599 1.00 23.63 357 PHE A CA 1
ATOM 2779 C C . PHE A 1 357 ? 35.387 33.077 30.557 1.00 24.04 357 PHE A C 1
ATOM 2780 O O . PHE A 1 357 ? 34.690 34.068 30.733 1.00 24.43 357 PHE A O 1
ATOM 2788 N N . ASP A 1 358 ? 36.134 32.888 29.474 1.00 25.37 358 ASP A N 1
ATOM 2789 C CA . ASP A 1 358 ? 36.163 33.830 28.366 1.00 26.45 358 ASP A CA 1
ATOM 2790 C C . ASP A 1 358 ? 35.106 33.383 27.343 1.00 27.67 358 ASP A C 1
ATOM 2791 O O . ASP A 1 358 ? 35.400 32.674 26.379 1.00 28.34 358 ASP A O 1
ATOM 2796 N N . SER A 1 359 ? 33.868 33.802 27.567 1.00 28.85 359 SER A N 1
ATOM 2797 C CA . SER A 1 359 ? 32.761 33.430 26.695 1.00 29.79 359 SER A CA 1
ATOM 2798 C C . SER A 1 359 ? 32.921 33.919 25.265 1.00 29.45 359 SER A C 1
ATOM 2799 O O . SER A 1 359 ? 32.456 33.270 24.327 1.00 27.57 359 SER A O 1
ATOM 2802 N N . GLU A 1 360 ? 33.572 35.065 25.096 1.00 29.07 360 GLU A N 1
ATOM 2803 C CA . GLU A 1 360 ? 33.777 35.610 23.762 1.00 29.62 360 GLU A CA 1
ATOM 2804 C C . GLU A 1 360 ? 34.661 34.687 22.921 1.00 27.62 360 GLU A C 1
ATOM 2805 O O . GLU A 1 360 ? 34.393 34.479 21.743 1.00 26.01 360 GLU A O 1
ATOM 2811 N N . SER A 1 361 ? 35.712 34.137 23.528 1.00 25.91 361 SER A N 1
ATOM 2812 C CA . SER A 1 361 ? 36.615 33.226 22.817 1.00 25.81 361 SER A CA 1
ATOM 2813 C C . SER A 1 361 ? 35.897 31.927 22.443 1.00 23.54 361 SER A C 1
ATOM 2814 O O . SER A 1 361 ? 36.171 31.342 21.400 1.00 23.05 361 SER A O 1
ATOM 2817 N N . VAL A 1 362 ? 34.993 31.470 23.305 1.00 21.50 362 VAL A N 1
ATOM 2818 C CA . VAL A 1 362 ? 34.249 30.252 23.038 1.00 21.88 362 VAL A CA 1
ATOM 2819 C C . VAL A 1 362 ? 33.390 30.424 21.790 1.00 22.78 362 VAL A C 1
ATOM 2820 O O . VAL A 1 362 ? 33.394 29.561 20.918 1.00 22.84 362 VAL A O 1
ATOM 2824 N N . LYS A 1 363 ? 32.671 31.543 21.706 1.00 22.11 363 LYS A N 1
ATOM 2825 C CA . LYS A 1 363 ? 31.818 31.830 20.559 1.00 23.88 363 LYS A CA 1
ATOM 2826 C C . LYS A 1 363 ? 32.617 31.999 19.276 1.00 25.17 363 LYS A C 1
ATOM 2827 O O . LYS A 1 363 ? 32.210 31.498 18.222 1.00 22.61 363 LYS A O 1
ATOM 2833 N N . ARG A 1 364 ? 33.744 32.706 19.349 1.00 24.72 364 ARG A N 1
ATOM 2834 C CA . ARG A 1 364 ? 34.560 32.890 18.153 1.00 24.65 364 ARG A CA 1
ATOM 2835 C C . ARG A 1 364 ? 35.029 31.538 17.613 1.00 24.06 364 ARG A C 1
ATOM 2836 O O . ARG A 1 364 ? 34.972 31.295 16.416 1.00 23.33 364 ARG A O 1
ATOM 2844 N N . THR A 1 365 ? 35.462 30.647 18.498 1.00 24.49 365 THR A N 1
ATOM 2845 C CA . THR A 1 365 ? 35.948 29.335 18.072 1.00 24.73 365 THR A CA 1
ATOM 2846 C C . THR A 1 365 ? 34.835 28.468 17.498 1.00 24.61 365 THR A C 1
ATOM 2847 O O . THR A 1 365 ? 35.051 27.730 16.534 1.00 23.03 365 THR A O 1
ATOM 2851 N N . ILE A 1 366 ? 33.647 28.554 18.091 1.00 22.74 366 ILE A N 1
ATOM 2852 C CA . ILE A 1 366 ? 32.501 27.798 17.602 1.00 21.45 366 ILE A CA 1
ATOM 2853 C C . ILE A 1 366 ? 32.127 28.287 16.195 1.00 21.48 366 ILE A C 1
ATOM 2854 O O . ILE A 1 366 ? 31.876 27.477 15.302 1.00 19.04 366 ILE A O 1
ATOM 2859 N N . TRP A 1 367 ? 32.107 29.605 16.000 1.00 20.89 367 TRP A N 1
ATOM 2860 C CA . TRP A 1 367 ? 31.800 3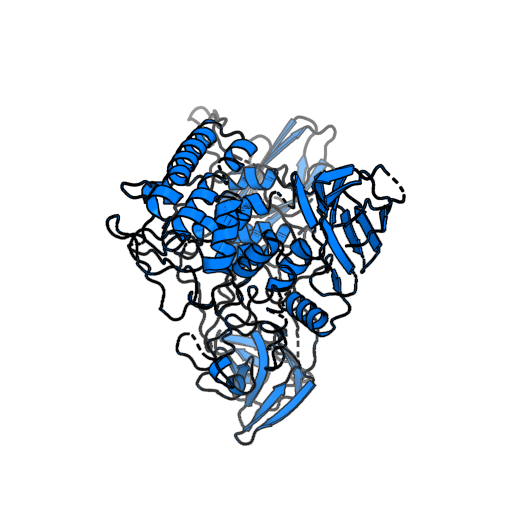0.189 14.692 1.00 22.81 367 TRP A CA 1
ATOM 2861 C C . TRP A 1 367 ? 32.807 29.688 13.649 1.00 23.16 367 TRP A C 1
ATOM 2862 O O . TRP A 1 367 ? 32.432 29.216 12.574 1.00 23.38 367 TRP A O 1
ATOM 2873 N N . LEU A 1 368 ? 34.088 29.791 13.985 1.00 22.10 368 LEU A N 1
ATOM 2874 C CA . LEU A 1 368 ? 35.159 29.371 13.093 1.00 22.96 368 LEU A CA 1
ATOM 2875 C C . LEU A 1 368 ? 35.111 27.898 12.684 1.00 22.31 368 LEU A C 1
ATOM 2876 O O . LEU A 1 368 ? 35.216 27.580 11.505 1.00 20.22 368 LEU A O 1
ATOM 2881 N N . LEU A 1 369 ? 34.977 27.002 13.655 1.00 21.50 369 LEU A N 1
ATOM 2882 C CA . LEU A 1 369 ? 34.926 25.574 13.355 1.00 20.62 369 LEU A CA 1
ATOM 2883 C C . LEU A 1 369 ? 33.783 25.196 12.410 1.00 21.26 369 LEU A C 1
ATOM 2884 O O . LEU A 1 369 ? 33.927 24.308 11.568 1.00 20.45 369 LEU A O 1
ATOM 2889 N N . ARG A 1 370 ? 32.647 25.868 12.543 1.00 18.91 370 ARG A N 1
ATOM 2890 C CA . ARG A 1 370 ? 31.519 25.550 11.692 1.00 18.12 370 ARG A CA 1
ATOM 2891 C C . ARG A 1 370 ? 31.712 25.972 10.247 1.00 18.74 370 ARG A C 1
ATOM 2892 O O . ARG A 1 370 ? 31.224 25.313 9.340 1.00 17.89 370 ARG A O 1
ATOM 2900 N N . GLY A 1 371 ? 32.417 27.076 10.032 1.00 20.64 371 GLY A N 1
ATOM 2901 C CA . GLY A 1 371 ? 32.603 27.552 8.680 1.00 22.59 371 GLY A CA 1
ATOM 2902 C C . GLY A 1 371 ? 31.271 28.005 8.107 1.00 24.57 371 GLY A C 1
ATOM 2903 O O . GLY A 1 371 ? 30.338 28.331 8.844 1.00 23.03 371 GLY A O 1
ATOM 2904 N N . LYS A 1 372 ? 31.185 27.997 6.783 1.00 25.65 372 LYS A N 1
ATOM 2905 C CA . LYS A 1 372 ? 29.996 28.431 6.047 1.00 26.83 372 LYS A CA 1
ATOM 2906 C C . LYS A 1 372 ? 29.391 27.282 5.242 1.00 27.05 372 LYS A C 1
ATOM 2907 O O . LYS A 1 372 ? 29.971 26.196 5.148 1.00 29.37 372 LYS A O 1
ATOM 2913 N N . ASP A 1 373 ? 28.218 27.530 4.663 1.00 27.39 373 ASP A N 1
ATOM 2914 C CA . ASP A 1 373 ? 27.579 26.553 3.799 1.00 25.61 373 ASP A CA 1
ATOM 2915 C C . ASP A 1 373 ? 28.172 26.822 2.411 1.00 25.43 373 ASP A C 1
ATOM 2916 O O . ASP A 1 373 ? 28.660 27.928 2.132 1.00 23.58 373 ASP A O 1
ATOM 2921 N N . PRO A 1 374 ? 28.178 25.804 1.530 1.00 24.17 374 PRO A N 1
ATOM 2922 C CA . PRO A 1 374 ? 27.652 24.454 1.751 1.00 23.39 374 PRO A CA 1
ATOM 2923 C C . PRO A 1 374 ? 28.608 23.600 2.583 1.00 22.55 374 PRO A C 1
ATOM 2924 O O . PRO A 1 374 ? 29.811 23.853 2.627 1.00 19.43 374 PRO A O 1
ATOM 2928 N N . VAL A 1 375 ? 28.049 22.596 3.250 1.00 23.30 375 VAL A N 1
ATOM 2929 C CA . VAL A 1 375 ? 28.835 21.684 4.068 1.00 21.13 375 VAL A CA 1
ATOM 2930 C C . VAL A 1 375 ? 29.420 20.663 3.112 1.00 21.01 375 VAL A C 1
ATOM 2931 O O . VAL A 1 375 ? 28.681 20.009 2.384 1.00 18.55 375 VAL A O 1
ATOM 2935 N N . THR A 1 376 ? 30.743 20.531 3.103 1.00 22.19 376 THR A N 1
ATOM 2936 C CA . THR A 1 376 ? 31.397 19.579 2.205 1.00 21.40 376 THR A CA 1
ATOM 2937 C C . THR A 1 376 ? 32.043 18.418 2.942 1.00 22.65 376 THR A C 1
ATOM 2938 O O . THR A 1 376 ? 32.554 17.485 2.319 1.00 24.55 376 THR A O 1
ATOM 2942 N N . SER A 1 377 ? 32.020 18.473 4.268 1.00 21.80 377 SER A N 1
ATOM 2943 C CA . SER A 1 377 ? 32.585 17.405 5.081 1.00 22.18 377 SER A CA 1
ATOM 2944 C C . SER A 1 377 ? 32.358 17.657 6.573 1.00 21.57 377 SER A C 1
ATOM 2945 O O . SER A 1 377 ? 31.896 18.724 6.979 1.00 19.08 377 SER A O 1
ATOM 2948 N N . HIS A 1 378 ? 32.684 16.656 7.383 1.00 21.01 378 HIS A N 1
ATOM 2949 C CA . HIS A 1 378 ? 32.562 16.771 8.826 1.00 21.64 378 HIS A CA 1
ATOM 2950 C C . HIS A 1 378 ? 33.569 17.813 9.306 1.00 21.28 378 HIS A C 1
ATOM 2951 O O . HIS A 1 378 ? 34.482 18.183 8.574 1.00 21.85 378 HIS A O 1
ATOM 2958 N N . SER A 1 379 ? 33.402 18.279 10.538 1.00 21.25 379 SER A N 1
ATOM 2959 C CA . SER A 1 379 ? 34.313 19.264 11.125 1.00 21.38 379 SER A CA 1
ATOM 2960 C C . SER A 1 379 ? 35.759 18.733 11.083 1.00 19.53 379 SER A C 1
ATOM 2961 O O . SER A 1 379 ? 36.054 17.682 11.655 1.00 16.06 379 SER A O 1
ATOM 2964 N N . ASN A 1 380 ? 36.649 19.462 10.411 1.00 17.67 380 ASN A N 1
ATOM 2965 C CA . ASN A 1 380 ? 38.054 19.052 10.279 1.00 18.51 380 ASN A CA 1
ATOM 2966 C C . ASN A 1 380 ? 38.097 17.706 9.542 1.00 18.02 380 ASN A C 1
ATOM 2967 O O . ASN A 1 380 ? 39.087 16.977 9.617 1.00 16.48 380 ASN A O 1
ATOM 2972 N N . THR A 1 381 ? 37.001 17.397 8.850 1.00 17.26 381 THR A N 1
ATOM 2973 C CA . THR A 1 381 ? 36.790 16.147 8.115 1.00 18.97 381 THR A CA 1
ATOM 2974 C C . THR A 1 381 ? 36.612 14.938 9.032 1.00 19.82 381 THR A C 1
ATOM 2975 O O . THR A 1 381 ? 36.433 13.823 8.546 1.00 19.89 381 THR A O 1
ATOM 2979 N N . ILE A 1 382 ? 36.651 15.164 10.345 1.00 17.78 382 ILE A N 1
ATOM 2980 C CA . ILE A 1 382 ? 36.519 14.088 11.330 1.00 17.35 382 ILE A CA 1
ATOM 2981 C C . ILE A 1 382 ? 35.090 13.871 11.814 1.00 18.32 382 ILE A C 1
ATOM 2982 O O . ILE A 1 382 ? 34.463 14.744 12.405 1.00 18.68 382 ILE A O 1
ATOM 2995 N N . ASP A 1 384 ? 33.657 12.161 14.364 1.00 16.31 384 ASP A N 1
ATOM 2996 C CA . ASP A 1 384 ? 33.365 12.426 15.763 1.00 18.53 384 ASP A CA 1
ATOM 2997 C C . ASP A 1 384 ? 33.503 13.911 16.096 1.00 19.22 384 ASP A C 1
ATOM 2998 O O . ASP A 1 384 ? 32.903 14.394 17.054 1.00 17.63 384 ASP A O 1
ATOM 3003 N N . TYR A 1 385 ? 34.266 14.646 15.294 1.00 18.95 385 TYR A N 1
ATOM 3004 C CA . TYR A 1 385 ? 34.455 16.070 15.551 1.00 19.57 385 TYR A CA 1
ATOM 3005 C C . TYR A 1 385 ? 33.219 16.889 15.204 1.00 19.48 385 TYR A C 1
ATOM 3006 O O . TYR A 1 385 ? 32.991 17.969 15.760 1.00 17.87 385 TYR A O 1
ATOM 3015 N N . THR A 1 386 ? 32.406 16.374 14.291 1.00 18.04 386 THR A N 1
ATOM 3016 C CA . THR A 1 386 ? 31.174 17.071 13.946 1.00 18.80 386 THR A CA 1
ATOM 3017 C C . THR A 1 386 ? 30.246 17.031 15.170 1.00 18.21 386 THR A C 1
ATOM 3018 O O . THR A 1 386 ? 29.579 18.017 15.495 1.00 15.81 386 THR A O 1
ATOM 3022 N N . PHE A 1 387 ? 30.227 15.892 15.855 1.00 17.25 387 PHE A N 1
ATOM 3023 C CA . PHE A 1 387 ? 29.383 15.720 17.033 1.00 19.88 387 PHE A CA 1
ATOM 3024 C C . PHE A 1 387 ? 29.853 16.579 18.227 1.00 19.80 387 PHE A C 1
ATOM 3025 O O . PHE A 1 387 ? 29.025 17.155 18.947 1.00 18.17 387 PHE A O 1
ATOM 3033 N N . TYR A 1 388 ? 31.165 16.680 18.431 1.00 17.00 388 TYR A N 1
ATOM 3034 C CA . TYR A 1 388 ? 31.685 17.535 19.503 1.00 18.13 388 TYR A CA 1
ATOM 3035 C C . TYR A 1 388 ? 31.211 18.968 19.273 1.00 18.15 388 TYR A C 1
ATOM 3036 O O . TYR A 1 388 ? 30.772 19.638 20.199 1.00 19.98 388 TYR A O 1
ATOM 3045 N N . TRP A 1 389 ? 31.306 19.442 18.037 1.00 18.18 389 TRP A N 1
ATOM 3046 C CA . TRP A 1 389 ? 30.857 20.792 17.712 1.00 19.17 389 TRP A CA 1
ATOM 3047 C C . TRP A 1 389 ? 29.410 21.024 18.179 1.00 20.18 389 TRP A C 1
ATOM 3048 O O . TRP A 1 389 ? 29.116 22.042 18.799 1.00 20.64 389 TRP A O 1
ATOM 3059 N N . PHE A 1 390 ? 28.509 20.089 17.877 1.00 19.91 390 PHE A N 1
ATOM 3060 C CA . PHE A 1 390 ? 27.111 20.209 18.300 1.00 19.39 390 PHE A CA 1
ATOM 3061 C C . PHE A 1 390 ? 27.033 20.295 19.820 1.00 18.92 390 PHE A C 1
ATOM 3062 O O . PHE A 1 390 ? 26.385 21.179 20.371 1.00 15.96 390 PHE A O 1
ATOM 3070 N N . LEU A 1 391 ? 27.690 19.351 20.488 1.00 20.12 391 LEU A N 1
ATOM 3071 C CA . LEU A 1 391 ? 27.691 19.289 21.948 1.00 20.01 391 LEU A CA 1
ATOM 3072 C C . LEU A 1 391 ? 28.259 20.543 22.590 1.00 20.47 391 LEU A C 1
ATOM 3073 O O . LEU A 1 391 ? 27.753 21.005 23.607 1.00 21.49 391 LEU A O 1
ATOM 3078 N N . SER A 1 392 ? 29.297 21.106 21.988 1.00 18.35 392 SER A N 1
ATOM 3079 C CA . SER A 1 392 ? 29.919 22.292 22.546 1.00 19.10 392 SER A CA 1
ATOM 3080 C C . SER A 1 392 ? 28.977 23.496 22.612 1.00 19.36 392 SER A C 1
ATOM 3081 O O . SER A 1 392 ? 29.122 24.353 23.481 1.00 18.76 392 SER A O 1
ATOM 3084 N N . VAL A 1 393 ? 28.016 23.566 21.696 1.00 20.86 393 VAL A N 1
ATOM 3085 C CA . VAL A 1 393 ? 27.070 24.677 21.673 1.00 20.03 393 VAL A CA 1
ATOM 3086 C C . VAL A 1 393 ? 26.134 24.632 22.879 1.00 21.56 393 VAL A C 1
ATOM 3087 O O . VAL A 1 393 ? 25.903 25.642 23.541 1.00 20.35 393 VAL A O 1
ATOM 3091 N N . TYR A 1 394 ? 25.575 23.467 23.166 1.00 22.00 394 TYR A N 1
ATOM 3092 C CA . TYR A 1 394 ? 24.694 23.382 24.316 1.00 24.97 394 TYR A CA 1
ATOM 3093 C C . TYR A 1 394 ? 25.499 23.513 25.616 1.00 25.87 394 TYR A C 1
ATOM 3094 O O . TYR A 1 394 ? 24.982 24.013 26.619 1.00 25.34 394 TYR A O 1
ATOM 3103 N N . ASP A 1 395 ? 26.752 23.052 25.605 1.00 26.16 395 ASP A N 1
ATOM 3104 C CA . ASP A 1 395 ? 27.607 23.167 26.789 1.00 27.87 395 ASP A CA 1
ATOM 3105 C C . ASP A 1 395 ? 27.805 24.645 27.093 1.00 27.50 395 ASP A C 1
ATOM 3106 O O . ASP A 1 395 ? 27.751 25.070 28.243 1.00 25.96 395 ASP A O 1
ATOM 3111 N N . TYR A 1 396 ? 28.050 25.421 26.044 1.00 25.51 396 TYR A N 1
ATOM 3112 C CA . TYR A 1 396 ? 28.257 26.853 26.189 1.00 26.53 396 TYR A CA 1
ATOM 3113 C C . TYR A 1 396 ? 26.997 27.534 26.718 1.00 26.18 396 TYR A C 1
ATOM 3114 O O . TYR A 1 396 ? 27.069 28.464 27.518 1.00 26.42 396 TYR A O 1
ATOM 3123 N N . TYR A 1 397 ? 25.839 27.070 26.273 1.00 25.74 397 TYR A N 1
ATOM 3124 C CA . TYR A 1 397 ? 24.585 27.652 26.726 1.00 24.65 397 TYR A CA 1
ATOM 3125 C C . TYR A 1 397 ? 24.370 27.396 28.214 1.00 24.18 397 TYR A C 1
ATOM 3126 O O . TYR A 1 397 ? 24.004 28.298 28.950 1.00 23.57 397 TYR A O 1
ATOM 3143 N N . TYR A 1 399 ? 26.513 26.886 30.587 1.00 27.11 399 TYR A N 1
ATOM 3144 C CA . TYR A 1 399 ? 27.455 27.648 31.409 1.00 27.73 399 TYR A CA 1
ATOM 3145 C C . TYR A 1 399 ? 27.306 29.164 31.307 1.00 27.98 399 TYR A C 1
ATOM 3146 O O . TYR A 1 399 ? 27.533 29.877 32.284 1.00 28.60 399 TYR A O 1
ATOM 3155 N N . SER A 1 400 ? 26.937 29.660 30.127 1.00 27.20 400 SER A N 1
ATOM 3156 C CA . SER A 1 400 ? 26.807 31.101 29.917 1.00 26.00 400 SER A CA 1
ATOM 3157 C C . SER A 1 400 ? 25.395 31.658 29.873 1.00 25.70 400 SER A C 1
ATOM 3158 O O . SER A 1 400 ? 25.199 32.855 30.079 1.00 27.11 400 SER A O 1
ATOM 3161 N N . GLY A 1 401 ? 24.416 30.810 29.584 1.00 25.28 401 GLY A N 1
ATOM 3162 C CA . GLY A 1 401 ? 23.041 31.272 29.504 1.00 24.78 401 GLY A CA 1
ATOM 3163 C C . GLY A 1 401 ? 22.802 32.128 28.271 1.00 25.13 401 GLY A C 1
ATOM 3164 O O . GLY A 1 401 ? 21.762 32.765 28.137 1.00 23.80 401 GLY A O 1
ATOM 3165 N N . ASP A 1 402 ? 23.768 32.126 27.355 1.00 26.25 402 ASP A N 1
ATOM 3166 C CA . ASP A 1 402 ? 23.704 32.922 26.125 1.00 25.64 402 ASP A CA 1
ATOM 3167 C C . ASP A 1 402 ? 22.762 32.332 25.070 1.00 26.64 402 ASP A C 1
ATOM 3168 O O . ASP A 1 402 ? 23.210 31.706 24.113 1.00 25.85 402 ASP A O 1
ATOM 3173 N N . ARG A 1 403 ? 21.462 32.549 25.239 1.00 28.40 403 ARG A N 1
ATOM 3174 C CA . ARG A 1 403 ? 20.458 32.037 24.308 1.00 29.69 403 ARG A CA 1
ATOM 3175 C C . ARG A 1 403 ? 20.571 32.687 22.928 1.00 28.02 403 ARG A C 1
ATOM 3176 O O . ARG A 1 403 ? 20.395 32.036 21.902 1.00 26.15 403 ARG A O 1
ATOM 3184 N N . HIS A 1 404 ? 20.862 33.980 22.915 1.00 27.67 404 HIS A N 1
ATOM 3185 C CA . HIS A 1 404 ? 21.001 34.739 21.673 1.00 26.59 404 HIS A CA 1
ATOM 3186 C C . HIS A 1 404 ? 21.992 34.069 20.711 1.00 26.33 404 HIS A C 1
ATOM 3187 O O . HIS A 1 404 ? 21.750 33.983 19.508 1.00 25.17 404 HIS A O 1
ATOM 3194 N N . PHE A 1 405 ? 23.108 33.592 21.246 1.00 25.15 405 PHE A N 1
ATOM 3195 C CA . PHE A 1 405 ? 24.107 32.927 20.423 1.00 24.88 405 PHE A CA 1
ATOM 3196 C C . PHE A 1 405 ? 23.526 31.683 19.743 1.00 24.32 405 PHE A C 1
ATOM 3197 O O . PHE A 1 405 ? 23.713 31.470 18.542 1.00 24.04 405 PHE A O 1
ATOM 3205 N N . VAL A 1 406 ? 22.831 30.855 20.513 1.00 23.09 406 VAL A N 1
ATOM 3206 C CA . VAL A 1 406 ? 22.238 29.653 19.951 1.00 23.64 406 VAL A CA 1
ATOM 3207 C C . VAL A 1 406 ? 21.278 30.028 18.813 1.00 24.33 406 VAL A C 1
ATOM 3208 O O . VAL A 1 406 ? 21.288 29.390 17.764 1.00 24.27 406 VAL A O 1
ATOM 3212 N N . ASN A 1 407 ? 20.472 31.069 19.012 1.00 24.62 407 ASN A N 1
ATOM 3213 C CA . ASN A 1 407 ? 19.533 31.524 17.983 1.00 27.35 407 ASN A CA 1
ATOM 3214 C C . ASN A 1 407 ? 20.256 31.934 16.690 1.00 26.23 407 ASN A C 1
ATOM 3215 O O . ASN A 1 407 ? 19.783 31.670 15.589 1.00 24.90 407 ASN A O 1
ATOM 3220 N N . GLN A 1 408 ? 21.393 32.601 16.831 1.00 24.84 408 GLN A N 1
ATOM 3221 C CA . GLN A 1 408 ? 22.159 33.043 15.669 1.00 25.06 408 GLN A CA 1
ATOM 3222 C C . GLN A 1 408 ? 22.852 31.900 14.925 1.00 23.13 408 GLN A C 1
ATOM 3223 O O . GLN A 1 408 ? 22.983 31.937 13.706 1.00 22.63 408 GLN A O 1
ATOM 3229 N N . LEU A 1 409 ? 23.300 30.892 15.665 1.00 20.85 409 LEU A N 1
ATOM 3230 C CA . LEU A 1 409 ? 24.011 29.756 15.081 1.00 19.26 409 LEU A CA 1
ATOM 3231 C C . LEU A 1 409 ? 23.099 28.667 14.533 1.00 19.78 409 LEU A C 1
ATOM 3232 O O . LEU A 1 409 ? 23.485 27.928 13.618 1.00 19.03 409 LEU A O 1
ATOM 3237 N N . TYR A 1 410 ? 21.895 28.576 15.092 1.00 19.03 410 TYR A N 1
ATOM 3238 C CA . TYR A 1 410 ? 20.941 27.537 14.714 1.00 18.32 410 TYR A CA 1
ATOM 3239 C C . TYR A 1 410 ? 20.786 27.173 13.239 1.00 17.96 410 TYR A C 1
ATOM 3240 O O . TYR A 1 410 ? 20.799 25.989 12.895 1.00 17.53 410 TYR A O 1
ATOM 3249 N N . PRO A 1 411 ? 20.632 28.167 12.348 1.00 16.46 411 PRO A N 1
ATOM 3250 C CA . PRO A 1 411 ? 20.488 27.786 10.941 1.00 17.57 411 PRO A CA 1
ATOM 3251 C C . PRO A 1 411 ? 21.662 26.941 10.471 1.00 18.39 411 PRO A C 1
ATOM 3252 O O . PRO A 1 411 ? 21.483 25.943 9.773 1.00 19.49 411 PRO A O 1
ATOM 3256 N N . ARG A 1 412 ? 22.881 27.352 10.857 1.00 19.62 412 ARG A N 1
ATOM 3257 C CA . ARG A 1 412 ? 24.076 26.613 10.472 1.00 20.91 412 ARG A CA 1
ATOM 3258 C C . ARG A 1 412 ? 24.136 25.270 11.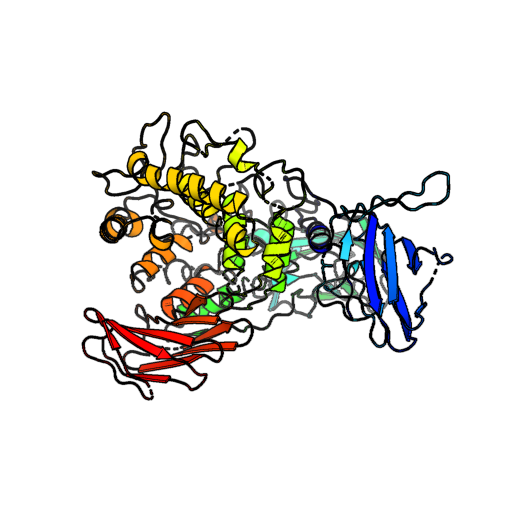154 1.00 20.19 412 ARG A C 1
ATOM 3259 O O . ARG A 1 412 ? 24.753 24.342 10.648 1.00 19.61 412 ARG A O 1
ATOM 3275 N N . GLN A 1 414 ? 21.459 23.413 11.785 1.00 21.40 414 GLN A N 1
ATOM 3276 C CA . GLN A 1 414 ? 20.512 22.599 11.021 1.00 22.15 414 GLN A CA 1
ATOM 3277 C C . GLN A 1 414 ? 21.155 22.024 9.762 1.00 20.92 414 GLN A C 1
ATOM 3278 O O . GLN A 1 414 ? 21.033 20.835 9.498 1.00 19.06 414 GLN A O 1
ATOM 3284 N N . THR A 1 415 ? 21.820 22.870 8.977 1.00 20.54 415 THR A N 1
ATOM 3285 C CA . THR A 1 415 ? 22.441 22.404 7.750 1.00 21.08 415 THR A CA 1
ATOM 3286 C C . THR A 1 415 ? 23.596 21.443 8.008 1.00 21.49 415 THR A C 1
ATOM 3287 O O . THR A 1 415 ? 23.912 20.619 7.149 1.00 21.05 415 THR A O 1
ATOM 3307 N N . ASP A 1 418 ? 21.863 18.291 8.611 1.00 17.66 418 ASP A N 1
ATOM 3308 C CA . ASP A 1 418 ? 21.306 17.776 7.356 1.00 20.08 418 ASP A CA 1
ATOM 3309 C C . ASP A 1 418 ? 22.354 16.894 6.691 1.00 20.21 418 ASP A C 1
ATOM 3310 O O . ASP A 1 418 ? 22.048 15.831 6.158 1.00 19.65 418 ASP A O 1
ATOM 3315 N N . TYR A 1 419 ? 23.595 17.360 6.734 1.00 19.11 419 TYR A N 1
ATOM 3316 C CA . TYR A 1 419 ? 24.706 16.642 6.146 1.00 20.14 419 TYR A CA 1
ATOM 3317 C C . TYR A 1 419 ? 24.877 15.279 6.800 1.00 18.86 419 TYR A C 1
ATOM 3318 O O . TYR A 1 419 ? 25.029 14.269 6.111 1.00 18.15 419 TYR A O 1
ATOM 3327 N N . VAL A 1 420 ? 24.858 15.256 8.127 1.00 17.84 420 VAL A N 1
ATOM 3328 C CA . VAL A 1 420 ? 25.019 14.004 8.865 1.00 16.70 420 VAL A CA 1
ATOM 3329 C C . VAL A 1 420 ? 23.881 13.031 8.578 1.00 18.12 420 VAL A C 1
ATOM 3330 O O . VAL A 1 420 ? 24.117 11.867 8.246 1.00 16.22 420 VAL A O 1
ATOM 3334 N N . LEU A 1 421 ? 22.650 13.518 8.709 1.00 17.96 421 LEU A N 1
ATOM 3335 C CA . LEU A 1 421 ? 21.474 12.692 8.492 1.00 19.96 421 LEU A CA 1
ATOM 3336 C C . LEU A 1 421 ? 21.341 12.110 7.083 1.00 20.97 421 LEU A C 1
ATOM 3337 O O . LEU A 1 421 ? 20.638 11.124 6.885 1.00 20.79 421 LEU A O 1
ATOM 3342 N N . GLY A 1 422 ? 22.004 12.710 6.104 1.00 18.72 422 GLY A N 1
ATOM 3343 C CA . GLY A 1 422 ? 21.931 12.163 4.766 1.00 17.88 422 GLY A CA 1
ATOM 3344 C C . GLY A 1 422 ? 22.997 11.091 4.598 1.00 19.24 422 GLY A C 1
ATOM 3345 O O . GLY A 1 422 ? 23.156 10.513 3.525 1.00 17.03 422 GLY A O 1
ATOM 3346 N N . ARG A 1 423 ? 23.726 10.812 5.677 1.00 20.24 423 ARG A N 1
ATOM 3347 C CA . ARG A 1 423 ? 24.799 9.827 5.643 1.00 20.72 423 ARG A CA 1
ATOM 3348 C C . ARG A 1 423 ? 24.664 8.663 6.621 1.00 20.72 423 ARG A C 1
ATOM 3349 O O . ARG A 1 423 ? 25.644 8.005 6.962 1.00 21.25 423 ARG A O 1
ATOM 3357 N N . THR A 1 424 ? 23.451 8.408 7.080 1.00 21.23 424 THR A N 1
ATOM 3358 C CA . THR A 1 424 ? 23.239 7.307 7.996 1.00 22.78 424 THR A CA 1
ATOM 3359 C C . THR A 1 424 ? 22.984 6.040 7.182 1.00 24.29 424 THR A C 1
ATOM 3360 O O . THR A 1 424 ? 22.657 6.117 5.995 1.00 23.26 424 THR A O 1
ATOM 3364 N N . ASN A 1 425 ? 23.154 4.883 7.814 1.00 24.78 425 ASN A N 1
ATOM 3365 C CA . ASN A 1 425 ? 22.950 3.618 7.129 1.00 24.92 425 ASN A CA 1
ATOM 3366 C C . ASN A 1 425 ? 21.559 3.048 7.402 1.00 27.31 425 ASN A C 1
ATOM 3367 O O . ASN A 1 425 ? 20.678 3.743 7.917 1.00 25.60 425 ASN A O 1
ATOM 3372 N N . LYS A 1 426 ? 21.372 1.778 7.062 1.00 29.23 426 LYS A N 1
ATOM 3373 C CA . LYS A 1 426 ? 20.083 1.124 7.235 1.00 31.37 426 LYS A CA 1
ATOM 3374 C C . LYS A 1 426 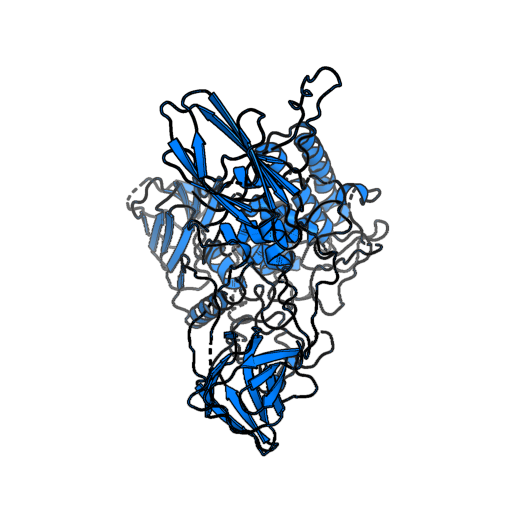? 19.564 1.115 8.673 1.00 31.60 426 LYS A C 1
ATOM 3375 O O . LYS A 1 426 ? 18.354 1.102 8.896 1.00 30.95 426 LYS A O 1
ATOM 3381 N N . ASN A 1 427 ? 20.474 1.133 9.645 1.00 31.02 427 ASN A N 1
ATOM 3382 C CA . ASN A 1 427 ? 20.089 1.128 11.060 1.00 29.03 427 ASN A CA 1
ATOM 3383 C C . ASN A 1 427 ? 19.986 2.551 11.601 1.00 27.51 427 ASN A C 1
ATOM 3384 O O . ASN A 1 427 ? 19.736 2.752 12.790 1.00 27.36 427 ASN A O 1
ATOM 3389 N N . GLY A 1 428 ? 20.182 3.537 10.735 1.00 24.79 428 GLY A N 1
ATOM 3390 C CA . GLY A 1 428 ? 20.120 4.913 11.186 1.00 23.09 428 GLY A CA 1
ATOM 3391 C C . GLY A 1 428 ? 21.357 5.268 11.990 1.00 22.19 428 GLY A C 1
ATOM 3392 O O . GLY A 1 428 ? 21.342 6.201 12.805 1.00 20.74 428 GLY A O 1
ATOM 3401 N N . VAL A 1 430 ? 25.835 5.778 11.987 1.00 18.21 430 VAL A N 1
ATOM 3402 C CA . VAL A 1 430 ? 26.849 6.373 11.132 1.00 17.38 430 VAL A CA 1
ATOM 3403 C C . VAL A 1 430 ? 28.079 5.501 10.928 1.00 19.27 430 VAL A C 1
ATOM 3404 O O . VAL A 1 430 ? 28.658 4.999 11.886 1.00 17.03 430 VAL A O 1
ATOM 3408 N N . GLU A 1 431 ? 28.468 5.324 9.671 1.00 20.10 431 GLU A N 1
ATOM 3409 C CA . GLU A 1 431 ? 29.645 4.534 9.324 1.00 21.38 431 GLU A CA 1
ATOM 3410 C C . GLU A 1 431 ? 30.549 5.433 8.507 1.00 21.72 431 GLU A C 1
ATOM 3411 O O . GLU A 1 431 ? 30.076 6.219 7.702 1.00 20.03 431 GLU A O 1
ATOM 3417 N N . GLY A 1 432 ? 31.853 5.309 8.696 1.00 23.16 432 GLY A N 1
ATOM 3418 C CA . GLY A 1 432 ? 32.756 6.134 7.930 1.00 25.22 432 GLY A CA 1
ATOM 3419 C C . GLY A 1 432 ? 32.542 5.945 6.443 1.00 26.33 432 GLY A C 1
ATOM 3420 O O . GLY A 1 432 ? 32.525 4.822 5.939 1.00 25.43 432 GLY A O 1
ATOM 3429 N N . SER A 1 434 ? 33.401 7.551 2.285 1.00 29.84 434 SER A N 1
ATOM 3430 C CA . SER A 1 434 ? 34.530 8.052 1.507 1.00 31.17 434 SER A CA 1
ATOM 3431 C C . SER A 1 434 ? 34.889 9.499 1.853 1.00 30.24 434 SER A C 1
ATOM 3432 O O . SER A 1 434 ? 34.050 10.394 1.777 1.00 29.00 434 SER A O 1
ATOM 3435 N N . GLY A 1 435 ? 36.143 9.723 2.223 1.00 29.96 435 GLY A N 1
ATOM 3436 C CA . GLY A 1 435 ? 36.574 11.064 2.572 1.00 28.94 435 GLY A CA 1
ATOM 3437 C C . GLY A 1 435 ? 36.493 11.357 4.060 1.00 27.12 435 GLY A C 1
ATOM 3438 O O . GLY A 1 435 ? 37.109 12.308 4.531 1.00 28.96 435 GLY A O 1
ATOM 3439 N N . ASP A 1 436 ? 35.729 10.563 4.805 1.00 24.99 436 ASP A N 1
ATOM 3440 C CA . ASP A 1 436 ? 35.612 10.779 6.247 1.00 22.66 436 ASP A CA 1
ATOM 3441 C C . ASP A 1 436 ? 36.835 10.263 6.996 1.00 22.15 436 ASP A C 1
ATOM 3442 O O . ASP A 1 436 ? 37.507 9.328 6.554 1.00 19.29 436 ASP A O 1
ATOM 3447 N N . TRP A 1 437 ? 37.104 10.891 8.137 1.00 20.99 437 TRP A N 1
ATOM 3448 C CA . TRP A 1 437 ? 38.178 10.483 9.021 1.00 19.43 437 TRP A CA 1
ATOM 3449 C C . TRP A 1 437 ? 37.480 10.094 10.336 1.00 18.21 437 TRP A C 1
ATOM 3450 O O . TRP A 1 437 ? 36.900 10.943 11.005 1.00 16.10 437 TRP A O 1
ATOM 3461 N N . VAL A 1 438 ? 37.489 8.803 10.666 1.00 18.98 438 VAL A N 1
ATOM 3462 C CA . VAL A 1 438 ? 36.898 8.317 11.914 1.00 18.24 438 VAL A CA 1
ATOM 3463 C C . VAL A 1 438 ? 38.116 8.247 12.844 1.00 20.16 438 VAL A C 1
ATOM 3464 O O . VAL A 1 438 ? 38.896 7.299 12.797 1.00 20.20 438 VAL A O 1
ATOM 3468 N N . PHE A 1 439 ? 38.268 9.274 13.673 1.00 20.55 439 PHE A N 1
ATOM 3469 C CA . PHE A 1 439 ? 39.403 9.418 14.569 1.00 20.96 439 PHE A CA 1
ATOM 3470 C C . PHE A 1 439 ? 39.369 8.673 15.890 1.00 20.69 439 PHE A C 1
ATOM 3471 O O . PHE A 1 439 ? 40.158 7.757 16.118 1.00 20.96 439 PHE A O 1
ATOM 3479 N N . VAL A 1 440 ? 38.457 9.092 16.760 1.00 19.19 440 VAL A N 1
ATOM 3480 C CA . VAL A 1 440 ? 38.302 8.537 18.101 1.00 18.07 440 VAL A CA 1
ATOM 3481 C C . VAL A 1 440 ? 39.456 8.962 19.003 1.00 18.66 440 VAL A C 1
ATOM 3482 O O . VAL A 1 440 ? 39.286 9.798 19.885 1.00 18.58 440 VAL A O 1
ATOM 3486 N N . ASP A 1 441 ? 40.640 8.416 18.754 1.00 20.66 441 ASP A N 1
ATOM 3487 C CA . ASP A 1 441 ? 41.796 8.720 19.583 1.00 21.62 441 ASP A CA 1
ATOM 3488 C C . ASP A 1 441 ? 43.104 8.253 18.923 1.00 23.69 441 ASP A C 1
ATOM 3489 O O . ASP A 1 441 ? 43.082 7.543 17.911 1.00 22.40 441 ASP A O 1
ATOM 3494 N N . TRP A 1 442 ? 44.237 8.675 19.480 1.00 22.20 442 TRP A N 1
ATOM 3495 C CA . TRP A 1 442 ? 45.538 8.250 18.971 1.00 25.06 442 TRP A CA 1
ATOM 3496 C C . TRP A 1 442 ? 45.869 7.027 19.820 1.00 26.39 442 TRP A C 1
ATOM 3497 O O . TRP A 1 442 ? 46.523 7.143 20.858 1.00 25.89 442 TRP A O 1
ATOM 3508 N N . ALA A 1 443 ? 45.397 5.862 19.384 1.00 28.84 443 ALA A N 1
ATOM 3509 C CA . ALA A 1 443 ? 45.614 4.618 20.114 1.00 28.61 443 ALA A CA 1
ATOM 3510 C C . ALA A 1 443 ? 46.603 3.688 19.430 1.00 29.24 443 ALA A C 1
ATOM 3511 O O . ALA A 1 443 ? 46.432 2.475 19.430 1.00 30.26 443 ALA A O 1
ATOM 3513 N N . ASP A 1 444 ? 47.627 4.280 18.834 1.00 30.60 444 ASP A N 1
ATOM 3514 C CA . ASP A 1 444 ? 48.698 3.553 18.165 1.00 32.61 444 ASP A CA 1
ATOM 3515 C C . ASP A 1 444 ? 48.310 2.586 17.057 1.00 33.59 444 ASP A C 1
ATOM 3516 O O . ASP A 1 444 ? 49.101 1.716 16.684 1.00 34.09 444 ASP A O 1
ATOM 3521 N N . GLY A 1 445 ? 47.103 2.732 16.523 1.00 33.98 445 GLY A N 1
ATOM 3522 C CA . GLY A 1 445 ? 46.675 1.865 15.438 1.00 33.10 445 GLY A CA 1
ATOM 3523 C C . GLY A 1 445 ? 45.940 0.605 15.848 1.00 32.87 445 GLY A C 1
ATOM 3524 O O . GLY A 1 445 ? 45.704 -0.265 15.020 1.00 33.47 445 GLY A O 1
ATOM 3525 N N . TYR A 1 446 ? 45.565 0.506 17.117 1.00 33.02 446 TYR A N 1
ATOM 3526 C CA . TYR A 1 446 ? 44.861 -0.667 17.610 1.00 33.05 446 TYR A CA 1
ATOM 3527 C C . TYR A 1 446 ? 43.349 -0.612 17.428 1.00 33.02 446 TYR A C 1
ATOM 3528 O O . TYR A 1 446 ? 42.670 -1.620 17.616 1.00 32.94 446 TYR A O 1
ATOM 3537 N N . LEU A 1 447 ? 42.823 0.555 17.061 1.00 30.77 447 LEU A N 1
ATOM 3538 C CA . LEU A 1 447 ? 41.378 0.727 16.890 1.00 28.51 447 LEU A CA 1
ATOM 3539 C C . LEU A 1 447 ? 40.830 0.515 15.477 1.00 26.85 447 LEU A C 1
ATOM 3540 O O . LEU A 1 447 ? 41.239 1.188 14.534 1.00 26.57 447 LEU A O 1
ATOM 3545 N N . ASP A 1 448 ? 39.894 -0.420 15.343 1.00 26.56 448 ASP A N 1
ATOM 3546 C CA . ASP A 1 448 ? 39.246 -0.707 14.058 1.00 26.39 448 ASP A CA 1
ATOM 3547 C C . ASP A 1 448 ? 38.277 0.457 13.789 1.00 24.58 448 ASP A C 1
ATOM 3548 O O . ASP A 1 448 ? 37.502 0.827 14.670 1.00 21.74 448 ASP A O 1
ATOM 3553 N N . LYS A 1 449 ? 38.324 1.024 12.585 1.00 23.70 449 LYS A N 1
ATOM 3554 C CA . LYS A 1 449 ? 37.470 2.159 12.232 1.00 25.35 449 LYS A CA 1
ATOM 3555 C C . LYS A 1 449 ? 36.312 1.814 11.294 1.00 24.99 449 LYS A C 1
ATOM 3556 O O . LYS A 1 449 ? 35.520 2.688 10.940 1.00 23.66 449 LYS A O 1
ATOM 3562 N N . LYS A 1 450 ? 36.210 0.545 10.909 1.00 26.50 450 LYS A N 1
ATOM 3563 C CA . LYS A 1 450 ? 35.159 0.081 10.009 1.00 27.94 450 LYS A CA 1
ATOM 3564 C C . LYS A 1 450 ? 33.867 -0.267 10.742 1.00 26.32 450 LYS A C 1
ATOM 3565 O O . LYS A 1 450 ? 33.867 -0.508 11.947 1.00 24.52 450 LYS A O 1
ATOM 3571 N N . GLY A 1 451 ? 32.770 -0.305 9.989 1.00 26.02 451 GLY A N 1
ATOM 3572 C CA . GLY A 1 451 ? 31.481 -0.646 10.556 1.00 22.88 451 GLY A CA 1
ATOM 3573 C C . GLY A 1 451 ? 30.864 0.454 11.393 1.00 21.60 451 GLY A C 1
ATOM 3574 O O . GLY A 1 451 ? 31.102 1.632 11.168 1.00 19.02 451 GLY A O 1
ATOM 3575 N N . GLU A 1 452 ? 30.054 0.043 12.362 1.00 21.14 452 GLU A N 1
ATOM 3576 C CA . GLU A 1 452 ? 29.373 0.953 13.269 1.00 20.46 452 GLU A CA 1
ATOM 3577 C C . GLU A 1 452 ? 30.091 0.938 14.610 1.00 19.93 452 GLU A C 1
ATOM 3578 O O . GLU A 1 452 ? 29.965 -0.023 15.375 1.00 18.80 452 GLU A O 1
ATOM 3584 N N . LEU A 1 453 ? 30.862 1.985 14.890 1.00 18.05 453 LEU A N 1
ATOM 3585 C CA . LEU A 1 453 ? 31.545 2.056 16.170 1.00 18.59 453 LEU A CA 1
ATOM 3586 C C . LEU A 1 453 ? 30.530 2.474 17.210 1.00 18.02 453 LEU A C 1
ATOM 3587 O O . LEU A 1 453 ? 29.743 3.391 16.983 1.00 17.53 453 LEU A O 1
ATOM 3592 N N . SER A 1 454 ? 30.544 1.778 18.343 1.00 18.17 454 SER A N 1
ATOM 3593 C CA . SER A 1 454 ? 29.636 2.071 19.449 1.00 19.40 454 SER A CA 1
ATOM 3594 C C . SER A 1 454 ? 29.886 3.499 19.919 1.00 17.63 454 SER A C 1
ATOM 3595 O O . SER A 1 454 ? 28.954 4.225 20.253 1.00 14.76 454 SER A O 1
ATOM 3598 N N . PHE A 1 455 ? 31.157 3.892 19.940 1.00 17.27 455 PHE A N 1
ATOM 3599 C CA . PHE A 1 455 ? 31.529 5.239 20.370 1.00 18.91 455 PHE A CA 1
ATOM 3600 C C . PHE A 1 455 ? 30.870 6.327 19.507 1.00 19.20 455 PHE A C 1
ATOM 3601 O O . PHE A 1 455 ? 30.318 7.291 20.030 1.00 18.34 455 PHE A O 1
ATOM 3609 N N . GLU A 1 456 ? 30.918 6.167 18.191 1.00 18.14 456 GLU A N 1
ATOM 3610 C CA . GLU A 1 456 ? 30.323 7.147 17.285 1.00 18.45 456 GLU A CA 1
ATOM 3611 C C . GLU A 1 456 ? 28.788 7.246 17.393 1.00 18.57 456 GLU A C 1
ATOM 3612 O O . GLU A 1 456 ? 28.234 8.336 17.246 1.00 19.20 456 GLU A O 1
ATOM 3618 N N . GLN A 1 457 ? 28.102 6.132 17.653 1.00 17.24 457 GLN A N 1
ATOM 3619 C CA . GLN A 1 457 ? 26.642 6.170 17.761 1.00 18.68 457 GLN A CA 1
ATOM 3620 C C . GLN A 1 457 ? 26.254 6.849 19.067 1.00 20.42 457 GLN A C 1
ATOM 3621 O O . GLN A 1 457 ? 25.220 7.517 19.166 1.00 18.42 457 GLN A O 1
ATOM 3627 N N . VAL A 1 458 ? 27.085 6.660 20.080 1.00 20.11 458 VAL A N 1
ATOM 3628 C CA . VAL A 1 458 ? 26.845 7.289 21.363 1.00 21.73 458 VAL A CA 1
ATOM 3629 C C . VAL A 1 458 ? 26.958 8.803 21.161 1.00 20.60 458 VAL A C 1
ATOM 3630 O O . VAL A 1 458 ? 26.092 9.548 21.599 1.00 19.43 458 VAL A O 1
ATOM 3634 N N . LEU A 1 459 ? 28.012 9.253 20.481 1.00 19.94 459 LEU A N 1
ATOM 3635 C CA . LEU A 1 459 ? 28.192 10.691 20.230 1.00 20.83 459 LEU A CA 1
ATOM 3636 C C . LEU A 1 459 ? 27.102 11.232 19.319 1.00 20.06 459 LEU A C 1
ATOM 3637 O O . LEU A 1 459 ? 26.579 12.328 19.524 1.00 19.00 459 LEU A O 1
ATOM 3642 N N . PHE A 1 460 ? 26.769 10.450 18.303 1.00 17.68 460 PHE A N 1
ATOM 3643 C CA . PHE A 1 460 ? 25.741 10.832 17.354 1.00 17.36 460 PHE A CA 1
ATOM 3644 C C . PHE A 1 460 ? 24.408 10.997 18.078 1.00 16.48 460 PHE A C 1
ATOM 3645 O O . PHE A 1 460 ? 23.720 11.993 17.890 1.00 13.69 460 PHE A O 1
ATOM 3653 N N . CYS A 1 461 ? 24.063 10.033 18.928 1.00 16.65 461 CYS A N 1
ATOM 3654 C CA . CYS A 1 461 ? 22.806 10.074 19.672 1.00 18.72 461 CYS A CA 1
ATOM 3655 C C . CYS A 1 461 ? 22.747 11.323 20.536 1.00 20.49 461 CYS A C 1
ATOM 3656 O O . CYS A 1 461 ? 21.703 11.972 20.653 1.00 19.48 461 CYS A O 1
ATOM 3659 N N . ARG A 1 462 ? 23.881 11.656 21.141 1.00 21.06 462 ARG A N 1
ATOM 3660 C CA . ARG A 1 462 ? 23.961 12.823 21.998 1.00 22.76 462 ARG A CA 1
ATOM 3661 C C . ARG A 1 462 ? 23.785 14.093 21.164 1.00 22.83 462 ARG A C 1
ATOM 3662 O O . ARG A 1 462 ? 23.202 15.078 21.623 1.00 20.04 462 ARG A O 1
ATOM 3670 N N . SER A 1 463 ? 24.285 14.053 19.933 1.00 21.45 463 SER A N 1
ATOM 3671 C CA . SER A 1 463 ? 24.182 15.182 19.012 1.00 23.76 463 SER A CA 1
ATOM 3672 C C . SER A 1 463 ? 22.724 15.444 18.661 1.00 23.22 463 SER A C 1
ATOM 3673 O O . SER A 1 463 ? 22.309 16.595 18.570 1.00 23.49 463 SER A O 1
ATOM 3676 N N . LEU A 1 464 ? 21.961 14.370 18.448 1.00 22.80 464 LEU A N 1
ATOM 3677 C CA . LEU A 1 464 ? 20.543 14.475 18.118 1.00 22.82 464 LEU A CA 1
ATOM 3678 C C . LEU A 1 464 ? 19.788 15.005 19.321 1.00 21.82 464 LEU A C 1
ATOM 3679 O O . LEU A 1 464 ? 18.844 15.767 19.170 1.00 23.05 464 LEU A O 1
ATOM 3684 N N . GLU A 1 465 ? 20.196 14.595 20.516 1.00 21.78 465 GLU A N 1
ATOM 3685 C CA . GLU A 1 465 ? 19.535 15.090 21.721 1.00 24.02 465 GLU A CA 1
ATOM 3686 C C . GLU A 1 465 ? 19.877 16.571 21.888 1.00 22.35 465 GLU A C 1
ATOM 3687 O O . GLU A 1 465 ? 19.041 17.370 22.298 1.00 22.03 465 GLU A O 1
ATOM 3693 N N . THR A 1 466 ? 21.110 16.932 21.552 1.00 20.65 466 THR A N 1
ATOM 3694 C CA . THR A 1 466 ? 21.543 18.320 21.645 1.00 22.29 466 THR A CA 1
ATOM 3695 C C . THR A 1 466 ? 20.756 19.186 20.670 1.00 21.29 466 THR A C 1
ATOM 3696 O O . THR A 1 466 ? 20.289 20.269 21.023 1.00 22.73 466 THR A O 1
ATOM 3708 N N . ALA A 1 468 ? 17.887 18.578 19.515 1.00 14.62 468 ALA A N 1
ATOM 3709 C CA . ALA A 1 468 ? 16.507 18.649 19.961 1.00 16.07 468 ALA A CA 1
ATOM 3710 C C . ALA A 1 468 ? 16.383 19.735 21.035 1.00 17.04 468 ALA A C 1
ATOM 3711 O O . ALA A 1 468 ? 15.445 20.535 21.015 1.00 16.56 468 ALA A O 1
ATOM 3713 N N . LEU A 1 469 ? 17.333 19.764 21.970 1.00 18.78 469 LEU A N 1
ATOM 3714 C CA . LEU A 1 469 ? 17.330 20.774 23.032 1.00 21.73 469 LEU A CA 1
ATOM 3715 C C . LEU A 1 469 ? 17.560 22.183 22.472 1.00 21.75 469 LEU A C 1
ATOM 3716 O O . LEU A 1 469 ? 17.043 23.155 23.010 1.00 22.43 469 LEU A O 1
ATOM 3721 N N . CYS A 1 470 ? 18.342 22.307 21.401 1.00 20.79 470 CYS A N 1
ATOM 3722 C CA . CYS A 1 470 ? 18.578 23.629 20.825 1.00 19.66 470 CYS A CA 1
ATOM 3723 C C . CYS A 1 470 ? 17.395 24.081 19.986 1.00 19.51 470 CYS A C 1
ATOM 3724 O O . CYS A 1 470 ? 17.069 25.265 19.951 1.00 19.97 470 CYS A O 1
ATOM 3727 N N . ALA A 1 471 ? 16.767 23.132 19.297 1.00 20.45 471 ALA A N 1
ATOM 3728 C CA . ALA A 1 471 ? 15.588 23.413 18.486 1.00 21.79 471 ALA A CA 1
ATOM 3729 C C . ALA A 1 471 ? 14.507 23.957 19.425 1.00 21.17 471 ALA A C 1
ATOM 3730 O O . ALA A 1 471 ? 13.812 24.917 19.102 1.00 20.99 471 ALA A O 1
ATOM 3732 N N . ASP A 1 472 ? 14.394 23.341 20.595 1.00 22.07 472 ASP A N 1
ATOM 3733 C CA . ASP A 1 472 ? 13.428 23.751 21.606 1.00 24.26 472 ASP A CA 1
ATOM 3734 C C . ASP A 1 472 ? 13.743 25.171 22.083 1.00 24.37 472 ASP A C 1
ATOM 3735 O O . ASP A 1 472 ? 12.860 26.021 22.188 1.00 22.63 472 ASP A O 1
ATOM 3740 N N . LEU A 1 473 ? 15.011 25.426 22.361 1.00 24.17 473 LEU A N 1
ATOM 3741 C CA . LEU A 1 473 ? 15.437 26.740 22.819 1.00 24.75 473 LEU A CA 1
ATOM 3742 C C . LEU A 1 473 ? 15.136 27.844 21.790 1.00 24.27 473 LEU A C 1
ATOM 3743 O O . LEU A 1 473 ? 14.708 28.935 22.152 1.00 23.60 473 LEU A O 1
ATOM 3748 N N . VAL A 1 474 ? 15.351 27.573 20.507 1.00 23.81 474 VAL A N 1
ATOM 3749 C CA . VAL A 1 474 ? 15.078 28.596 19.499 1.00 24.67 474 VAL A CA 1
ATOM 3750 C C . VAL A 1 474 ? 13.628 28.628 19.019 1.00 23.98 474 VAL A C 1
ATOM 3751 O O . VAL A 1 474 ? 13.230 29.538 18.304 1.00 24.44 474 VAL A O 1
ATOM 3755 N N . GLY A 1 475 ? 12.839 27.634 19.408 1.00 24.99 475 GLY A N 1
ATOM 3756 C CA . GLY A 1 475 ? 11.439 27.616 19.024 1.00 26.13 475 GLY A CA 1
ATOM 3757 C C . GLY A 1 475 ? 11.082 26.902 17.731 1.00 26.62 475 GLY A C 1
ATOM 3758 O O . GLY A 1 475 ? 9.986 27.088 17.206 1.00 25.61 475 GLY A O 1
ATOM 3759 N N . ASP A 1 476 ? 12.001 26.098 17.208 1.00 27.05 476 ASP A N 1
ATOM 3760 C CA . ASP A 1 476 ? 11.754 25.341 15.983 1.00 26.25 476 ASP A CA 1
ATOM 3761 C C . ASP A 1 476 ? 11.142 24.010 16.399 1.00 25.06 476 ASP A C 1
ATOM 3762 O O . ASP A 1 476 ? 11.853 23.047 16.652 1.00 26.10 476 ASP A O 1
ATOM 3767 N N . LYS A 1 477 ? 9.817 23.963 16.480 1.00 23.57 477 LYS A N 1
ATOM 3768 C CA . LYS A 1 477 ? 9.132 22.756 16.914 1.00 21.79 477 LYS A CA 1
ATOM 3769 C C . LYS A 1 477 ? 9.140 21.612 15.903 1.00 22.98 477 LYS A C 1
ATOM 3770 O O . LYS A 1 477 ? 9.229 20.452 16.301 1.00 22.14 477 LYS A O 1
ATOM 3776 N N . ASP A 1 478 ? 9.046 21.915 14.610 1.00 24.87 478 ASP A N 1
ATOM 3777 C CA . ASP A 1 478 ? 9.088 20.852 13.603 1.00 26.61 478 ASP A CA 1
ATOM 3778 C C . ASP A 1 478 ? 10.429 20.140 13.730 1.00 25.19 478 ASP A C 1
ATOM 3779 O O . ASP A 1 478 ? 10.509 18.910 13.697 1.00 23.77 478 ASP A O 1
ATOM 3784 N N . GLY A 1 479 ? 11.483 20.936 13.873 1.00 24.01 479 GLY A N 1
ATOM 3785 C CA . GLY A 1 479 ? 12.812 20.386 13.998 1.00 23.78 479 GLY A CA 1
ATOM 3786 C C . GLY A 1 479 ? 12.947 19.587 15.268 1.00 25.26 479 GLY A C 1
ATOM 3787 O O . GLY A 1 479 ? 13.460 18.460 15.261 1.00 22.13 479 GLY A O 1
ATOM 3788 N N . GLN A 1 480 ? 12.460 20.166 16.361 1.00 24.30 480 GLN A N 1
ATOM 3789 C CA . GLN A 1 480 ? 12.541 19.513 17.658 1.00 25.27 480 GLN A CA 1
ATOM 3790 C C . GLN A 1 480 ? 11.935 18.118 17.636 1.00 25.46 480 GLN A C 1
ATOM 3791 O O . GLN A 1 480 ? 12.508 17.176 18.170 1.00 25.35 480 GLN A O 1
ATOM 3797 N N . GLN A 1 481 ? 10.771 17.988 17.017 1.00 26.61 481 GLN A N 1
ATOM 3798 C CA . GLN A 1 481 ? 10.098 16.698 16.935 1.00 28.08 481 GLN A CA 1
ATOM 3799 C C . GLN A 1 481 ? 10.920 15.698 16.122 1.00 25.80 481 GLN A C 1
ATOM 3800 O O . GLN A 1 481 ? 11.050 14.527 16.485 1.00 22.69 481 GLN A O 1
ATOM 3806 N N . LYS A 1 482 ? 11.463 16.180 15.012 1.00 24.95 482 LYS A N 1
ATOM 3807 C CA . LYS A 1 482 ? 12.284 15.369 14.125 1.00 25.11 482 LYS A CA 1
ATOM 3808 C C . LYS A 1 482 ? 13.504 14.810 14.851 1.00 25.50 482 LYS A C 1
ATOM 3809 O O . LYS A 1 482 ? 13.796 13.607 14.777 1.00 24.23 482 LYS A O 1
ATOM 3815 N N . TYR A 1 483 ? 14.213 15.691 15.556 1.00 23.36 483 TYR A N 1
ATOM 3816 C CA . TYR A 1 483 ? 15.413 15.293 16.276 1.00 22.27 483 TYR A CA 1
ATOM 3817 C C . TYR A 1 483 ? 15.098 14.368 17.442 1.00 22.74 483 TYR A C 1
ATOM 3818 O O . TYR A 1 483 ? 15.841 13.424 17.696 1.00 21.48 483 TYR A O 1
ATOM 3827 N N . GLU A 1 484 ? 14.002 14.627 18.148 1.00 21.78 484 GLU A N 1
ATOM 3828 C CA . GLU A 1 484 ? 13.644 13.776 19.282 1.00 24.38 484 GLU A CA 1
ATOM 3829 C C . GLU A 1 484 ? 13.324 12.363 18.806 1.00 23.10 484 GLU A C 1
ATOM 3830 O O . GLU A 1 484 ? 13.746 11.382 19.419 1.00 20.29 484 GLU A O 1
ATOM 3836 N N . LYS A 1 485 ? 12.576 12.269 17.712 1.00 23.63 485 LYS A N 1
ATOM 3837 C CA . LYS A 1 485 ? 12.209 10.979 17.151 1.00 24.63 485 LYS A CA 1
ATOM 3838 C C . LYS A 1 485 ? 13.478 10.212 16.757 1.00 23.28 485 LYS A C 1
ATOM 3839 O O . LYS A 1 485 ? 13.644 9.045 17.113 1.00 21.87 485 LYS A O 1
ATOM 3845 N N . LEU A 1 486 ? 14.373 10.870 16.023 1.00 21.47 486 LEU A N 1
ATOM 3846 C CA . LEU A 1 486 ? 15.618 10.225 15.609 1.00 20.08 486 LEU A CA 1
ATOM 3847 C C . LEU A 1 486 ? 16.506 9.840 16.798 1.00 19.55 486 LEU A C 1
ATOM 3848 O O . LEU A 1 486 ? 17.096 8.761 16.813 1.00 17.23 486 LEU A O 1
ATOM 3853 N N . ALA A 1 487 ? 16.592 10.717 17.794 1.00 18.63 487 ALA A N 1
ATOM 3854 C CA . ALA A 1 487 ? 17.421 10.447 18.968 1.00 21.57 487 ALA A CA 1
ATOM 3855 C C . ALA A 1 487 ? 16.863 9.281 19.768 1.00 20.14 487 ALA A C 1
ATOM 3856 O O . ALA A 1 487 ? 17.594 8.403 20.208 1.00 19.04 487 ALA A O 1
ATOM 3858 N N . SER A 1 488 ? 15.552 9.270 19.945 1.00 21.54 488 SER A N 1
ATOM 3859 C CA . SER A 1 488 ? 14.913 8.203 20.700 1.00 23.29 488 SER A CA 1
ATOM 3860 C C . SER A 1 488 ? 15.085 6.835 20.036 1.00 22.60 488 SER A C 1
ATOM 3861 O O . SER A 1 488 ? 15.322 5.837 20.713 1.00 21.29 488 SER A O 1
ATOM 3864 N N . ALA A 1 489 ? 14.967 6.785 18.713 1.00 21.59 489 ALA A N 1
ATOM 3865 C CA . ALA A 1 489 ? 15.115 5.516 18.007 1.00 21.96 489 ALA A CA 1
ATOM 3866 C C . ALA A 1 489 ? 16.548 4.987 18.087 1.00 22.08 489 ALA A C 1
ATOM 3867 O O . ALA A 1 489 ? 16.764 3.795 18.323 1.00 22.11 489 ALA A O 1
ATOM 3869 N N . LEU A 1 490 ? 17.527 5.868 17.889 1.00 23.26 490 LEU A N 1
ATOM 3870 C CA . LEU A 1 490 ? 18.923 5.451 17.960 1.00 23.06 490 LEU A CA 1
ATOM 3871 C C . LEU A 1 490 ? 19.284 4.984 19.364 1.00 22.08 490 LEU A C 1
ATOM 3872 O O . LEU A 1 490 ? 19.935 3.959 19.532 1.00 20.51 490 LEU A O 1
ATOM 3877 N N . LYS A 1 491 ? 18.844 5.735 20.369 1.00 22.57 491 LYS A N 1
ATOM 3878 C CA . LYS A 1 491 ? 19.146 5.412 21.761 1.00 23.83 491 LYS A CA 1
ATOM 3879 C C . LYS A 1 491 ? 18.687 4.018 22.136 1.00 22.65 491 LYS A C 1
ATOM 3880 O O . LYS A 1 491 ? 19.429 3.261 22.763 1.00 18.50 491 LYS A O 1
ATOM 3886 N N . ALA A 1 492 ? 17.462 3.681 21.744 1.00 22.22 492 ALA A N 1
ATOM 3887 C CA . ALA A 1 492 ? 16.899 2.368 22.051 1.00 23.58 492 ALA A CA 1
ATOM 3888 C C . ALA A 1 492 ? 17.664 1.230 21.361 1.00 23.18 492 ALA A C 1
ATOM 3889 O O . ALA A 1 492 ? 17.525 0.070 21.737 1.00 22.43 492 ALA A O 1
ATOM 3891 N N . LYS A 1 493 ? 18.476 1.561 20.359 1.00 23.58 493 LYS A N 1
ATOM 3892 C CA . LYS A 1 493 ? 19.257 0.546 19.648 1.00 23.63 493 LYS A CA 1
ATOM 3893 C C . LYS A 1 493 ? 20.647 0.335 20.220 1.00 22.55 493 LYS A C 1
ATOM 3894 O O . LYS A 1 493 ? 21.306 -0.641 19.888 1.00 21.54 493 LYS A O 1
ATOM 3900 N N . LEU A 1 494 ? 21.094 1.238 21.085 1.00 22.81 494 LEU A N 1
ATOM 3901 C CA . LEU A 1 494 ? 22.441 1.140 21.646 1.00 21.80 494 LEU A CA 1
ATOM 3902 C C . LEU A 1 494 ? 22.772 -0.168 22.360 1.00 22.90 494 LEU A C 1
ATOM 3903 O O . LEU A 1 494 ? 23.750 -0.841 22.018 1.00 21.45 494 LEU A O 1
ATOM 3908 N N . GLU A 1 495 ? 21.973 -0.542 23.349 1.00 23.43 495 GLU A N 1
ATOM 3909 C CA . GLU A 1 495 ? 22.233 -1.781 24.069 1.00 25.13 495 GLU A CA 1
ATOM 3910 C C . GLU A 1 495 ? 21.959 -3.034 23.235 1.00 23.92 495 GLU A C 1
ATOM 3911 O O . GLU A 1 495 ? 22.780 -3.951 23.213 1.00 23.17 495 GLU A O 1
ATOM 3917 N N . PRO A 1 496 ? 20.812 -3.089 22.529 1.00 24.07 496 PRO A N 1
ATOM 3918 C CA . PRO A 1 496 ? 20.515 -4.273 21.710 1.00 22.98 496 PRO A CA 1
ATOM 3919 C C . PRO A 1 496 ? 21.594 -4.504 20.655 1.00 21.78 496 PRO A C 1
ATOM 3920 O O . PRO A 1 496 ? 21.773 -5.613 20.171 1.00 23.42 496 PRO A O 1
ATOM 3924 N N . THR A 1 497 ? 22.309 -3.447 20.297 1.00 22.38 497 THR A N 1
ATOM 3925 C CA . THR A 1 497 ? 23.344 -3.551 19.278 1.00 20.70 497 THR A CA 1
ATOM 3926 C C . THR A 1 497 ? 24.751 -3.773 19.806 1.00 20.13 497 THR A C 1
ATOM 3927 O O . THR A 1 497 ? 25.461 -4.669 19.349 1.00 17.11 497 THR A O 1
ATOM 3931 N N . PHE A 1 498 ? 25.145 -2.950 20.774 1.00 19.80 498 PHE A N 1
ATOM 3932 C CA . PHE A 1 498 ? 26.500 -2.996 21.314 1.00 20.14 498 PHE A CA 1
ATOM 3933 C C . PHE A 1 498 ? 26.750 -3.651 22.672 1.00 20.90 498 PHE A C 1
ATOM 3934 O O . PHE A 1 498 ? 27.886 -4.039 22.973 1.00 21.57 498 PHE A O 1
ATOM 3942 N N . TRP A 1 499 ? 25.720 -3.789 23.493 1.00 21.22 499 TRP A N 1
ATOM 3943 C CA . TRP A 1 499 ? 25.943 -4.386 24.794 1.00 23.96 499 TRP A CA 1
ATOM 3944 C C . TRP A 1 499 ? 26.167 -5.891 24.719 1.00 24.91 499 TRP A C 1
ATOM 3945 O O . TRP A 1 499 ? 25.499 -6.600 23.961 1.00 26.28 499 TRP A O 1
ATOM 3956 N N . ASN A 1 500 ? 27.121 -6.363 25.515 1.00 25.96 500 ASN A N 1
ATOM 3957 C CA . ASN A 1 500 ? 27.458 -7.770 25.572 1.00 26.76 500 ASN A CA 1
ATOM 3958 C C . ASN A 1 500 ? 27.366 -8.217 27.022 1.00 28.84 500 ASN A C 1
ATOM 3959 O O . ASN A 1 500 ? 28.093 -7.704 27.877 1.00 30.12 500 ASN A O 1
ATOM 3964 N N . ASN A 1 501 ? 26.470 -9.163 27.293 1.00 30.01 501 ASN A N 1
ATOM 3965 C CA . ASN A 1 501 ? 26.263 -9.692 28.644 1.00 31.63 501 ASN A CA 1
ATOM 3966 C C . ASN A 1 501 ? 27.497 -10.374 29.214 1.00 31.70 501 ASN A C 1
ATOM 3967 O O . ASN A 1 501 ? 27.842 -10.173 30.376 1.00 31.17 501 ASN A O 1
ATOM 3972 N N . GLN A 1 502 ? 28.146 -11.199 28.399 1.00 31.53 502 GLN A N 1
ATOM 3973 C CA . GLN A 1 502 ? 29.336 -11.913 28.842 1.00 31.97 502 GLN A CA 1
ATOM 3974 C C . GLN A 1 502 ? 30.474 -10.969 29.223 1.00 31.85 502 GLN A C 1
ATOM 3975 O O . GLN A 1 502 ? 31.109 -11.155 30.258 1.00 32.54 502 GLN A O 1
ATOM 3981 N N . LYS A 1 503 ? 30.732 -9.957 28.398 1.00 30.87 503 LYS A N 1
ATOM 3982 C CA . LYS A 1 503 ? 31.797 -9.004 28.692 1.00 29.34 503 LYS A CA 1
ATOM 3983 C C . LYS A 1 503 ? 31.334 -7.857 29.590 1.00 28.61 503 LYS A C 1
ATOM 3984 O O . LYS A 1 503 ? 32.145 -7.057 30.053 1.00 26.85 503 LYS A O 1
ATOM 3990 N N . GLN A 1 504 ? 30.028 -7.794 29.851 1.00 28.25 504 GLN A N 1
ATOM 3991 C CA . GLN A 1 504 ? 29.459 -6.744 30.696 1.00 28.29 504 GLN A CA 1
ATOM 3992 C C . GLN A 1 504 ? 29.922 -5.352 30.260 1.00 26.62 504 GLN A C 1
ATOM 3993 O O . GLN A 1 504 ? 30.319 -4.537 31.087 1.00 24.04 504 GLN A O 1
ATOM 3999 N N . ALA A 1 505 ? 29.860 -5.086 28.959 1.00 26.26 505 ALA A N 1
ATOM 4000 C CA . ALA A 1 505 ? 30.294 -3.799 28.419 1.00 26.94 505 ALA A CA 1
ATOM 4001 C C . ALA A 1 505 ? 29.822 -3.602 26.985 1.00 27.22 505 ALA A C 1
ATOM 4002 O O . ALA A 1 505 ? 29.222 -4.496 26.384 1.00 28.02 505 ALA A O 1
ATOM 4004 N N . PHE A 1 506 ? 30.093 -2.420 26.444 1.00 25.69 506 PHE A N 1
ATOM 4005 C CA . PHE A 1 506 ? 29.751 -2.122 25.064 1.00 24.28 506 PHE A CA 1
ATOM 4006 C C . PHE A 1 506 ? 30.956 -2.532 24.242 1.00 22.95 506 PHE A C 1
ATOM 4007 O O . PHE A 1 506 ? 32.069 -2.083 24.511 1.00 22.58 506 PHE A O 1
ATOM 4015 N N . VAL A 1 507 ? 30.746 -3.382 23.247 1.00 21.10 507 VAL A N 1
ATOM 4016 C CA . VAL A 1 507 ? 31.849 -3.819 22.402 1.00 19.85 507 VAL A CA 1
ATOM 4017 C C . VAL A 1 507 ? 32.316 -2.637 21.559 1.00 20.38 507 VAL A C 1
ATOM 4018 O O . VAL A 1 507 ? 31.599 -1.638 21.409 1.00 18.15 507 VAL A O 1
ATOM 4022 N N . HIS A 1 508 ? 33.515 -2.746 21.001 1.00 19.63 508 HIS A N 1
ATOM 4023 C CA . HIS A 1 508 ? 34.053 -1.659 20.207 1.00 19.13 508 HIS A CA 1
ATOM 4024 C C . HIS A 1 508 ? 33.217 -1.307 18.990 1.00 19.05 508 HIS A C 1
ATOM 4025 O O . HIS A 1 508 ? 32.898 -0.143 18.772 1.00 17.64 508 HIS A O 1
ATOM 4032 N N . ASN A 1 509 ? 32.858 -2.303 18.191 1.00 18.74 509 ASN A N 1
ATOM 4033 C CA . ASN A 1 509 ? 32.079 -2.014 17.000 1.00 21.31 509 ASN A CA 1
ATOM 4034 C C . ASN A 1 509 ? 31.334 -3.205 16.430 1.00 21.59 509 ASN A C 1
ATOM 4035 O O . ASN A 1 509 ? 31.515 -4.337 16.863 1.00 19.88 509 ASN A O 1
ATOM 4040 N N . CYS A 1 510 ? 30.464 -2.921 15.471 1.00 23.41 510 CYS A N 1
ATOM 4041 C CA . CYS A 1 510 ? 29.698 -3.950 14.791 1.00 26.06 510 CYS A CA 1
ATOM 4042 C C . CYS A 1 510 ? 29.961 -3.834 13.309 1.00 28.18 510 CYS A C 1
ATOM 4043 O O . CYS A 1 510 ? 30.026 -2.736 12.757 1.00 29.10 510 CYS A O 1
ATOM 4046 N N . VAL A 1 511 ? 30.135 -4.984 12.678 1.00 30.93 511 VAL A N 1
ATOM 4047 C CA . VAL A 1 511 ? 30.365 -5.074 11.246 1.00 32.32 511 VAL A CA 1
ATOM 4048 C C . VAL A 1 511 ? 29.363 -6.109 10.737 1.00 34.17 511 VAL A C 1
ATOM 4049 O O . VAL A 1 511 ? 29.390 -7.275 11.155 1.00 33.22 511 VAL A O 1
ATOM 4053 N N . ASP A 1 512 ? 28.468 -5.668 9.858 1.00 34.93 512 ASP A N 1
ATOM 4054 C CA . ASP A 1 512 ? 27.435 -6.529 9.303 1.00 36.51 512 ASP A CA 1
ATOM 4055 C C . ASP A 1 512 ? 26.588 -7.111 10.429 1.00 35.68 512 ASP A C 1
ATOM 4056 O O . ASP A 1 512 ? 26.178 -8.265 10.380 1.00 35.23 512 ASP A O 1
ATOM 4061 N N . GLY A 1 513 ? 26.336 -6.300 11.451 1.00 34.99 513 GLY A N 1
ATOM 4062 C CA . GLY A 1 513 ? 25.543 -6.752 12.580 1.00 31.82 513 GLY A CA 1
ATOM 4063 C C . GLY A 1 513 ? 26.276 -7.669 13.549 1.00 31.33 513 GLY A C 1
ATOM 4064 O O . GLY A 1 513 ? 25.659 -8.190 14.482 1.00 29.47 513 GLY A O 1
ATOM 4065 N N . ARG A 1 514 ? 27.580 -7.870 13.336 1.00 30.33 514 ARG A N 1
ATOM 4066 C CA . ARG A 1 514 ? 28.383 -8.732 14.215 1.00 29.21 514 ARG A CA 1
ATOM 4067 C C . ARG A 1 514 ? 29.240 -7.947 15.204 1.00 24.87 514 ARG A C 1
ATOM 4068 O O . ARG A 1 514 ? 30.022 -7.081 14.816 1.00 22.66 514 ARG A O 1
ATOM 4076 N N . GLN A 1 515 ? 29.100 -8.266 16.485 1.00 22.31 515 GLN A N 1
ATOM 4077 C CA . GLN A 1 515 ? 29.884 -7.589 17.506 1.00 21.62 515 GLN A CA 1
ATOM 4078 C C . GLN A 1 515 ? 31.338 -8.024 17.451 1.00 21.17 515 GLN A C 1
ATOM 4079 O O . GLN A 1 515 ? 31.644 -9.179 17.173 1.00 20.34 515 GLN A O 1
ATOM 4085 N N . SER A 1 516 ? 32.233 -7.084 17.721 1.00 21.16 516 SER A N 1
ATOM 4086 C CA . SER A 1 516 ? 33.666 -7.347 17.719 1.00 22.36 516 SER A CA 1
ATOM 4087 C C . SER A 1 516 ? 34.037 -7.986 19.048 1.00 23.37 516 SER A C 1
ATOM 4088 O O . SER A 1 516 ? 33.335 -7.793 20.043 1.00 22.59 516 SER A O 1
ATOM 4091 N N . ASP A 1 517 ? 35.128 -8.745 19.067 1.00 25.15 517 ASP A N 1
ATOM 4092 C CA . ASP A 1 517 ? 35.578 -9.362 20.308 1.00 29.35 517 ASP A CA 1
ATOM 4093 C C . ASP A 1 517 ? 36.121 -8.243 21.170 1.00 28.31 517 ASP A C 1
ATOM 4094 O O . ASP A 1 517 ? 36.014 -8.273 22.398 1.00 26.37 517 ASP A O 1
ATOM 4099 N N . ALA A 1 518 ? 36.691 -7.247 20.499 1.00 26.82 518 ALA A N 1
ATOM 4100 C CA . ALA A 1 518 ? 37.289 -6.107 21.168 1.00 27.73 518 ALA A CA 1
ATOM 4101 C C . ALA A 1 518 ? 36.325 -5.206 21.933 1.00 27.14 518 ALA A C 1
ATOM 4102 O O . ALA A 1 518 ? 35.222 -4.900 21.478 1.00 26.48 518 ALA A O 1
ATOM 4104 N N . VAL A 1 519 ? 36.771 -4.793 23.112 1.00 26.50 519 VAL A N 1
ATOM 4105 C CA . VAL A 1 519 ? 36.017 -3.884 23.949 1.00 26.31 519 VAL A CA 1
ATOM 4106 C C . VAL A 1 519 ? 36.987 -2.750 24.264 1.00 26.27 519 VAL A C 1
ATOM 4107 O O . VAL A 1 519 ? 38.049 -2.996 24.839 1.00 26.22 519 VAL A O 1
ATOM 4111 N N . THR A 1 520 ? 36.652 -1.528 23.856 1.00 24.89 520 THR A N 1
ATOM 4112 C CA . THR A 1 520 ? 37.503 -0.384 24.155 1.00 23.26 520 THR A CA 1
ATOM 4113 C C . THR A 1 520 ? 36.773 0.445 25.191 1.00 23.47 520 THR A C 1
ATOM 4114 O O . THR A 1 520 ? 35.562 0.331 25.345 1.00 23.79 520 THR A O 1
ATOM 4118 N N . ARG A 1 521 ? 37.492 1.282 25.916 1.00 23.90 521 ARG A N 1
ATOM 4119 C CA . ARG A 1 521 ? 36.835 2.054 26.953 1.00 27.30 521 ARG A CA 1
ATOM 4120 C C . ARG A 1 521 ? 35.979 3.264 26.528 1.00 26.99 521 ARG A C 1
ATOM 4121 O O . ARG A 1 521 ? 35.116 3.710 27.285 1.00 26.85 521 ARG A O 1
ATOM 4129 N N . TYR A 1 522 ? 36.169 3.746 25.304 1.00 25.43 522 TYR A N 1
ATOM 4130 C CA . TYR A 1 522 ? 35.454 4.922 24.797 1.00 24.48 522 TYR A CA 1
ATOM 4131 C C . TYR A 1 522 ? 33.913 4.999 24.906 1.00 24.48 522 TYR A C 1
ATOM 4132 O O . TYR A 1 522 ? 33.385 5.901 25.562 1.00 21.55 522 TYR A O 1
ATOM 4141 N N . ALA A 1 523 ? 33.190 4.086 24.259 1.00 21.71 523 ALA A N 1
ATOM 4142 C CA . ALA A 1 523 ? 31.728 4.122 24.318 1.00 23.20 523 ALA A CA 1
ATOM 4143 C C . ALA A 1 523 ? 31.250 3.928 25.746 1.00 22.72 523 ALA A C 1
ATOM 4144 O O . ALA A 1 523 ? 30.248 4.504 26.168 1.00 19.81 523 ALA A O 1
ATOM 4146 N N . ASN A 1 524 ? 31.980 3.107 26.489 1.00 21.93 524 ASN A N 1
ATOM 4147 C CA . ASN A 1 524 ? 31.635 2.827 27.871 1.00 20.73 524 ASN A CA 1
ATOM 4148 C C . ASN A 1 524 ? 31.784 4.021 28.792 1.00 20.51 524 ASN A C 1
ATOM 4149 O O . ASN A 1 524 ? 30.861 4.341 29.541 1.00 18.84 524 ASN A O 1
ATOM 4162 N N . PHE A 1 526 ? 31.903 7.216 28.025 1.00 22.59 526 PHE A N 1
ATOM 4163 C CA . PHE A 1 526 ? 30.948 8.259 27.645 1.00 21.54 526 PHE A CA 1
ATOM 4164 C C . PHE A 1 526 ? 29.523 7.933 28.093 1.00 22.38 526 PHE A C 1
ATOM 4165 O O . PHE A 1 526 ? 28.776 8.815 28.518 1.00 21.06 526 PHE A O 1
ATOM 4173 N N . SER A 1 527 ? 29.131 6.670 27.992 1.00 23.46 527 SER A N 1
ATOM 4174 C CA . SER A 1 527 ? 27.780 6.282 28.399 1.00 26.23 527 SER A CA 1
ATOM 4175 C C . SER A 1 527 ? 27.533 6.545 29.881 1.00 26.84 527 SER A C 1
ATOM 4176 O O . SER A 1 527 ? 26.386 6.682 30.309 1.00 25.60 527 SER A O 1
ATOM 4179 N N . VAL A 1 528 ? 28.614 6.623 30.654 1.00 26.98 528 VAL A N 1
ATOM 4180 C CA . VAL A 1 528 ? 28.518 6.906 32.079 1.00 26.80 528 VAL A CA 1
ATOM 4181 C C . VAL A 1 528 ? 28.122 8.361 32.331 1.00 26.85 528 VAL A C 1
ATOM 4182 O O . VAL A 1 528 ? 27.135 8.611 33.016 1.00 25.87 528 VAL A O 1
ATOM 4186 N N . PHE A 1 529 ? 28.874 9.326 31.797 1.00 27.80 529 PHE A N 1
ATOM 4187 C CA . PHE A 1 529 ? 28.506 10.720 32.041 1.00 29.42 529 PHE A CA 1
ATOM 4188 C C . PHE A 1 529 ? 27.430 11.275 31.105 1.00 30.09 529 PHE A C 1
ATOM 4189 O O . PHE A 1 529 ? 26.986 12.408 31.269 1.00 31.00 529 PHE A O 1
ATOM 4197 N N . PHE A 1 530 ? 27.008 10.471 30.130 1.00 30.33 530 PHE A N 1
ATOM 4198 C CA . PHE A 1 530 ? 25.929 10.862 29.221 1.00 30.13 530 PHE A CA 1
ATOM 4199 C C . PHE A 1 530 ? 24.656 10.278 29.829 1.00 30.42 530 PHE A C 1
ATOM 4200 O O . PHE A 1 530 ? 23.551 10.631 29.445 1.00 31.86 530 PHE A O 1
ATOM 4208 N N . ASP A 1 531 ? 24.838 9.376 30.786 1.00 32.21 531 ASP A N 1
ATOM 4209 C CA . ASP A 1 531 ? 23.735 8.705 31.467 1.00 35.17 531 ASP A CA 1
ATOM 4210 C C . ASP A 1 531 ? 22.906 7.839 30.542 1.00 35.22 531 ASP A C 1
ATOM 4211 O O . ASP A 1 531 ? 21.679 7.860 30.609 1.00 34.20 531 ASP A O 1
ATOM 4216 N N . TYR A 1 532 ? 23.573 7.082 29.676 1.00 35.08 532 TYR A N 1
ATOM 4217 C CA . TYR A 1 532 ? 22.870 6.204 28.758 1.00 36.50 532 TYR A CA 1
ATOM 4218 C C . TYR A 1 532 ? 22.721 4.803 29.352 1.00 38.79 532 TYR A C 1
ATOM 4219 O O . TYR A 1 532 ? 22.023 3.956 28.795 1.00 42.35 532 TYR A O 1
ATOM 4228 N N . LEU A 1 533 ? 23.375 4.563 30.484 1.00 38.97 533 LEU A N 1
ATOM 4229 C CA . LEU A 1 533 ? 23.306 3.267 31.154 1.00 38.87 533 LEU A CA 1
ATOM 4230 C C . LEU A 1 533 ? 22.651 3.431 32.522 1.00 39.17 533 LEU A C 1
ATOM 4231 O O . LEU A 1 533 ? 22.813 4.467 33.160 1.00 38.89 533 LEU A O 1
ATOM 4236 N N . ASN A 1 534 ? 21.906 2.423 32.969 1.00 38.58 534 ASN A N 1
ATOM 4237 C CA . ASN A 1 534 ? 21.281 2.498 34.283 1.00 39.46 534 ASN A CA 1
ATOM 4238 C C . ASN A 1 534 ? 22.355 2.274 35.348 1.00 38.37 534 ASN A C 1
ATOM 4239 O O . ASN A 1 534 ? 23.472 1.867 35.042 1.00 37.06 534 ASN A O 1
ATOM 4244 N N . ALA A 1 535 ? 22.011 2.543 36.600 1.00 38.55 535 ALA A N 1
ATOM 4245 C CA . ALA A 1 535 ? 22.953 2.400 37.701 1.00 38.71 535 ALA A CA 1
ATOM 4246 C C . ALA A 1 535 ? 23.709 1.073 37.714 1.00 38.61 535 ALA A C 1
ATOM 4247 O O . ALA A 1 535 ? 24.925 1.052 37.918 1.00 39.10 535 ALA A O 1
ATOM 4249 N N . ASP A 1 536 ? 22.999 -0.030 37.497 1.00 37.84 536 ASP A N 1
ATOM 4250 C CA . ASP A 1 536 ? 23.627 -1.348 37.511 1.00 37.42 536 ASP A CA 1
ATOM 4251 C C . ASP A 1 536 ? 24.663 -1.573 36.421 1.00 35.83 536 ASP A C 1
ATOM 4252 O O . ASP A 1 536 ? 25.726 -2.130 36.677 1.00 35.08 536 ASP A O 1
ATOM 4257 N N . LYS A 1 537 ? 24.357 -1.163 35.199 1.00 33.61 537 LYS A N 1
ATOM 4258 C CA . LYS A 1 537 ? 25.314 -1.351 34.120 1.00 32.65 537 LYS A CA 1
ATOM 4259 C C . LYS A 1 537 ? 26.483 -0.382 34.239 1.00 31.02 537 LYS A C 1
ATOM 4260 O O . LYS A 1 537 ? 27.591 -0.688 33.806 1.00 28.91 537 LYS A O 1
ATOM 4266 N N . GLN A 1 538 ? 26.242 0.786 34.828 1.00 31.25 538 GLN A N 1
ATOM 4267 C CA . GLN A 1 538 ? 27.319 1.755 35.001 1.00 33.40 538 GLN A CA 1
ATOM 4268 C C . GLN A 1 538 ? 28.364 1.160 35.938 1.00 32.55 538 GLN A C 1
ATOM 4269 O O . GLN A 1 538 ? 29.566 1.312 35.715 1.00 32.01 538 GLN A O 1
ATOM 4275 N N . GLN A 1 539 ? 27.902 0.461 36.972 1.00 31.30 539 GLN A N 1
ATOM 4276 C CA . GLN A 1 539 ? 28.808 -0.176 37.916 1.00 32.27 539 GLN A CA 1
ATOM 4277 C C . GLN A 1 539 ? 29.519 -1.349 37.254 1.00 31.55 539 GLN A C 1
ATOM 4278 O O . GLN A 1 539 ? 30.682 -1.632 37.556 1.00 31.61 539 GLN A O 1
ATOM 4284 N N . ALA A 1 540 ? 28.820 -2.031 36.352 1.00 29.40 540 ALA A N 1
ATOM 4285 C CA . ALA A 1 540 ? 29.400 -3.160 35.633 1.00 28.97 540 ALA A CA 1
ATOM 4286 C C . ALA A 1 540 ? 30.571 -2.650 34.791 1.00 28.07 540 ALA A C 1
ATOM 4287 O O . ALA A 1 540 ? 31.644 -3.243 34.768 1.00 28.04 540 ALA A O 1
ATOM 4289 N N . ILE A 1 541 ? 30.348 -1.541 34.100 1.00 29.69 541 ILE A N 1
ATOM 4290 C CA . ILE A 1 541 ? 31.371 -0.912 33.266 1.00 30.86 541 ILE A CA 1
ATOM 4291 C C . ILE A 1 541 ? 32.579 -0.491 34.108 1.00 29.73 541 ILE A C 1
ATOM 4292 O O . ILE A 1 541 ? 33.722 -0.555 33.655 1.00 27.15 541 ILE A O 1
ATOM 4297 N N . LYS A 1 542 ? 32.308 -0.044 35.331 1.00 29.78 542 LYS A N 1
ATOM 4298 C CA . LYS A 1 542 ? 33.370 0.393 36.223 1.00 31.66 542 LYS A CA 1
ATOM 4299 C C . LYS A 1 542 ? 34.375 -0.731 36.412 1.00 31.05 542 LYS A C 1
ATOM 4300 O O . LYS A 1 542 ? 35.579 -0.523 36.271 1.00 31.26 542 LYS A O 1
ATOM 4306 N N . GLN A 1 543 ? 33.869 -1.924 36.713 1.00 30.30 543 GLN A N 1
ATOM 4307 C CA . GLN A 1 543 ? 34.712 -3.092 36.938 1.00 31.87 543 GLN A CA 1
ATOM 4308 C C . GLN A 1 543 ? 35.230 -3.775 35.676 1.00 31.34 543 GLN A C 1
ATOM 4309 O O . GLN A 1 543 ? 36.405 -4.129 35.601 1.00 30.17 543 GLN A O 1
ATOM 4315 N N . SER A 1 544 ? 34.359 -3.956 34.685 1.00 30.33 544 SER A N 1
ATOM 4316 C CA . SER A 1 544 ? 34.746 -4.644 33.450 1.00 29.20 544 SER A CA 1
ATOM 4317 C C . SER A 1 544 ? 35.477 -3.790 32.428 1.00 27.68 544 SER A C 1
ATOM 4318 O O . SER A 1 544 ? 36.070 -4.326 31.494 1.00 27.67 544 SER A O 1
ATOM 4321 N N . VAL A 1 545 ? 35.443 -2.473 32.592 1.00 26.04 545 VAL A N 1
ATOM 4322 C CA . VAL A 1 545 ? 36.119 -1.594 31.640 1.00 26.22 545 VAL A CA 1
ATOM 4323 C C . VAL A 1 545 ? 37.030 -0.530 32.264 1.00 25.14 545 VAL A C 1
ATOM 4324 O O . VAL A 1 545 ? 38.239 -0.548 32.069 1.00 21.29 545 VAL A O 1
ATOM 4328 N N . LEU A 1 546 ? 36.436 0.394 33.012 1.00 26.59 546 LEU A N 1
ATOM 4329 C CA . LEU A 1 546 ? 37.186 1.480 33.624 1.00 28.64 546 LEU A CA 1
ATOM 4330 C C . LEU A 1 546 ? 38.344 1.070 34.550 1.00 31.35 546 LEU A C 1
ATOM 4331 O O . LEU A 1 546 ? 39.405 1.689 34.519 1.00 31.97 546 LEU A O 1
ATOM 4336 N N . LEU A 1 547 ? 38.160 0.027 35.353 1.00 32.00 547 LEU A N 1
ATOM 4337 C CA . LEU A 1 547 ? 39.217 -0.415 36.262 1.00 33.05 547 LEU A CA 1
ATOM 4338 C C . LEU A 1 547 ? 39.807 -1.760 35.852 1.00 34.53 547 LEU A C 1
ATOM 4339 O O . LEU A 1 547 ? 40.425 -2.451 36.660 1.00 36.39 547 LEU A O 1
ATOM 4344 N N . ASN A 1 548 ? 39.618 -2.126 34.590 1.00 36.62 548 ASN A N 1
ATOM 4345 C CA . ASN A 1 548 ? 40.128 -3.393 34.081 1.00 37.98 548 ASN A CA 1
ATOM 4346 C C . ASN A 1 548 ? 41.319 -3.170 33.161 1.00 39.58 548 ASN A C 1
ATOM 4347 O O . ASN A 1 548 ? 41.155 -2.783 32.005 1.00 39.62 548 ASN A O 1
ATOM 4352 N N . ASP A 1 549 ? 42.518 -3.426 33.673 1.00 41.31 549 ASP A N 1
ATOM 4353 C CA . ASP A 1 549 ? 43.736 -3.235 32.893 1.00 43.02 549 ASP A CA 1
ATOM 4354 C C . ASP A 1 549 ? 43.876 -4.211 31.731 1.00 42.66 549 ASP A C 1
ATOM 4355 O O . ASP A 1 549 ? 44.888 -4.229 31.038 1.00 41.75 549 ASP A O 1
ATOM 4360 N N . GLU A 1 550 ? 42.848 -5.021 31.519 1.00 43.64 550 GLU A N 1
ATOM 4361 C CA . GLU A 1 550 ? 42.853 -5.991 30.434 1.00 43.37 550 GLU A CA 1
ATOM 4362 C C . GLU A 1 550 ? 42.418 -5.249 29.173 1.00 40.30 550 GLU A C 1
ATOM 4363 O O . GLU A 1 550 ? 42.770 -5.628 28.057 1.00 39.98 550 GLU A O 1
ATOM 4369 N N . ILE A 1 551 ? 41.649 -4.183 29.373 1.00 36.39 551 ILE A N 1
ATOM 4370 C CA . ILE A 1 551 ? 41.139 -3.375 28.271 1.00 34.49 551 ILE A CA 1
ATOM 4371 C C . ILE A 1 551 ? 42.149 -2.315 27.823 1.00 33.86 551 ILE A C 1
ATOM 4372 O O . ILE A 1 551 ? 42.655 -1.546 28.645 1.00 33.28 551 ILE A O 1
ATOM 4377 N N . LEU A 1 552 ? 42.423 -2.282 26.520 1.00 32.55 552 LEU A N 1
ATOM 4378 C CA . LEU A 1 552 ? 43.358 -1.323 25.931 1.00 33.45 552 LEU A CA 1
ATOM 4379 C C . LEU A 1 552 ? 43.399 0.004 26.683 1.00 34.47 552 LEU A C 1
ATOM 4380 O O . LEU A 1 552 ? 42.363 0.630 26.903 1.00 33.69 552 LEU A O 1
ATOM 4385 N N . LYS A 1 553 ? 44.601 0.428 27.066 1.00 33.91 553 LYS A N 1
ATOM 4386 C CA . LYS A 1 553 ? 44.788 1.678 27.801 1.00 34.74 553 LYS A CA 1
ATOM 4387 C C . LYS A 1 553 ? 44.779 2.901 26.884 1.00 33.02 553 LYS A C 1
ATOM 4388 O O . LYS A 1 553 ? 44.881 2.781 25.665 1.00 33.76 553 LYS A O 1
ATOM 4394 N N . ILE A 1 554 ? 44.656 4.076 27.484 1.00 30.08 554 ILE A N 1
ATOM 4395 C CA . ILE A 1 554 ? 44.649 5.324 26.738 1.00 30.11 554 ILE A CA 1
ATOM 4396 C C . ILE A 1 554 ? 45.988 6.040 26.945 1.00 30.64 554 ILE A C 1
ATOM 4397 O O . ILE A 1 554 ? 46.489 6.102 28.062 1.00 30.45 554 ILE A O 1
ATOM 4402 N N . THR A 1 555 ? 46.562 6.580 25.873 1.00 31.17 555 THR A N 1
ATOM 4403 C CA . THR A 1 555 ? 47.849 7.268 25.971 1.00 31.43 555 THR A CA 1
ATOM 4404 C C . THR A 1 555 ? 47.852 8.748 25.577 1.00 31.35 555 THR A C 1
ATOM 4405 O O . THR A 1 555 ? 48.897 9.303 25.236 1.00 32.74 555 THR A O 1
ATOM 4409 N N . THR A 1 556 ? 46.689 9.387 25.611 1.00 30.24 556 THR A N 1
ATOM 4410 C CA . THR A 1 556 ? 46.609 10.810 25.289 1.00 28.90 556 THR A CA 1
ATOM 4411 C C . THR A 1 556 ? 45.902 11.495 26.438 1.00 27.41 556 THR A C 1
ATOM 4412 O O . THR A 1 556 ? 44.983 10.930 27.026 1.00 26.54 556 THR A O 1
ATOM 4416 N N . PRO A 1 557 ? 46.339 12.710 26.798 1.00 28.14 557 PRO A N 1
ATOM 4417 C CA . PRO A 1 557 ? 45.661 13.394 27.902 1.00 26.73 557 PRO A CA 1
ATOM 4418 C C . PRO A 1 557 ? 44.210 13.589 27.476 1.00 25.82 557 PRO A C 1
ATOM 4419 O O . PRO A 1 557 ? 43.293 13.566 28.294 1.00 26.96 557 PRO A O 1
ATOM 4423 N N . TYR A 1 558 ? 44.033 13.776 26.170 1.00 24.38 558 TYR A N 1
ATOM 4424 C CA . TYR A 1 558 ? 42.732 13.980 25.531 1.00 23.69 558 TYR A CA 1
ATOM 4425 C C . TYR A 1 558 ? 41.617 13.029 25.988 1.00 23.16 558 TYR A C 1
ATOM 4426 O O . TYR A 1 558 ? 40.559 13.472 26.432 1.00 23.70 558 TYR A O 1
ATOM 4443 N N . ARG A 1 560 ? 41.952 10.754 28.433 1.00 26.50 560 ARG A N 1
ATOM 4444 C CA . ARG A 1 560 ? 42.018 10.479 29.860 1.00 26.43 560 ARG A CA 1
ATOM 4445 C C . ARG A 1 560 ? 41.089 11.489 30.528 1.00 25.76 560 ARG A C 1
ATOM 4446 O O . ARG A 1 560 ? 40.565 11.254 31.611 1.00 25.92 560 ARG A O 1
ATOM 4454 N N . PHE A 1 561 ? 40.889 12.612 29.846 1.00 24.96 561 PHE A N 1
ATOM 4455 C CA . PHE A 1 561 ? 39.988 13.675 30.289 1.00 24.56 561 PHE A CA 1
ATOM 4456 C C . PHE A 1 561 ? 38.632 12.994 30.557 1.00 25.96 561 PHE A C 1
ATOM 4457 O O . PHE A 1 561 ? 38.075 13.084 31.658 1.00 24.38 561 PHE A O 1
ATOM 4465 N N . TYR A 1 562 ? 38.130 12.289 29.539 1.00 25.46 562 TYR A N 1
ATOM 4466 C CA . TYR A 1 562 ? 36.843 11.594 29.610 1.00 24.19 562 TYR A CA 1
ATOM 4467 C C . TYR A 1 562 ? 36.866 10.293 30.408 1.00 23.92 562 TYR A C 1
ATOM 4468 O O . TYR A 1 562 ? 35.887 9.953 31.073 1.00 23.48 562 TYR A O 1
ATOM 4477 N N . GLU A 1 563 ? 37.966 9.552 30.334 1.00 23.98 563 GLU A N 1
ATOM 4478 C CA . GLU A 1 563 ? 38.065 8.305 31.083 1.00 27.01 563 GLU A CA 1
ATOM 4479 C C . GLU A 1 563 ? 37.950 8.616 32.579 1.00 29.05 563 GLU A C 1
ATOM 4480 O O . GLU A 1 563 ? 37.141 8.022 33.294 1.00 28.63 563 GLU A O 1
ATOM 4486 N N . LEU A 1 564 ? 38.761 9.567 33.037 1.00 28.59 564 LEU A N 1
ATOM 4487 C CA . LEU A 1 564 ? 38.774 9.966 34.442 1.00 28.71 564 LEU A CA 1
ATOM 4488 C C . LEU A 1 564 ? 37.480 10.654 34.861 1.00 28.34 564 LEU A C 1
ATOM 4489 O O . LEU A 1 564 ? 37.061 10.552 36.021 1.00 27.40 564 LEU A O 1
ATOM 4494 N N . GLU A 1 565 ? 36.850 11.357 33.923 1.00 27.54 565 GLU A N 1
ATOM 4495 C CA . GLU A 1 565 ? 35.597 12.034 34.220 1.00 26.28 565 GLU A CA 1
ATOM 4496 C C . GLU A 1 565 ? 34.537 10.982 34.528 1.00 27.18 565 GLU A C 1
ATOM 4497 O O . GLU A 1 565 ? 33.714 11.141 35.434 1.00 25.49 565 GLU A O 1
ATOM 4503 N N . ALA A 1 566 ? 34.562 9.900 33.766 1.00 25.41 566 ALA A N 1
ATOM 4504 C CA . ALA A 1 566 ? 33.605 8.832 33.973 1.00 27.76 566 ALA A CA 1
ATOM 4505 C C . ALA A 1 566 ? 33.774 8.295 35.393 1.00 29.10 566 ALA A C 1
ATOM 4506 O O . ALA A 1 566 ? 32.794 8.120 36.132 1.00 28.14 566 ALA A O 1
ATOM 4508 N N . LEU A 1 567 ? 35.025 8.037 35.767 1.00 28.84 567 LEU A N 1
ATOM 4509 C CA . LEU A 1 567 ? 35.339 7.522 37.090 1.00 28.77 567 LEU A CA 1
ATOM 4510 C C . LEU A 1 567 ? 34.901 8.505 38.175 1.00 29.88 567 LEU A C 1
ATOM 4511 O O . LEU A 1 567 ? 34.403 8.101 39.226 1.00 29.32 567 LEU A O 1
ATOM 4516 N N . CYS A 1 568 ? 35.072 9.798 37.921 1.00 30.90 568 CYS A N 1
ATOM 4517 C CA . CYS A 1 568 ? 34.647 10.786 38.902 1.00 32.63 568 CYS A CA 1
ATOM 4518 C C . CYS A 1 568 ? 33.129 10.753 39.015 1.00 32.98 568 CYS A C 1
ATOM 4519 O O . CYS A 1 568 ? 32.577 10.925 40.102 1.00 34.92 568 CYS A O 1
ATOM 4522 N N . ALA A 1 569 ? 32.451 10.527 37.895 1.00 32.27 569 ALA A N 1
ATOM 4523 C CA . ALA A 1 569 ? 30.997 10.486 37.908 1.00 30.98 569 ALA A CA 1
ATOM 4524 C C . ALA A 1 569 ? 30.529 9.325 38.775 1.00 29.76 569 ALA A C 1
ATOM 4525 O O . ALA A 1 569 ? 29.489 9.394 39.418 1.00 29.29 569 ALA A O 1
ATOM 4527 N N . LEU A 1 570 ? 31.319 8.260 38.799 1.00 30.67 570 LEU A N 1
ATOM 4528 C CA . LEU A 1 570 ? 30.986 7.085 39.593 1.00 31.40 570 LEU A CA 1
ATOM 4529 C C . LEU A 1 570 ? 31.586 7.200 40.985 1.00 33.02 570 LEU A C 1
ATOM 4530 O O . LEU A 1 570 ? 31.668 6.217 41.726 1.00 32.64 570 LEU A O 1
ATOM 4535 N N . GLY A 1 571 ? 32.026 8.412 41.315 1.00 34.07 571 GLY A N 1
ATOM 4536 C CA . GLY A 1 571 ? 32.595 8.693 42.618 1.00 35.17 571 GLY A CA 1
ATOM 4537 C C . GLY A 1 571 ? 33.924 8.057 42.983 1.00 35.86 571 GLY A C 1
ATOM 4538 O O . GLY A 1 571 ? 34.200 7.857 44.168 1.00 36.16 571 GLY A O 1
ATOM 4539 N N . GLU A 1 572 ? 34.749 7.738 41.991 1.00 35.06 572 GLU A N 1
ATOM 4540 C CA . GLU A 1 572 ? 36.049 7.138 42.262 1.00 35.67 572 GLU A CA 1
ATOM 4541 C C . GLU A 1 572 ? 37.138 8.220 42.251 1.00 34.43 572 GLU A C 1
ATOM 4542 O O . GLU A 1 572 ? 38.202 8.029 41.665 1.00 33.96 572 GLU A O 1
ATOM 4548 N N . GLN A 1 573 ? 36.874 9.352 42.902 1.00 34.62 573 GLN A N 1
ATOM 4549 C CA . GLN A 1 573 ? 37.846 10.447 42.941 1.00 34.32 573 GLN A CA 1
ATOM 4550 C C . GLN A 1 573 ? 39.226 10.076 43.487 1.00 34.71 573 GLN A C 1
ATOM 4551 O O . GLN A 1 573 ? 40.219 10.696 43.117 1.00 33.22 573 GLN A O 1
ATOM 4557 N N . GLU A 1 574 ? 39.295 9.072 44.356 1.00 36.05 574 GLU A N 1
ATOM 4558 C CA . GLU A 1 574 ? 40.579 8.654 44.907 1.00 38.19 574 GLU A CA 1
ATOM 4559 C C . GLU A 1 574 ? 41.447 7.951 43.875 1.00 38.34 574 GLU A C 1
ATOM 4560 O O . GLU A 1 574 ? 42.656 8.178 43.820 1.00 38.99 574 GLU A O 1
ATOM 4566 N N . THR A 1 575 ? 40.842 7.085 43.068 1.00 37.74 575 THR A N 1
ATOM 4567 C CA . THR A 1 575 ? 41.592 6.375 42.035 1.00 36.39 575 THR A CA 1
ATOM 4568 C C . THR A 1 575 ? 42.056 7.387 40.999 1.00 35.25 575 THR A C 1
ATOM 4569 O O . THR A 1 575 ? 43.169 7.306 40.487 1.00 35.36 575 THR A O 1
ATOM 4573 N N . VAL A 1 576 ? 41.199 8.356 40.710 1.00 34.26 576 VAL A N 1
ATOM 4574 C CA . VAL A 1 576 ? 41.520 9.388 39.737 1.00 33.80 576 VAL A CA 1
ATOM 4575 C C . VAL A 1 576 ? 42.709 10.237 40.189 1.00 33.75 576 VAL A C 1
ATOM 4576 O O . VAL A 1 576 ? 43.585 10.570 39.386 1.00 31.59 576 VAL A O 1
ATOM 4588 N N . LYS A 1 578 ? 45.098 9.352 42.062 1.00 31.07 578 LYS A N 1
ATOM 4589 C CA . LYS A 1 578 ? 46.253 8.488 41.884 1.00 34.75 578 LYS A CA 1
ATOM 4590 C C . LYS A 1 578 ? 46.687 8.468 40.423 1.00 35.85 578 LYS A C 1
ATOM 4591 O O . LYS A 1 578 ? 47.881 8.373 40.125 1.00 36.85 578 LYS A O 1
ATOM 4597 N N . GLU A 1 579 ? 45.715 8.556 39.514 1.00 34.28 579 GLU A N 1
ATOM 4598 C CA . GLU A 1 579 ? 46.001 8.553 38.083 1.00 33.03 579 GLU A CA 1
ATOM 4599 C C . GLU A 1 579 ? 46.521 9.902 37.613 1.00 30.86 579 GLU A C 1
ATOM 4600 O O . GLU A 1 579 ? 47.491 9.962 36.863 1.00 31.35 579 GLU A O 1
ATOM 4614 N N . LYS A 1 581 ? 48.028 12.216 39.355 1.00 34.74 581 LYS A N 1
ATOM 4615 C CA . LYS A 1 581 ? 49.363 12.427 39.903 1.00 35.92 581 LYS A CA 1
ATOM 4616 C C . LYS A 1 581 ? 50.398 11.649 39.095 1.00 35.60 581 LYS A C 1
ATOM 4617 O O . LYS A 1 581 ? 51.426 12.198 38.695 1.00 36.39 581 LYS A O 1
ATOM 4623 N N . ALA A 1 582 ? 50.118 10.374 38.845 1.00 33.63 582 ALA A N 1
ATOM 4624 C CA . ALA A 1 582 ? 51.046 9.535 38.099 1.00 33.89 582 ALA A CA 1
ATOM 4625 C C . ALA A 1 582 ? 51.217 9.945 36.641 1.00 34.27 582 ALA A C 1
ATOM 4626 O O . ALA A 1 582 ? 52.339 10.013 36.137 1.00 33.69 582 ALA A O 1
ATOM 4628 N N . TYR A 1 583 ? 50.105 10.225 35.968 1.00 34.78 583 TYR A N 1
ATOM 4629 C CA . TYR A 1 583 ? 50.142 10.594 34.557 1.00 32.75 583 TYR A CA 1
ATOM 4630 C C . TYR A 1 583 ? 50.688 11.980 34.267 1.00 32.10 583 TYR A C 1
ATOM 4631 O O . TYR A 1 583 ? 51.625 12.129 33.489 1.00 31.76 583 TYR A O 1
ATOM 4640 N N . TRP A 1 584 ? 50.085 12.997 34.868 1.00 32.59 584 TRP A N 1
ATOM 4641 C CA . TRP A 1 584 ? 50.528 14.368 34.641 1.00 33.26 584 TRP A CA 1
ATOM 4642 C C . TRP A 1 584 ? 51.823 14.677 35.376 1.00 33.36 584 TRP A C 1
ATOM 4643 O O . TRP A 1 584 ? 52.686 15.377 34.846 1.00 31.42 584 TRP A O 1
ATOM 4654 N N . GLY A 1 585 ? 51.955 14.142 36.588 1.00 34.23 585 GLY A N 1
ATOM 4655 C CA . GLY A 1 585 ? 53.163 14.355 37.361 1.00 34.29 585 GLY A CA 1
ATOM 4656 C C . GLY A 1 585 ? 54.299 13.651 36.648 1.00 34.86 585 GLY A C 1
ATOM 4657 O O . GLY A 1 585 ? 55.469 13.977 36.829 1.00 35.27 585 GLY A O 1
ATOM 4658 N N . GLY A 1 586 ? 53.937 12.674 35.825 1.00 34.70 586 GLY A N 1
ATOM 4659 C CA . GLY A 1 586 ? 54.923 11.932 35.071 1.00 33.17 586 GLY A CA 1
ATOM 4660 C C . GLY A 1 586 ? 55.532 12.799 33.989 1.00 33.73 586 GLY A C 1
ATOM 4661 O O . GLY A 1 586 ? 56.718 12.681 33.688 1.00 34.00 586 GLY A O 1
ATOM 4670 N N . LEU A 1 588 ? 55.763 16.054 34.186 1.00 31.96 588 LEU A N 1
ATOM 4671 C CA . LEU A 1 588 ? 56.548 17.058 34.886 1.00 34.36 588 LEU A CA 1
ATOM 4672 C C . LEU A 1 588 ? 57.935 16.483 35.179 1.00 37.07 588 LEU A C 1
ATOM 4673 O O . LEU A 1 588 ? 58.953 17.092 34.843 1.00 36.15 588 LEU A O 1
ATOM 4678 N N . LYS A 1 589 ? 57.966 15.296 35.783 1.00 39.01 589 LYS A N 1
ATOM 4679 C CA . LYS A 1 589 ? 59.225 14.637 36.119 1.00 40.55 589 LYS A CA 1
ATOM 4680 C C . LYS A 1 589 ? 60.050 14.350 34.876 1.00 41.13 589 LYS A C 1
ATOM 4681 O O . LYS A 1 589 ? 61.204 13.937 34.965 1.00 42.09 589 LYS A O 1
ATOM 4687 N N . ALA A 1 590 ? 59.455 14.579 33.712 1.00 41.28 590 ALA A N 1
ATOM 4688 C CA . ALA A 1 590 ? 60.147 14.343 32.457 1.00 40.26 590 ALA A CA 1
ATOM 4689 C C . ALA A 1 590 ? 60.642 15.657 31.865 1.00 39.32 590 ALA A C 1
ATOM 4690 O O . ALA A 1 590 ? 61.198 15.679 30.770 1.00 39.07 590 ALA A O 1
ATOM 4692 N N . GLY A 1 591 ? 60.426 16.751 32.594 1.00 38.91 591 GLY A N 1
ATOM 4693 C CA . GLY A 1 591 ? 60.876 18.060 32.141 1.00 38.38 591 GLY A CA 1
ATOM 4694 C C . GLY A 1 591 ? 59.849 18.966 31.481 1.00 37.71 591 GLY A C 1
ATOM 4695 O O . GLY A 1 591 ? 60.205 19.969 30.861 1.00 37.54 591 GLY A O 1
ATOM 4696 N N . ALA A 1 592 ? 58.574 18.630 31.617 1.00 36.38 592 ALA A N 1
ATOM 4697 C CA . ALA A 1 592 ? 57.519 19.430 31.004 1.00 35.35 592 ALA A CA 1
ATOM 4698 C C . ALA A 1 592 ? 57.205 20.717 31.757 1.00 33.48 592 ALA A C 1
ATOM 4699 O O . ALA A 1 592 ? 57.097 20.724 32.978 1.00 34.31 592 ALA A O 1
ATOM 4701 N N . THR A 1 593 ? 57.058 21.807 31.014 1.00 31.81 593 THR A N 1
ATOM 4702 C CA . THR A 1 593 ? 56.695 23.093 31.598 1.00 32.73 593 THR A CA 1
ATOM 4703 C C . THR A 1 593 ? 55.351 23.490 30.985 1.00 32.38 593 THR A C 1
ATOM 4704 O O . THR A 1 593 ? 54.860 24.602 31.174 1.00 30.08 593 THR A O 1
ATOM 4708 N N . SER A 1 594 ? 54.791 22.543 30.230 1.00 31.89 594 SER A N 1
ATOM 4709 C CA . SER A 1 594 ? 53.494 22.652 29.564 1.00 31.52 594 SER A CA 1
ATOM 4710 C C . SER A 1 594 ? 53.143 21.199 29.225 1.00 32.05 594 SER A C 1
ATOM 4711 O O . SER A 1 594 ? 54.034 20.389 28.958 1.00 32.58 594 SER A O 1
ATOM 4714 N N . PHE A 1 595 ? 51.862 20.858 29.257 1.00 30.68 595 PHE A N 1
ATOM 4715 C CA . PHE A 1 595 ? 51.451 19.488 28.987 1.00 30.41 595 PHE A CA 1
ATOM 4716 C C . PHE A 1 595 ? 51.350 19.146 27.506 1.00 29.43 595 PHE A C 1
ATOM 4717 O O . PHE A 1 595 ? 50.948 19.968 26.684 1.00 28.06 595 PHE A O 1
ATOM 4725 N N . TRP A 1 596 ? 51.717 17.909 27.187 1.00 29.96 596 TRP A N 1
ATOM 4726 C CA . TRP A 1 596 ? 51.778 17.436 25.813 1.00 29.08 596 TRP A CA 1
ATOM 4727 C C . TRP A 1 596 ? 50.520 16.942 25.114 1.00 29.09 596 TRP A C 1
ATOM 4728 O O . TRP A 1 596 ? 49.451 16.797 25.703 1.00 28.49 596 TRP A O 1
ATOM 4739 N N . GLU A 1 597 ? 50.706 16.674 23.828 1.00 29.15 597 GLU A N 1
ATOM 4740 C CA . GLU A 1 597 ? 49.684 16.181 22.919 1.00 28.98 597 GLU A CA 1
ATOM 4741 C C . GLU A 1 597 ? 49.414 14.694 23.162 1.00 29.43 597 GLU A C 1
ATOM 4742 O O . GLU A 1 597 ? 48.290 14.219 22.997 1.00 28.25 597 GLU A O 1
ATOM 4748 N N . LYS A 1 598 ? 50.456 13.969 23.560 1.00 30.02 598 LYS A N 1
ATOM 4749 C CA . LYS A 1 598 ? 50.362 12.540 23.835 1.00 30.13 598 LYS A CA 1
ATOM 4750 C C . LYS A 1 598 ? 51.466 12.111 24.798 1.00 30.64 598 LYS A C 1
ATOM 4751 O O . LYS A 1 598 ? 52.567 12.659 24.779 1.00 29.81 598 LYS A O 1
ATOM 4757 N N . TYR A 1 599 ? 51.167 11.117 25.630 1.00 31.02 599 TYR A N 1
ATOM 4758 C CA . TYR A 1 599 ? 52.132 10.639 26.606 1.00 31.68 599 TYR A CA 1
ATOM 4759 C C . TYR A 1 599 ? 51.938 9.185 27.019 1.00 32.27 599 TYR A C 1
ATOM 4760 O O . TYR A 1 599 ? 50.908 8.803 27.564 1.00 31.77 599 TYR A O 1
ATOM 4769 N N . ASN A 1 600 ? 52.958 8.383 26.749 1.00 34.76 600 ASN A N 1
ATOM 4770 C CA . ASN A 1 600 ? 52.960 6.974 27.094 1.00 36.85 600 ASN A CA 1
ATOM 4771 C C . ASN A 1 600 ? 54.076 6.783 28.121 1.00 37.90 600 ASN A C 1
ATOM 4772 O O . ASN A 1 600 ? 55.256 6.770 27.768 1.00 37.62 600 ASN A O 1
ATOM 4777 N N . PRO A 1 601 ? 53.718 6.642 29.406 1.00 39.67 601 PRO A N 1
ATOM 4778 C CA . PRO A 1 601 ? 54.708 6.455 30.472 1.00 42.26 601 PRO A CA 1
ATOM 4779 C C . PRO A 1 601 ? 55.639 5.253 30.312 1.00 44.00 601 PRO A C 1
ATOM 4780 O O . PRO A 1 601 ? 56.531 5.048 31.132 1.00 44.55 601 PRO A O 1
ATOM 4784 N N . GLU A 1 602 ? 55.432 4.467 29.260 1.00 45.36 602 GLU A N 1
ATOM 4785 C CA . GLU A 1 602 ? 56.273 3.304 28.991 1.00 46.48 602 GLU A CA 1
ATOM 4786 C C . GLU A 1 602 ? 57.493 3.729 28.194 1.00 46.51 602 GLU A C 1
ATOM 4787 O O . GLU A 1 602 ? 58.549 3.098 28.262 1.00 46.09 602 GLU A O 1
ATOM 4793 N N . GLU A 1 603 ? 57.332 4.803 27.429 1.00 45.75 603 GLU A N 1
ATOM 4794 C CA . GLU A 1 603 ? 58.418 5.327 26.620 1.00 46.12 603 GLU A CA 1
ATOM 4795 C C . GLU A 1 603 ? 59.384 6.088 27.520 1.00 45.58 603 GLU A C 1
ATOM 4796 O O . GLU A 1 603 ? 59.090 6.327 28.693 1.00 45.58 603 GLU A O 1
ATOM 4802 N N . SER A 1 604 ? 60.539 6.455 26.974 1.00 45.43 604 SER A N 1
ATOM 4803 C CA . SER A 1 604 ? 61.540 7.186 27.744 1.00 46.04 604 SER A CA 1
ATOM 4804 C C . SER A 1 604 ? 62.438 8.036 26.852 1.00 44.86 604 SER A C 1
ATOM 4805 O O . SER A 1 604 ? 62.586 7.768 25.655 1.00 44.39 604 SER A O 1
ATOM 4808 N N . GLY A 1 605 ? 63.033 9.064 27.447 1.00 44.12 605 GLY A N 1
ATOM 4809 C CA . GLY A 1 605 ? 63.922 9.935 26.705 1.00 43.29 605 GLY A CA 1
ATOM 4810 C C . GLY A 1 605 ? 63.321 10.579 25.475 1.00 43.17 605 GLY A C 1
ATOM 4811 O O . GLY A 1 605 ? 62.168 11.006 25.481 1.00 43.56 605 GLY A O 1
ATOM 4812 N N . THR A 1 606 ? 64.116 10.641 24.412 1.00 42.82 606 THR A N 1
ATOM 4813 C CA . THR A 1 606 ? 63.700 11.251 23.158 1.00 41.53 606 THR A CA 1
ATOM 4814 C C . THR A 1 606 ? 62.443 10.638 22.538 1.00 40.12 606 THR A C 1
ATOM 4815 O O . THR A 1 606 ? 61.858 11.222 21.628 1.00 40.08 606 THR A O 1
ATOM 4819 N N . GLN A 1 607 ? 62.026 9.468 23.010 1.00 39.00 607 GLN A N 1
ATOM 4820 C CA . GLN A 1 607 ? 60.823 8.849 22.462 1.00 38.85 607 GLN A CA 1
ATOM 4821 C C . GLN A 1 607 ? 59.604 9.736 22.718 1.00 37.29 607 GLN A C 1
ATOM 4822 O O . GLN A 1 607 ? 58.642 9.719 21.953 1.00 36.11 607 GLN A O 1
ATOM 4828 N N . HIS A 1 608 ? 59.650 10.507 23.799 1.00 34.98 608 HIS A N 1
ATOM 4829 C CA . HIS A 1 608 ? 58.548 11.390 24.162 1.00 34.54 608 HIS A CA 1
ATOM 4830 C C . HIS A 1 608 ? 58.388 12.571 23.205 1.00 33.08 608 HIS A C 1
ATOM 4831 O O . HIS A 1 608 ? 57.363 13.249 23.205 1.00 32.14 608 HIS A O 1
ATOM 4838 N N . LEU A 1 609 ? 59.403 12.807 22.386 1.00 30.74 609 LEU A N 1
ATOM 4839 C CA . LEU A 1 609 ? 59.390 13.937 21.474 1.00 29.32 609 LEU A CA 1
ATOM 4840 C C . LEU A 1 609 ? 58.889 13.626 20.083 1.00 28.68 609 LEU A C 1
ATOM 4841 O O . LEU A 1 609 ? 58.560 14.536 19.328 1.00 28.33 609 LEU A O 1
ATOM 4846 N N . ALA A 1 610 ? 58.846 12.345 19.739 1.00 27.49 610 ALA A N 1
ATOM 4847 C CA . ALA A 1 610 ? 58.430 11.931 18.410 1.00 28.45 610 ALA A CA 1
ATOM 4848 C C . ALA A 1 610 ? 56.943 11.657 18.219 1.00 27.58 610 ALA A C 1
ATOM 4849 O O . ALA A 1 610 ? 56.232 11.240 19.134 1.00 29.19 610 ALA A O 1
ATOM 4859 N N . TYR A 1 612 ? 53.975 11.422 14.463 1.00 26.33 612 TYR A N 1
ATOM 4860 C CA . TYR A 1 612 ? 53.752 11.615 13.028 1.00 27.27 612 TYR A CA 1
ATOM 4861 C C . TYR A 1 612 ? 54.970 11.199 12.205 1.00 28.41 612 TYR A C 1
ATOM 4862 O O . TYR A 1 612 ? 55.210 11.724 11.115 1.00 28.35 612 TYR A O 1
ATOM 4871 N N . GLY A 1 613 ? 55.736 10.251 12.740 1.00 30.45 613 GLY A N 1
ATOM 4872 C CA . GLY A 1 613 ? 56.916 9.759 12.050 1.00 32.84 613 GLY A CA 1
ATOM 4873 C C . GLY A 1 613 ? 58.081 10.728 12.012 1.00 34.25 613 GLY A C 1
ATOM 4874 O O . GLY A 1 613 ? 59.023 10.540 11.248 1.00 35.68 613 GLY A O 1
ATOM 4875 N N . ARG A 1 614 ? 58.022 11.771 12.832 1.00 35.53 614 ARG A N 1
ATOM 4876 C CA . ARG A 1 614 ? 59.094 12.763 12.883 1.00 35.09 614 ARG A CA 1
ATOM 4877 C C . ARG A 1 614 ? 59.658 12.817 14.300 1.00 33.41 614 ARG A C 1
ATOM 4878 O O . ARG A 1 614 ? 58.910 12.734 15.274 1.00 34.13 614 ARG A O 1
ATOM 4886 N N . PRO A 1 615 ? 60.991 12.956 14.431 1.00 32.89 615 PRO A N 1
ATOM 4887 C CA . PRO A 1 615 ? 61.658 13.006 15.740 1.00 31.69 615 PRO A CA 1
ATOM 4888 C C . PRO A 1 615 ? 61.155 14.043 16.750 1.00 30.24 615 PRO A C 1
ATOM 4889 O O . PRO A 1 615 ? 61.213 13.808 17.955 1.00 31.19 615 PRO A O 1
ATOM 4893 N N . TYR A 1 616 ? 60.661 15.180 16.275 1.00 30.00 616 TYR A N 1
ATOM 4894 C CA . TYR A 1 616 ? 60.154 16.210 17.186 1.00 30.09 616 TYR A CA 1
ATOM 4895 C C . TYR A 1 616 ? 58.750 16.635 16.757 1.00 29.63 616 TYR A C 1
ATOM 4896 O O . TYR A 1 616 ? 58.349 17.787 16.940 1.00 29.74 616 TYR A O 1
ATOM 4905 N N . GLY A 1 617 ? 58.004 15.689 16.197 1.00 28.75 617 GLY A N 1
ATOM 4906 C CA . GLY A 1 617 ? 56.663 15.980 15.722 1.00 28.69 617 GLY A CA 1
ATOM 4907 C C . GLY A 1 617 ? 55.603 16.207 16.779 1.00 28.30 617 GLY A C 1
ATOM 4908 O O . GLY A 1 617 ? 54.610 16.876 16.520 1.00 26.81 617 GLY A O 1
ATOM 4909 N N . LYS A 1 618 ? 55.805 15.657 17.971 1.00 27.95 618 LYS A N 1
ATOM 4910 C CA . LYS A 1 618 ? 54.834 15.822 19.037 1.00 28.11 618 LYS A CA 1
ATOM 4911 C C . LYS A 1 618 ? 54.829 17.244 19.554 1.00 28.84 618 LYS A C 1
ATOM 4912 O O . LYS A 1 618 ? 55.876 17.878 19.670 1.00 28.55 618 LYS A O 1
ATOM 4918 N N . SER A 1 619 ? 53.639 17.748 19.856 1.00 28.13 619 SER A N 1
ATOM 4919 C CA . SER A 1 619 ? 53.499 19.095 20.395 1.00 28.20 619 SER A CA 1
ATOM 4920 C C . SER A 1 619 ? 53.677 18.925 21.885 1.00 28.51 619 SER A C 1
ATOM 4921 O O . SER A 1 619 ? 53.066 18.042 22.480 1.00 28.94 619 SER A O 1
ATOM 4924 N N . LEU A 1 620 ? 54.525 19.744 22.494 1.00 28.78 620 LEU A N 1
ATOM 4925 C CA . LEU A 1 620 ? 54.736 19.623 23.932 1.00 28.97 620 LEU A CA 1
ATOM 4926 C C . LEU A 1 620 ? 53.900 20.645 24.676 1.00 28.24 620 LEU A C 1
ATOM 4927 O O . LEU A 1 620 ? 54.102 20.883 25.864 1.00 28.14 620 LEU A O 1
ATOM 4932 N N . CYS A 1 621 ? 52.966 21.258 23.958 1.00 26.84 621 CYS A N 1
ATOM 4933 C CA . CYS A 1 621 ? 52.063 22.230 24.552 1.00 25.77 621 CYS A CA 1
ATOM 4934 C C . CYS A 1 621 ? 50.731 22.152 23.827 1.00 25.06 621 CYS A C 1
ATOM 4935 O O . CYS A 1 621 ? 50.445 22.952 22.930 1.00 21.84 621 CYS A O 1
ATOM 4938 N N . HIS A 1 622 ? 49.926 21.170 24.218 1.00 24.67 622 HIS A N 1
ATOM 4939 C CA . HIS A 1 622 ? 48.620 20.950 23.605 1.00 23.89 622 HIS A CA 1
ATOM 4940 C C . HIS A 1 622 ? 47.519 21.276 24.594 1.00 22.18 622 HIS A C 1
ATOM 4941 O O . HIS A 1 622 ? 47.539 20.822 25.740 1.00 20.84 622 HIS A O 1
ATOM 4948 N N . ALA A 1 623 ? 46.554 22.065 24.146 1.00 20.85 623 ALA A N 1
ATOM 4949 C CA . ALA A 1 623 ? 45.436 22.432 24.998 1.00 19.22 623 ALA A CA 1
ATOM 4950 C C . ALA A 1 623 ? 44.861 21.212 25.691 1.00 20.34 623 ALA A C 1
ATOM 4951 O O . ALA A 1 623 ? 44.604 21.238 26.894 1.00 20.68 623 ALA A O 1
ATOM 4953 N N . TRP A 1 624 ? 44.681 20.125 24.949 1.00 20.97 624 TRP A N 1
ATOM 4954 C CA . TRP A 1 624 ? 44.080 18.952 25.555 1.00 24.53 624 TRP A CA 1
ATOM 4955 C C . TRP A 1 624 ? 44.950 18.197 26.548 1.00 24.90 624 TRP A C 1
ATOM 4956 O O . TRP A 1 624 ? 44.579 17.132 27.033 1.00 24.67 624 TRP A O 1
ATOM 4967 N N . GLY A 1 625 ? 46.094 18.775 26.889 1.00 26.89 625 GLY A N 1
ATOM 4968 C CA . GLY A 1 625 ? 46.956 18.132 27.859 1.00 26.46 625 GLY A CA 1
ATOM 4969 C C . GLY A 1 62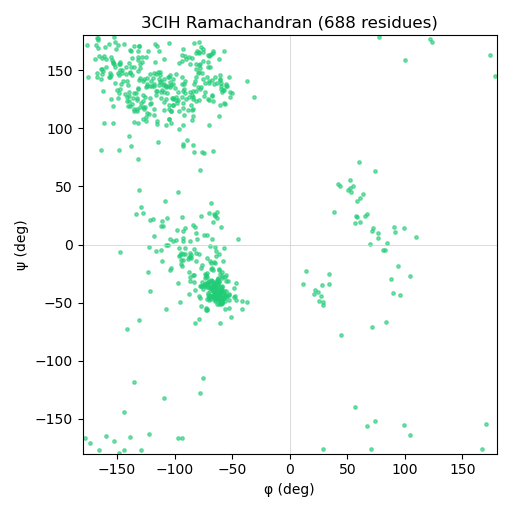5 ? 46.674 18.676 29.245 1.00 26.94 625 GLY A C 1
ATOM 4970 O O . GLY A 1 625 ? 47.186 18.151 30.224 1.00 26.97 625 GLY A O 1
ATOM 4971 N N . ALA A 1 626 ? 45.836 19.709 29.325 1.00 26.51 626 ALA A N 1
ATOM 4972 C CA . ALA A 1 626 ? 45.509 20.373 30.593 1.00 27.61 626 ALA A CA 1
ATOM 4973 C C . ALA A 1 626 ? 44.261 19.860 31.302 1.00 28.10 626 ALA A C 1
ATOM 4974 O O . ALA A 1 626 ? 43.656 20.565 32.121 1.00 26.70 626 ALA A O 1
ATOM 4976 N N . SER A 1 627 ? 43.894 18.622 31.000 1.00 27.59 627 SER A N 1
ATOM 4977 C CA . SER A 1 627 ? 42.705 17.997 31.567 1.00 26.13 627 SER A CA 1
ATOM 4978 C C . SER A 1 627 ? 42.360 18.310 33.027 1.00 26.14 627 SER A C 1
ATOM 4979 O O . SER A 1 627 ? 41.223 18.661 33.330 1.00 25.99 627 SER A O 1
ATOM 4982 N N . PRO A 1 628 ? 43.334 18.194 33.947 1.00 26.12 628 PRO A N 1
ATOM 4983 C CA . PRO A 1 628 ? 43.072 18.466 35.363 1.00 25.19 628 PRO A CA 1
ATOM 4984 C C . PRO A 1 628 ? 42.301 19.732 35.717 1.00 25.37 628 PRO A C 1
ATOM 4985 O O . PRO A 1 628 ? 41.539 19.745 36.694 1.00 26.18 628 PRO A O 1
ATOM 4989 N N . ILE A 1 629 ? 42.491 20.788 34.933 1.00 24.63 629 ILE A N 1
ATOM 4990 C CA . ILE A 1 629 ? 41.791 22.038 35.185 1.00 27.50 629 ILE A CA 1
ATOM 4991 C C . ILE A 1 629 ? 40.286 21.782 35.292 1.00 28.83 629 ILE A C 1
ATOM 4992 O O . ILE A 1 629 ? 39.606 22.313 36.176 1.00 29.19 629 ILE A O 1
ATOM 4997 N N . TYR A 1 630 ? 39.777 20.955 34.383 1.00 28.66 630 TYR A N 1
ATOM 4998 C CA . TYR A 1 630 ? 38.357 20.625 34.338 1.00 27.81 630 TYR A CA 1
ATOM 4999 C C . TYR A 1 630 ? 37.943 19.606 35.394 1.00 25.98 630 TYR A C 1
ATOM 5000 O O . TYR A 1 630 ? 36.926 19.772 36.068 1.00 24.28 630 TYR A O 1
ATOM 5009 N N . LEU A 1 631 ? 38.728 18.544 35.517 1.00 26.11 631 LEU A N 1
ATOM 5010 C CA . LEU A 1 631 ? 38.440 17.487 36.472 1.00 27.35 631 LEU A CA 1
ATOM 5011 C C . LEU A 1 631 ? 38.390 17.980 37.917 1.00 28.48 631 LEU A C 1
ATOM 5012 O O . LEU A 1 631 ? 37.466 17.645 38.669 1.00 28.56 631 LEU A O 1
ATOM 5017 N N . LEU A 1 632 ? 39.371 18.788 38.305 1.00 29.72 632 LEU A N 1
ATOM 5018 C CA . LEU A 1 632 ? 39.408 19.313 39.664 1.00 30.11 632 LEU A CA 1
ATOM 5019 C C . LEU A 1 632 ? 38.279 20.305 39.936 1.00 29.52 632 LEU A C 1
ATOM 5020 O O . LEU A 1 632 ? 37.622 20.241 40.978 1.00 31.04 632 LEU A O 1
ATOM 5025 N N . GLY A 1 633 ? 38.047 21.209 38.993 1.00 28.86 633 GLY A N 1
ATOM 5026 C CA . GLY A 1 633 ? 37.002 22.199 39.168 1.00 28.58 633 GLY A CA 1
ATOM 5027 C C . GLY A 1 633 ? 35.604 21.618 39.250 1.00 29.26 633 GLY A C 1
ATOM 5028 O O . GLY A 1 633 ? 34.819 21.994 40.124 1.00 26.87 633 GLY A O 1
ATOM 5029 N N . LYS A 1 634 ? 35.296 20.685 38.350 1.00 29.73 634 LYS A N 1
ATOM 5030 C CA . LYS A 1 634 ? 33.971 20.077 38.305 1.00 28.91 634 LYS A CA 1
ATOM 5031 C C . LYS A 1 634 ? 33.733 18.871 39.201 1.00 29.15 634 LYS A C 1
ATOM 5032 O O . LYS A 1 634 ? 32.612 18.675 39.675 1.00 27.82 634 LYS A O 1
ATOM 5038 N N . TYR A 1 635 ? 34.765 18.070 39.455 1.00 30.90 635 TYR A N 1
ATOM 5039 C CA . TYR A 1 635 ? 34.575 16.874 40.270 1.00 32.81 635 TYR A CA 1
ATOM 5040 C C . TYR A 1 635 ? 35.208 16.831 41.655 1.00 34.40 635 TYR A C 1
ATOM 5041 O O . TYR A 1 635 ? 34.880 15.959 42.464 1.00 35.21 635 TYR A O 1
ATOM 5050 N N . TYR A 1 636 ? 36.123 17.748 41.939 1.00 34.57 636 TYR A N 1
ATOM 5051 C CA . TYR A 1 636 ? 36.715 17.785 43.264 1.00 33.71 636 TYR A CA 1
ATOM 5052 C C . TYR A 1 636 ? 36.127 19.014 43.952 1.00 32.81 636 TYR A C 1
ATOM 5053 O O . TYR A 1 636 ? 35.519 18.891 45.012 1.00 31.77 636 TYR A O 1
ATOM 5062 N N . LEU A 1 637 ? 36.261 20.191 43.351 1.00 32.70 637 LEU A N 1
ATOM 5063 C CA . LEU A 1 637 ? 35.634 21.358 43.954 1.00 33.29 637 LEU A CA 1
ATOM 5064 C C . LEU A 1 637 ? 34.137 21.100 43.789 1.00 34.19 637 LEU A C 1
ATOM 5065 O O . LEU A 1 637 ? 33.306 21.677 44.499 1.00 35.37 637 LEU A O 1
ATOM 5070 N N . GLY A 1 638 ? 33.815 20.224 42.830 1.00 34.18 638 GLY A N 1
ATOM 5071 C CA . GLY A 1 638 ? 32.442 19.815 42.552 1.00 32.24 638 GLY A CA 1
ATOM 5072 C C . GLY A 1 638 ? 31.400 20.829 42.114 1.00 31.42 638 GLY A C 1
ATOM 5073 O O . GLY A 1 638 ? 30.241 20.740 42.530 1.00 31.13 638 GLY A O 1
ATOM 5074 N N . VAL A 1 639 ? 31.778 21.770 41.258 1.00 30.64 639 VAL A N 1
ATOM 5075 C CA . VAL A 1 639 ? 30.830 22.791 40.820 1.00 30.70 639 VAL A CA 1
ATOM 5076 C C . VAL A 1 639 ? 30.395 22.635 39.363 1.00 30.73 639 VAL A C 1
ATOM 5077 O O . VAL A 1 639 ? 31.192 22.262 38.504 1.00 30.79 639 VAL A O 1
ATOM 5081 N N . LYS A 1 640 ? 29.121 22.919 39.099 1.00 30.42 640 LYS A N 1
ATOM 5082 C CA . LYS A 1 640 ? 28.563 22.844 37.748 1.00 30.45 640 LYS A CA 1
ATOM 5083 C C . LYS A 1 640 ? 27.198 23.515 37.711 1.00 29.52 640 LYS A C 1
ATOM 5084 O O . LYS A 1 640 ? 26.462 23.495 38.697 1.00 29.82 640 LYS A O 1
ATOM 5090 N N . PRO A 1 641 ? 26.840 24.125 36.573 1.00 28.90 641 PRO A N 1
ATOM 5091 C CA . PRO A 1 641 ? 25.529 24.769 36.513 1.00 29.02 641 PRO A CA 1
ATOM 5092 C C . PRO A 1 641 ? 24.466 23.699 36.272 1.00 29.40 641 PRO A C 1
ATOM 5093 O O . PRO A 1 641 ? 24.744 22.689 35.629 1.00 28.76 641 PRO A O 1
ATOM 5097 N N . THR A 1 642 ? 23.270 23.904 36.823 1.00 29.43 642 THR A N 1
ATOM 5098 C CA . THR A 1 642 ? 22.164 22.964 36.654 1.00 29.10 642 THR A CA 1
ATOM 5099 C C . THR A 1 642 ? 21.020 23.634 35.887 1.00 28.61 642 THR A C 1
ATOM 5100 O O . THR A 1 642 ? 20.023 23.002 35.554 1.00 27.82 642 THR A O 1
ATOM 5104 N N . LYS A 1 643 ? 21.182 24.930 35.638 1.00 28.08 643 LYS A N 1
ATOM 5105 C CA . LYS A 1 643 ? 20.247 25.735 34.863 1.00 29.76 643 LYS A CA 1
ATOM 5106 C C . LYS A 1 643 ? 21.139 26.738 34.149 1.00 29.79 643 LYS A C 1
ATOM 5107 O O . LYS A 1 643 ? 22.082 27.264 34.740 1.00 28.77 643 LYS A O 1
ATOM 5113 N N . GLU A 1 644 ? 20.847 26.988 32.876 1.00 28.58 644 GLU A N 1
ATOM 5114 C CA . GLU A 1 644 ? 21.651 27.884 32.055 1.00 28.22 644 GLU A CA 1
ATOM 5115 C C . GLU A 1 644 ? 22.220 29.111 32.768 1.00 28.20 644 GLU A C 1
ATOM 5116 O O . GLU A 1 644 ? 21.557 29.735 33.596 1.00 26.69 644 GLU A O 1
ATOM 5122 N N . GLY A 1 645 ? 23.463 29.442 32.425 1.00 29.27 645 GLY A N 1
ATOM 5123 C CA . GLY A 1 645 ? 24.151 30.585 33.006 1.00 31.14 645 GLY A CA 1
ATOM 5124 C C . GLY A 1 645 ? 24.282 30.559 34.522 1.00 32.06 645 GLY A C 1
ATOM 5125 O O . GLY A 1 645 ? 24.424 31.606 35.156 1.00 32.85 645 GLY A O 1
ATOM 5126 N N . TYR A 1 646 ? 24.238 29.367 35.107 1.00 31.32 646 TYR A N 1
ATOM 5127 C CA . TYR A 1 646 ? 24.339 29.219 36.551 1.00 33.02 646 TYR A CA 1
ATOM 5128 C C . TYR A 1 646 ? 23.145 29.835 37.274 1.00 35.53 646 TYR A C 1
ATOM 5129 O O . TYR A 1 646 ? 23.238 30.217 38.445 1.00 35.80 646 TYR A O 1
ATOM 5138 N N . LYS A 1 647 ? 22.019 29.933 36.573 1.00 37.68 647 LYS A N 1
ATOM 5139 C CA . LYS A 1 647 ? 20.805 30.474 37.169 1.00 38.55 647 LYS A CA 1
ATOM 5140 C C . LYS A 1 647 ? 20.582 29.602 38.397 1.00 39.29 647 LYS A C 1
ATOM 5141 O O . LYS A 1 647 ? 20.043 30.045 39.413 1.00 40.01 647 LYS A O 1
ATOM 5147 N N . GLU A 1 648 ? 21.007 28.347 38.283 1.00 38.39 648 GLU A N 1
ATOM 5148 C CA . GLU A 1 648 ? 20.916 27.385 39.371 1.00 39.05 648 GLU A CA 1
ATOM 5149 C C . GLU A 1 648 ? 22.168 26.524 39.244 1.00 38.09 648 GLU A C 1
ATOM 5150 O O . GLU A 1 648 ? 22.594 26.199 38.135 1.00 38.95 648 GLU A O 1
ATOM 5156 N N . PHE A 1 649 ? 22.771 26.170 40.373 1.00 36.05 649 PHE A N 1
ATOM 5157 C CA . PHE A 1 649 ? 23.994 25.381 40.351 1.00 34.60 649 PHE A CA 1
ATOM 5158 C C . PHE A 1 649 ? 23.918 24.169 41.256 1.00 33.14 649 PHE A C 1
ATOM 5159 O O . PHE A 1 649 ? 22.898 23.893 41.875 1.00 32.42 649 PHE A O 1
ATOM 5167 N N . ALA A 1 650 ? 25.029 23.454 41.328 1.00 33.65 650 ALA A N 1
ATOM 5168 C CA . ALA A 1 650 ? 25.150 22.279 42.179 1.00 33.01 650 ALA A CA 1
ATOM 5169 C C . ALA A 1 650 ? 26.600 22.218 42.633 1.00 32.88 650 ALA A C 1
ATOM 5170 O O . ALA A 1 650 ? 27.520 22.348 41.818 1.00 33.54 650 ALA A O 1
ATOM 5172 N N . VAL A 1 651 ? 26.801 22.051 43.933 1.00 32.56 651 VAL A N 1
ATOM 5173 C CA . VAL A 1 651 ? 28.144 21.955 44.485 1.00 32.15 651 VAL A CA 1
ATOM 5174 C C . VAL A 1 651 ? 28.222 20.648 45.256 1.00 30.55 651 VAL A C 1
ATOM 5175 O O . VAL A 1 651 ? 27.550 20.481 46.268 1.00 31.24 651 VAL A O 1
ATOM 5179 N N . SER A 1 652 ? 29.030 19.718 44.764 1.00 31.57 652 SER A N 1
ATOM 5180 C CA . SER A 1 652 ? 29.193 18.418 45.413 1.00 32.83 652 SER A CA 1
ATOM 5181 C C . SER A 1 652 ? 30.681 18.098 45.535 1.00 34.00 652 SER A C 1
ATOM 5182 O O . SER A 1 652 ? 31.204 17.247 44.816 1.00 33.70 652 SER A O 1
ATOM 5185 N N . PRO A 1 653 ? 31.377 18.775 46.466 1.00 35.78 653 PRO A N 1
ATOM 5186 C CA . PRO A 1 653 ? 32.814 18.609 46.719 1.00 34.05 653 PRO A CA 1
ATOM 5187 C C . PRO A 1 653 ? 33.254 17.231 47.198 1.00 33.17 653 PRO A C 1
ATOM 5188 O O . PRO A 1 653 ? 32.587 16.605 48.018 1.00 33.04 653 PRO A O 1
ATOM 5192 N N . VAL A 1 654 ? 34.385 16.769 46.670 1.00 34.20 654 VAL A N 1
ATOM 5193 C CA . VAL A 1 654 ? 34.955 15.472 47.026 1.00 34.69 654 VAL A CA 1
ATOM 5194 C C . VAL A 1 654 ? 36.463 15.657 47.085 1.00 36.25 654 VAL A C 1
ATOM 5195 O O . VAL A 1 654 ? 37.059 16.146 46.133 1.00 36.95 654 VAL A O 1
ATOM 5199 N N . LEU A 1 655 ? 37.078 15.271 48.201 1.00 37.96 655 LEU A N 1
ATOM 5200 C CA . LEU A 1 655 ? 38.522 15.433 48.375 1.00 39.29 655 LEU A CA 1
ATOM 5201 C C . LEU A 1 655 ? 39.352 14.399 47.639 1.00 38.80 655 LEU A C 1
ATOM 5202 O O . LEU A 1 655 ? 40.437 14.710 47.149 1.00 37.08 655 LEU A O 1
ATOM 5207 N N . GLY A 1 656 ? 38.847 13.171 47.578 1.00 39.72 656 GLY A N 1
ATOM 5208 C CA . GLY A 1 656 ? 39.562 12.111 46.888 1.00 41.39 656 GLY A CA 1
ATOM 5209 C C . GLY A 1 656 ? 41.010 11.919 47.312 1.00 42.85 656 GLY A C 1
ATOM 5210 O O . GLY A 1 656 ? 41.903 11.830 46.468 1.00 43.16 656 GLY A O 1
ATOM 5211 N N . GLY A 1 657 ? 41.246 11.851 48.618 1.00 43.65 657 GLY A N 1
ATOM 5212 C CA . GLY A 1 657 ? 42.597 11.647 49.110 1.00 45.10 657 GLY A CA 1
ATOM 5213 C C . GLY A 1 657 ? 43.251 12.894 49.671 1.00 46.05 657 GLY A C 1
ATOM 5214 O O . GLY A 1 657 ? 44.128 12.806 50.525 1.00 47.57 657 GLY A O 1
ATOM 5215 N N . LEU A 1 658 ? 42.829 14.056 49.192 1.00 46.87 658 LEU A N 1
ATOM 5216 C CA . LEU A 1 658 ? 43.387 15.317 49.655 1.00 47.04 658 LEU A CA 1
ATOM 5217 C C . LEU A 1 658 ? 42.976 15.601 51.093 1.00 48.77 658 LEU A C 1
ATOM 5218 O O . LEU A 1 658 ? 41.934 15.128 51.553 1.00 49.07 658 LEU A O 1
ATOM 5223 N N . LYS A 1 659 ? 43.802 16.363 51.806 1.00 49.17 659 LYS A N 1
ATOM 5224 C CA . LYS A 1 659 ? 43.490 16.738 53.186 1.00 49.24 659 LYS A CA 1
ATOM 5225 C C . LYS A 1 659 ? 42.649 18.003 53.174 1.00 47.71 659 LYS A C 1
ATOM 5226 O O . LYS A 1 659 ? 41.688 18.126 53.934 1.00 49.01 659 LYS A O 1
ATOM 5232 N N . TRP A 1 660 ? 43.025 18.951 52.323 1.00 45.29 660 TRP A N 1
ATOM 5233 C CA . TRP A 1 660 ? 42.292 20.205 52.192 1.00 43.57 660 TRP A CA 1
ATOM 5234 C C . TRP A 1 660 ? 42.477 20.728 50.774 1.00 41.50 660 TRP A C 1
ATOM 5235 O O . TRP A 1 660 ? 43.503 20.505 50.146 1.00 39.43 660 TRP A O 1
ATOM 5254 N N . GLU A 1 662 ? 40.979 24.110 48.080 1.00 41.15 662 GLU A N 1
ATOM 5255 C CA . GLU A 1 662 ? 40.175 25.309 48.025 1.00 42.58 662 GLU A CA 1
ATOM 5256 C C . GLU A 1 662 ? 40.233 25.912 46.630 1.00 41.27 662 GLU A C 1
ATOM 5257 O O . GLU A 1 662 ? 41.263 25.831 45.958 1.00 41.88 662 GLU A O 1
ATOM 5263 N N . GLY A 1 663 ? 39.124 26.497 46.177 1.00 38.85 663 GLY A N 1
ATOM 5264 C CA . GLY A 1 663 ? 39.124 27.077 44.850 1.00 36.80 663 GLY A CA 1
ATOM 5265 C C . GLY A 1 663 ? 37.964 27.983 44.502 1.00 35.48 663 GLY A C 1
ATOM 5266 O O . GLY A 1 663 ? 37.047 28.185 45.294 1.00 34.65 663 GLY A O 1
ATOM 5267 N N . THR A 1 664 ? 38.018 28.533 43.294 1.00 35.83 664 THR A N 1
ATOM 5268 C CA . THR A 1 664 ? 36.983 29.424 42.808 1.00 36.38 664 THR A CA 1
ATOM 5269 C C . THR A 1 664 ? 36.569 28.967 41.417 1.00 35.76 664 THR A C 1
ATOM 5270 O O . THR A 1 664 ? 37.411 28.542 40.624 1.00 36.24 664 THR A O 1
ATOM 5274 N N . VAL A 1 665 ? 35.274 29.056 41.135 1.00 34.22 665 VAL A N 1
ATOM 5275 C CA . VAL A 1 665 ? 34.725 28.685 39.834 1.00 31.39 665 VAL A CA 1
ATOM 5276 C C . VAL A 1 665 ? 33.912 29.878 39.347 1.00 30.63 665 VAL A C 1
ATOM 5277 O O . VAL A 1 665 ? 32.926 30.273 39.970 1.00 30.99 665 VAL A O 1
ATOM 5281 N N . PRO A 1 666 ? 34.325 30.481 38.229 1.00 29.54 666 PRO A N 1
ATOM 5282 C CA . PRO A 1 666 ? 33.593 31.636 37.712 1.00 30.66 666 PRO A CA 1
ATOM 5283 C C . PRO A 1 666 ? 32.225 31.304 37.123 1.00 31.20 666 PRO A C 1
ATOM 5284 O O . PRO A 1 666 ? 31.962 30.172 36.730 1.00 32.09 666 PRO A O 1
ATOM 5288 N N . THR A 1 667 ? 31.358 32.305 37.086 1.00 30.95 667 THR A N 1
ATOM 5289 C CA . THR A 1 667 ? 30.025 32.180 36.520 1.00 31.64 667 THR A CA 1
ATOM 5290 C C . THR A 1 667 ? 29.850 33.488 35.744 1.00 32.07 667 THR A C 1
ATOM 5291 O O . THR A 1 667 ? 30.631 34.419 35.918 1.00 32.45 667 THR A O 1
ATOM 5295 N N . PRO A 1 668 ? 28.829 33.584 34.885 1.00 32.58 668 PRO A N 1
ATOM 5296 C CA . PRO A 1 668 ? 28.645 34.824 34.125 1.00 33.70 668 PRO A CA 1
ATOM 5297 C C . PRO A 1 668 ? 28.872 36.113 34.919 1.00 34.69 668 PRO A C 1
ATOM 5298 O O . PRO A 1 668 ? 29.672 36.960 34.522 1.00 32.60 668 PRO A O 1
ATOM 5302 N N . ASN A 1 669 ? 28.159 36.266 36.031 1.00 36.86 669 ASN A N 1
ATOM 5303 C CA . ASN A 1 669 ? 28.305 37.463 36.851 1.00 38.55 669 ASN A CA 1
ATOM 5304 C C . ASN A 1 669 ? 28.503 37.103 38.317 1.00 38.77 669 ASN A C 1
ATOM 5305 O O . ASN A 1 669 ? 27.852 37.675 39.190 1.00 42.22 669 ASN A O 1
ATOM 5310 N N . GLY A 1 670 ? 29.390 36.153 38.589 1.00 37.43 670 GLY A N 1
ATOM 5311 C CA . GLY A 1 670 ? 29.635 35.756 39.963 1.00 35.88 670 GLY A CA 1
ATOM 5312 C C . GLY A 1 670 ? 30.717 34.705 40.066 1.00 34.77 670 GLY A C 1
ATOM 5313 O O . GLY A 1 670 ? 31.437 34.463 39.105 1.00 34.41 670 GLY A O 1
ATOM 5314 N N . ASP A 1 671 ? 30.819 34.074 41.231 1.00 34.38 671 ASP A N 1
ATOM 5315 C CA . ASP A 1 671 ? 31.823 33.049 41.468 1.00 34.58 671 ASP A CA 1
ATOM 5316 C C . ASP A 1 671 ? 31.332 32.115 42.558 1.00 34.21 671 ASP A C 1
ATOM 5317 O O . ASP A 1 671 ? 30.453 32.467 43.345 1.00 33.12 671 ASP A O 1
ATOM 5322 N N . ILE A 1 672 ? 31.890 30.915 42.594 1.00 32.37 672 ILE A N 1
ATOM 5323 C CA . ILE A 1 672 ? 31.514 29.960 43.618 1.00 32.82 672 ILE A CA 1
ATOM 5324 C C . ILE A 1 672 ? 32.802 29.500 44.279 1.00 34.13 672 ILE A C 1
ATOM 5325 O O . ILE A 1 672 ? 33.602 28.778 43.685 1.00 34.24 672 ILE A O 1
ATOM 5330 N N . HIS A 1 673 ? 33.000 29.958 45.513 1.00 34.74 673 HIS A N 1
ATOM 5331 C CA . HIS A 1 673 ? 34.182 29.633 46.292 1.00 35.21 673 HIS A CA 1
ATOM 5332 C C . HIS A 1 673 ? 33.877 28.415 47.144 1.00 34.37 673 HIS A C 1
ATOM 5333 O O . HIS A 1 673 ? 32.841 28.357 47.801 1.00 34.89 673 HIS A O 1
ATOM 5340 N N . VAL A 1 674 ? 34.781 27.444 47.132 1.00 33.50 674 VAL A N 1
ATOM 5341 C CA . VAL A 1 674 ? 34.585 26.221 47.893 1.00 34.94 674 VAL A CA 1
ATOM 5342 C C . VAL A 1 674 ? 35.815 25.843 48.705 1.00 37.49 674 VAL A C 1
ATOM 5343 O O . VAL A 1 674 ? 36.941 25.891 48.207 1.00 37.95 674 VAL A O 1
ATOM 5347 N N . TYR A 1 675 ? 35.589 25.468 49.960 1.00 39.70 675 TYR A N 1
ATOM 5348 C CA . TYR A 1 675 ? 36.663 25.039 50.842 1.00 40.37 675 TYR A CA 1
ATOM 5349 C C . TYR A 1 675 ? 36.247 23.736 51.491 1.00 39.86 675 TYR A C 1
ATOM 5350 O O . TYR A 1 675 ? 35.076 23.538 51.810 1.00 40.53 675 TYR A O 1
ATOM 5367 N N . ASP A 1 677 ? 37.920 20.322 54.089 1.00 48.86 677 ASP A N 1
ATOM 5368 C CA . ASP A 1 677 ? 38.929 19.531 54.773 1.00 50.62 677 ASP A CA 1
ATOM 5369 C C . ASP A 1 677 ? 38.177 18.320 55.314 1.00 51.56 677 ASP A C 1
ATOM 5370 O O . ASP A 1 677 ? 37.007 18.119 54.987 1.00 51.36 677 ASP A O 1
ATOM 5375 N N . ASN A 1 678 ? 38.831 17.523 56.146 1.00 53.34 678 ASN A N 1
ATOM 5376 C CA . ASN A 1 678 ? 38.202 16.325 56.684 1.00 54.61 678 ASN A CA 1
ATOM 5377 C C . ASN A 1 678 ? 37.004 16.515 57.612 1.00 54.39 678 ASN A C 1
ATOM 5378 O O . ASN A 1 678 ? 36.403 15.531 58.041 1.00 54.70 678 ASN A O 1
ATOM 5383 N N . LYS A 1 679 ? 36.638 17.757 57.914 1.00 54.09 679 LYS A N 1
ATOM 5384 C CA . LYS A 1 679 ? 35.503 17.989 58.806 1.00 54.67 679 LYS A CA 1
ATOM 5385 C C . LYS A 1 679 ? 34.698 19.253 58.519 1.00 54.13 679 LYS A C 1
ATOM 5386 O O . LYS A 1 679 ? 33.652 19.473 59.130 1.00 53.91 679 LYS A O 1
ATOM 5392 N N . THR A 1 680 ? 35.170 20.084 57.598 1.00 53.73 680 THR A N 1
ATOM 5393 C CA . THR A 1 680 ? 34.456 21.316 57.292 1.00 53.56 680 THR A CA 1
ATOM 5394 C C . THR A 1 680 ? 34.369 21.630 55.800 1.00 52.90 680 THR A C 1
ATOM 5395 O O . THR A 1 680 ? 35.286 21.335 55.027 1.00 53.60 680 THR A O 1
ATOM 5399 N N . ILE A 1 681 ? 33.252 22.233 55.410 1.00 51.08 681 ILE A N 1
ATOM 5400 C CA . ILE A 1 681 ? 33.015 22.621 54.028 1.00 48.62 681 ILE A CA 1
ATOM 5401 C C . ILE A 1 681 ? 32.481 24.040 54.041 1.00 47.85 681 ILE A C 1
ATOM 5402 O O . ILE A 1 681 ? 31.556 24.352 54.789 1.00 47.16 681 ILE A O 1
ATOM 5407 N N . LYS A 1 682 ? 33.068 24.903 53.225 1.00 47.38 682 LYS A N 1
ATOM 5408 C CA . LYS A 1 682 ? 32.611 26.278 53.150 1.00 47.02 682 LYS A CA 1
ATOM 5409 C C . LYS A 1 682 ? 32.300 26.566 51.690 1.00 46.07 682 LYS A C 1
ATOM 5410 O O . LYS A 1 682 ? 33.056 26.181 50.797 1.00 46.21 682 LYS A O 1
ATOM 5416 N N . VAL A 1 683 ? 31.168 27.219 51.456 1.00 44.82 683 VAL A N 1
ATOM 5417 C CA . VAL A 1 683 ? 30.743 27.563 50.109 1.00 42.60 683 VAL A CA 1
ATOM 5418 C C . VAL A 1 683 ? 30.145 28.963 50.061 1.00 42.12 683 VAL A C 1
ATOM 5419 O O . VAL A 1 683 ? 29.295 29.308 50.869 1.00 41.60 683 VAL A O 1
ATOM 5423 N N . LYS A 1 684 ? 30.602 29.765 49.109 1.00 43.75 684 LYS A N 1
ATOM 5424 C CA . LYS A 1 684 ? 30.083 31.115 48.933 1.00 45.30 684 LYS A CA 1
ATOM 5425 C C . LYS A 1 684 ? 29.760 31.304 47.450 1.00 45.03 684 LYS A C 1
ATOM 5426 O O . LYS A 1 684 ? 30.662 31.468 46.623 1.00 44.85 684 LYS A O 1
ATOM 5432 N N . ALA A 1 685 ? 28.472 31.265 47.120 1.00 44.46 685 ALA A N 1
ATOM 5433 C CA . ALA A 1 685 ? 28.025 31.427 45.740 1.00 43.05 685 ALA A CA 1
ATOM 5434 C C . ALA A 1 685 ? 27.422 32.811 45.524 1.00 42.01 685 ALA A C 1
ATOM 5435 O O . ALA A 1 685 ? 26.315 33.090 45.980 1.00 41.20 685 ALA A O 1
ATOM 5437 N N . THR A 1 686 ? 28.147 33.669 44.811 1.00 41.31 686 THR A N 1
ATOM 5438 C CA . THR A 1 686 ? 27.692 35.030 44.558 1.00 41.85 686 THR A CA 1
ATOM 5439 C C . THR A 1 686 ? 26.682 35.179 43.420 1.00 42.51 686 THR A C 1
ATOM 5440 O O . THR A 1 686 ? 26.303 36.297 43.064 1.00 43.37 686 THR A O 1
ATOM 5444 N N . GLU A 1 687 ? 26.256 34.056 42.848 1.00 42.72 687 GLU A N 1
ATOM 5445 C CA . GLU A 1 687 ? 25.267 34.048 41.771 1.00 42.02 687 GLU A CA 1
ATOM 5446 C C . GLU A 1 687 ? 24.472 32.754 41.782 1.00 41.63 687 GLU A C 1
ATOM 5447 O O . GLU A 1 687 ? 25.026 31.678 42.005 1.00 42.13 687 GLU A O 1
ATOM 5453 N N . GLY A 1 688 ? 23.169 32.865 41.552 1.00 40.76 688 GLY A N 1
ATOM 5454 C CA . GLY A 1 688 ? 22.317 31.689 41.521 1.00 42.22 688 GLY A CA 1
ATOM 5455 C C . GLY A 1 688 ? 22.071 31.012 42.857 1.00 42.45 688 GLY A C 1
ATOM 5456 O O . GLY A 1 688 ? 22.501 31.492 43.900 1.00 42.94 688 GLY A O 1
ATOM 5457 N N . LYS A 1 689 ? 21.363 29.889 42.813 1.00 42.56 689 LYS A N 1
ATOM 5458 C CA . LYS A 1 689 ? 21.034 29.113 44.001 1.00 43.32 689 LYS A CA 1
ATOM 5459 C C . LYS A 1 689 ? 21.301 27.666 43.650 1.00 42.95 689 LYS A C 1
ATOM 5460 O O . LYS A 1 689 ? 21.532 27.347 42.493 1.00 44.41 689 LYS A O 1
ATOM 5466 N N . GLY A 1 690 ? 21.253 26.785 44.637 1.00 42.12 690 GLY A N 1
ATOM 5467 C CA . GLY A 1 690 ? 21.502 25.386 44.356 1.00 42.48 690 GLY A CA 1
ATOM 5468 C C . GLY A 1 690 ? 21.717 24.565 45.607 1.00 43.46 690 GLY A C 1
ATOM 5469 O O . GLY A 1 690 ? 21.603 25.078 46.717 1.00 45.03 690 GLY A O 1
ATOM 5470 N N . TYR A 1 691 ? 22.039 23.290 45.423 1.00 43.76 691 TYR A N 1
ATOM 5471 C CA . TYR A 1 691 ? 22.265 22.371 46.531 1.00 43.71 691 TYR A CA 1
ATOM 5472 C C . TYR A 1 691 ? 23.723 21.998 46.750 1.00 44.65 691 TYR A C 1
ATOM 5473 O O . TYR A 1 691 ? 24.456 21.710 45.802 1.00 44.21 691 TYR A O 1
ATOM 5482 N N . LEU A 1 692 ? 24.127 21.993 48.015 1.00 45.29 692 LEU A N 1
ATOM 5483 C CA . LEU A 1 692 ? 25.466 21.575 48.401 1.00 44.08 692 LEU A CA 1
ATOM 5484 C C . LEU A 1 692 ? 25.210 20.166 48.908 1.00 43.73 692 LEU A C 1
ATOM 5485 O O . LEU A 1 692 ? 24.427 19.971 49.830 1.00 44.29 692 LEU A O 1
ATOM 5490 N N . THR A 1 693 ? 25.839 19.181 48.288 1.00 43.94 693 THR A N 1
ATOM 5491 C CA . THR A 1 693 ? 25.636 17.802 48.694 1.00 45.23 693 THR A CA 1
ATOM 5492 C C . THR A 1 693 ? 26.815 17.336 49.537 1.00 46.82 693 THR A C 1
ATOM 5493 O O . THR A 1 693 ? 27.968 17.451 49.122 1.00 47.22 693 THR A O 1
ATOM 5497 N N . ILE A 1 694 ? 26.514 16.825 50.730 1.00 47.58 694 ILE A N 1
ATOM 5498 C CA . ILE A 1 694 ? 27.539 16.361 51.651 1.00 48.31 694 ILE A CA 1
ATOM 5499 C C . ILE A 1 694 ? 27.457 14.865 51.900 1.00 49.30 694 ILE A C 1
ATOM 5500 O O . ILE A 1 694 ? 26.386 14.330 52.164 1.00 49.06 694 ILE A O 1
ATOM 5505 N N . GLN A 1 695 ? 28.597 14.194 51.811 1.00 52.57 695 GLN A N 1
ATOM 5506 C CA . GLN A 1 695 ? 28.659 12.765 52.083 1.00 55.57 695 GLN A CA 1
ATOM 5507 C C . GLN A 1 695 ? 29.111 12.667 53.533 1.00 58.50 695 GLN A C 1
ATOM 5508 O O . GLN A 1 695 ? 30.225 13.076 53.866 1.00 58.81 695 GLN A O 1
ATOM 5514 N N . SER A 1 696 ? 28.247 12.139 54.395 1.00 60.90 696 SER A N 1
ATOM 5515 C CA . SER A 1 696 ? 28.575 12.016 55.809 1.00 63.40 696 SER A CA 1
ATOM 5516 C C . SER A 1 696 ? 27.933 10.777 56.427 1.00 65.23 696 SER A C 1
ATOM 5517 O O . SER A 1 696 ? 26.938 10.264 55.915 1.00 65.29 696 SER A O 1
ATOM 5520 N N . ARG A 1 697 ? 28.511 10.292 57.522 1.00 67.67 697 ARG A N 1
ATOM 5521 C CA . ARG A 1 697 ? 27.974 9.117 58.204 1.00 69.94 697 ARG A CA 1
ATOM 5522 C C . ARG A 1 697 ? 26.676 9.547 58.893 1.00 70.02 697 ARG A C 1
ATOM 5523 O O . ARG A 1 697 ? 25.617 8.962 58.661 1.00 70.00 697 ARG A O 1
ATOM 5531 N N . ARG A 1 698 ? 26.773 10.570 59.739 1.00 69.71 698 ARG A N 1
ATOM 5532 C CA . ARG A 1 698 ? 25.612 11.104 60.439 1.00 69.19 698 ARG A CA 1
ATOM 5533 C C . ARG A 1 698 ? 25.343 12.522 59.938 1.00 67.62 698 ARG A C 1
ATOM 5534 O O . ARG A 1 698 ? 26.181 13.124 59.266 1.00 66.79 698 ARG A O 1
ATOM 5542 N N . GLN A 1 699 ? 24.170 13.052 60.262 1.00 65.58 699 GLN A N 1
ATOM 5543 C CA . GLN A 1 699 ? 23.788 14.378 59.803 1.00 64.34 699 GLN A CA 1
ATOM 5544 C C . GLN A 1 699 ? 24.786 15.491 60.074 1.00 63.56 699 GLN A C 1
ATOM 5545 O O . GLN A 1 699 ? 25.292 15.637 61.183 1.00 64.33 699 GLN A O 1
ATOM 5551 N N . PRO A 1 700 ? 25.089 16.289 59.042 1.00 62.77 700 PRO A N 1
ATOM 5552 C CA . PRO A 1 700 ? 26.027 17.405 59.175 1.00 61.63 700 PRO A CA 1
ATOM 5553 C C . PRO A 1 700 ? 25.314 18.585 59.829 1.00 60.95 700 PRO A C 1
ATOM 5554 O O . PRO A 1 700 ? 24.088 18.598 59.926 1.00 60.28 700 PRO A O 1
ATOM 5558 N N . LYS A 1 701 ? 26.081 19.571 60.282 1.00 60.22 701 LYS A N 1
ATOM 5559 C CA . LYS A 1 701 ? 25.500 20.756 60.902 1.00 59.88 701 LYS A CA 1
ATOM 5560 C C . LYS A 1 701 ? 25.768 21.940 59.983 1.00 58.90 701 LYS A C 1
ATOM 5561 O O . LYS A 1 701 ? 26.853 22.053 59.413 1.00 58.07 701 LYS A O 1
ATOM 5567 N N . ALA A 1 702 ? 24.784 22.822 59.844 1.00 57.72 702 ALA A N 1
ATOM 5568 C CA . ALA A 1 702 ? 24.932 23.985 58.980 1.00 57.91 702 ALA A CA 1
ATOM 5569 C C . ALA A 1 702 ? 24.744 25.288 59.742 1.00 57.29 702 ALA A C 1
ATOM 5570 O O . ALA A 1 702 ? 23.964 25.354 60.686 1.00 57.49 702 ALA A O 1
ATOM 5572 N N . ASN A 1 703 ? 25.460 26.328 59.330 1.00 56.75 703 ASN A N 1
ATOM 5573 C CA . ASN A 1 703 ? 25.338 27.622 59.988 1.00 57.31 703 ASN A CA 1
ATOM 5574 C C . ASN A 1 703 ? 24.122 28.346 59.428 1.00 57.92 703 ASN A C 1
ATOM 5575 O O . ASN A 1 703 ? 23.682 29.369 59.960 1.00 58.49 703 ASN A O 1
ATOM 5588 N N . GLY A 1 705 ? 20.266 27.631 56.926 1.00 56.69 705 GLY A N 1
ATOM 5589 C CA . GLY A 1 705 ? 19.343 26.694 56.317 1.00 56.68 705 GLY A CA 1
ATOM 5590 C C . GLY A 1 705 ? 19.237 25.348 57.009 1.00 56.42 705 GLY A C 1
ATOM 5591 O O . GLY A 1 705 ? 19.855 25.105 58.047 1.00 56.13 705 GLY A O 1
ATOM 5592 N N . THR A 1 706 ? 18.453 24.463 56.406 1.00 56.28 706 THR A N 1
ATOM 5593 C CA . THR A 1 706 ? 18.213 23.136 56.949 1.00 57.02 706 THR A CA 1
ATOM 5594 C C . THR A 1 706 ? 18.937 22.043 56.171 1.00 57.06 706 THR A C 1
ATOM 5595 O O . THR A 1 706 ? 18.857 21.987 54.945 1.00 57.92 706 THR A O 1
ATOM 5599 N N . VAL A 1 707 ? 19.646 21.177 56.885 1.00 56.50 707 VAL A N 1
ATOM 5600 C CA . VAL A 1 707 ? 20.359 20.081 56.243 1.00 56.23 707 VAL A CA 1
ATOM 5601 C C . VAL A 1 707 ? 19.375 18.936 56.051 1.00 56.50 707 VAL A C 1
ATOM 5602 O O . VAL A 1 707 ? 18.862 18.381 57.018 1.00 57.80 707 VAL A O 1
ATOM 5606 N N . GLU A 1 708 ? 19.116 18.592 54.795 1.00 57.03 708 GLU A N 1
ATOM 5607 C CA . GLU A 1 708 ? 18.164 17.540 54.448 1.00 56.87 708 GLU A CA 1
ATOM 5608 C C . GLU A 1 708 ? 18.842 16.239 54.014 1.00 56.12 708 GLU A C 1
ATOM 5609 O O . GLU A 1 708 ? 19.846 16.263 53.301 1.00 56.70 708 GLU A O 1
ATOM 5615 N N . LYS A 1 709 ? 18.294 15.106 54.447 1.00 55.44 709 LYS A N 1
ATOM 5616 C CA . LYS A 1 709 ? 18.860 13.804 54.094 1.00 55.60 709 LYS A CA 1
ATOM 5617 C C . LYS A 1 709 ? 18.350 13.307 52.748 1.00 56.09 709 LYS A C 1
ATOM 5618 O O . LYS A 1 709 ? 17.160 13.040 52.579 1.00 55.89 709 LYS A O 1
ATOM 5624 N N . VAL A 1 710 ? 19.262 13.184 51.792 1.00 57.21 710 VAL A N 1
ATOM 5625 C CA . VAL A 1 710 ? 18.914 12.717 50.456 1.00 57.40 710 VAL A CA 1
ATOM 5626 C C . VAL A 1 710 ? 18.719 11.209 50.484 1.00 57.85 710 VAL A C 1
ATOM 5627 O O . VAL A 1 710 ? 17.691 10.697 50.052 1.00 58.33 710 VAL A O 1
ATOM 5631 N N . SER A 1 711 ? 19.720 10.505 50.998 1.00 58.39 711 SER A N 1
ATOM 5632 C CA . SER A 1 711 ? 19.674 9.056 51.085 1.00 58.91 711 SER A CA 1
ATOM 5633 C C . SER A 1 711 ? 20.674 8.570 52.128 1.00 59.93 711 SER A C 1
ATOM 5634 O O . SER A 1 711 ? 21.170 9.351 52.939 1.00 60.20 711 SER A O 1
ATOM 5637 N N . GLU A 1 712 ? 20.975 7.279 52.098 1.00 60.49 712 GLU A N 1
ATOM 5638 C CA . GLU A 1 712 ? 21.904 6.704 53.056 1.00 61.50 712 GLU A CA 1
ATOM 5639 C C . GLU A 1 712 ? 23.299 7.310 52.950 1.00 60.61 712 GLU A C 1
ATOM 5640 O O . GLU A 1 712 ? 24.013 7.097 51.964 1.00 60.81 712 GLU A O 1
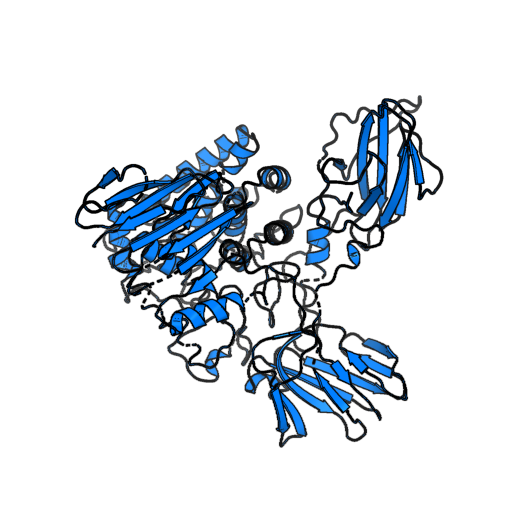ATOM 5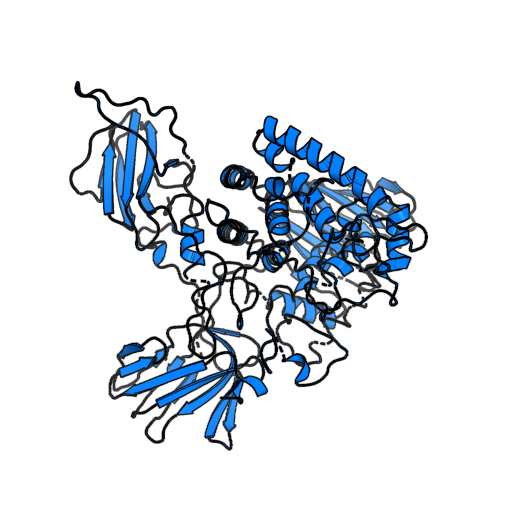646 N N . GLY A 1 713 ? 23.672 8.075 53.972 1.00 59.34 713 GLY A N 1
ATOM 5647 C CA . GLY A 1 713 ? 24.984 8.694 54.012 1.00 57.62 713 GLY A CA 1
ATOM 5648 C C . GLY A 1 713 ? 25.167 9.907 53.126 1.00 56.43 713 GLY A C 1
ATOM 5649 O O . GLY A 1 713 ? 26.291 10.382 52.958 1.00 56.62 713 GLY A O 1
ATOM 5650 N N . VAL A 1 714 ? 24.074 10.414 52.563 1.00 55.18 714 VAL A N 1
ATOM 5651 C CA . VAL A 1 714 ? 24.146 11.580 51.687 1.00 53.15 714 VAL A CA 1
ATOM 5652 C C . VAL A 1 714 ? 23.177 12.667 52.138 1.00 52.68 714 VAL A C 1
ATOM 5653 O O . VAL A 1 714 ? 21.996 12.406 52.347 1.00 52.91 714 VAL A O 1
ATOM 5657 N N . TRP A 1 715 ? 23.686 13.884 52.283 1.00 52.73 715 TRP A N 1
ATOM 5658 C CA . TRP A 1 715 ? 22.875 15.019 52.721 1.00 54.13 715 TRP A CA 1
ATOM 5659 C C . TRP A 1 715 ? 22.946 16.189 51.742 1.00 53.40 715 TRP A C 1
ATOM 5660 O O . TRP A 1 715 ? 23.858 16.266 50.922 1.00 53.08 715 TRP A O 1
ATOM 5671 N N . ARG A 1 716 ? 21.982 17.100 51.837 1.00 52.28 716 ARG A N 1
ATOM 5672 C CA . ARG A 1 716 ? 21.928 18.256 50.951 1.00 52.47 716 ARG A CA 1
ATOM 5673 C C . ARG A 1 716 ? 21.564 19.521 51.712 1.00 51.89 716 ARG A C 1
ATOM 5674 O O . ARG A 1 716 ? 20.886 19.473 52.734 1.00 51.89 716 ARG A O 1
ATOM 5682 N N . LEU A 1 717 ? 22.013 20.656 51.191 1.00 51.71 717 LEU A N 1
ATOM 5683 C CA . LEU A 1 717 ? 21.733 21.952 51.794 1.00 51.63 717 LEU A CA 1
ATOM 5684 C C . LEU A 1 717 ? 21.445 22.952 50.681 1.00 50.76 717 LEU A C 1
ATOM 5685 O O . LEU A 1 717 ? 22.219 23.084 49.738 1.00 50.93 717 LEU A O 1
ATOM 5690 N N . TRP A 1 718 ? 20.321 23.649 50.788 1.00 50.27 718 TRP A N 1
ATOM 5691 C CA . TRP A 1 718 ? 19.946 24.620 49.777 1.00 48.99 718 TRP A CA 1
ATOM 5692 C C . TRP A 1 718 ? 20.527 25.994 50.062 1.00 48.78 718 TRP A C 1
ATOM 5693 O O . TRP A 1 718 ? 20.197 26.632 51.062 1.00 48.77 718 TRP A O 1
ATOM 5704 N N . ILE A 1 719 ? 21.406 26.441 49.173 1.00 47.88 719 ILE A N 1
ATOM 5705 C CA . ILE A 1 719 ? 22.033 27.748 49.294 1.00 47.87 719 ILE A CA 1
ATOM 5706 C C . ILE A 1 719 ? 21.252 28.686 48.374 1.00 48.47 719 ILE A C 1
ATOM 5707 O O . ILE A 1 719 ? 21.069 28.388 47.199 1.00 48.90 719 ILE A O 1
ATOM 5712 N N . ASP A 1 720 ? 20.787 29.814 48.902 1.00 49.20 720 ASP A N 1
ATOM 5713 C CA . ASP A 1 720 ? 20.000 30.740 48.097 1.00 48.92 720 ASP A CA 1
ATOM 5714 C C . ASP A 1 720 ? 20.412 32.197 48.226 1.00 48.33 720 ASP A C 1
ATOM 5715 O O . ASP A 1 720 ? 19.596 33.094 48.012 1.00 48.48 720 ASP A O 1
ATOM 5720 N N . SER A 1 721 ? 21.677 32.431 48.566 1.00 48.04 721 SER A N 1
ATOM 5721 C CA . SER A 1 721 ? 22.190 33.790 48.715 1.00 48.86 721 SER A CA 1
ATOM 5722 C C . SER A 1 721 ? 23.713 33.789 48.747 1.00 48.33 721 SER A C 1
ATOM 5723 O O . SER A 1 721 ? 24.337 32.756 48.973 1.00 47.59 721 SER A O 1
ATOM 5726 N N . PRO A 1 722 ? 24.331 34.954 48.510 1.00 48.79 722 PRO A N 1
ATOM 5727 C CA . PRO A 1 722 ? 25.793 35.053 48.521 1.00 50.45 722 PRO A CA 1
ATOM 5728 C C . PRO A 1 722 ? 26.454 34.900 49.896 1.00 52.29 722 PRO A C 1
ATOM 5729 O O . PRO A 1 722 ? 27.678 34.930 50.008 1.00 53.30 722 PRO A O 1
ATOM 5733 N N . GLU A 1 723 ? 25.651 34.729 50.941 1.00 54.65 723 GLU A N 1
ATOM 5734 C CA . GLU A 1 723 ? 26.191 34.557 52.287 1.00 57.02 723 GLU A CA 1
ATOM 5735 C C . GLU A 1 723 ? 26.939 33.231 52.376 1.00 56.85 723 GLU A C 1
ATOM 5736 O O . GLU A 1 723 ? 26.391 32.189 52.025 1.00 57.69 723 GLU A O 1
ATOM 5742 N N . GLU A 1 724 ? 28.179 33.262 52.857 1.00 56.46 724 GLU A N 1
ATOM 5743 C CA . GLU A 1 724 ? 28.973 32.042 52.973 1.00 56.34 724 GLU A CA 1
ATOM 5744 C C . GLU A 1 724 ? 28.304 31.026 53.887 1.00 55.39 724 GLU A C 1
ATOM 5745 O O . GLU A 1 724 ? 27.838 31.373 54.966 1.00 56.95 724 GLU A O 1
ATOM 5751 N N . ARG A 1 725 ? 28.251 29.773 53.449 1.00 54.34 725 ARG A N 1
ATOM 5752 C CA . ARG A 1 725 ? 27.665 28.711 54.258 1.00 53.11 725 ARG A CA 1
ATOM 5753 C C . ARG A 1 725 ? 28.817 27.880 54.810 1.00 53.32 725 ARG A C 1
ATOM 5754 O O . ARG A 1 725 ? 29.833 27.700 54.135 1.00 52.89 725 ARG A O 1
ATOM 5762 N N . ILE A 1 726 ? 28.663 27.390 56.038 1.00 52.28 726 ILE A N 1
ATOM 5763 C CA . ILE A 1 726 ? 29.684 26.565 56.677 1.00 51.74 726 ILE A CA 1
ATOM 5764 C C . ILE A 1 726 ? 29.000 25.348 57.279 1.00 51.30 726 ILE A C 1
ATOM 5765 O O . ILE A 1 726 ? 28.066 25.489 58.063 1.00 51.94 726 ILE A O 1
ATOM 5770 N N . VAL A 1 727 ? 29.454 24.157 56.904 1.00 50.63 727 VAL A N 1
ATOM 5771 C CA . VAL A 1 727 ? 28.876 22.927 57.428 1.00 50.60 727 VAL A CA 1
ATOM 5772 C C . VAL A 1 727 ? 29.976 22.006 57.929 1.00 50.88 727 VAL A C 1
ATOM 5773 O O . VAL A 1 727 ? 31.058 21.943 57.346 1.00 51.16 727 VAL A O 1
ATOM 5777 N N . THR A 1 728 ? 29.700 21.299 59.019 1.00 51.38 728 THR A N 1
ATOM 5778 C CA . THR A 1 728 ? 30.674 20.371 59.576 1.00 51.20 728 THR A CA 1
ATOM 5779 C C . THR A 1 728 ? 30.090 18.988 59.392 1.00 51.42 728 THR A C 1
ATOM 5780 O O . THR A 1 728 ? 28.897 18.777 59.610 1.00 51.21 728 THR A O 1
ATOM 5784 N N . TYR A 1 729 ? 30.938 18.053 58.979 1.00 52.51 729 TYR A N 1
ATOM 5785 C CA . TYR A 1 729 ? 30.518 16.681 58.728 1.00 52.70 729 TYR A CA 1
ATOM 5786 C C . TYR A 1 729 ? 31.634 15.734 59.153 1.00 53.94 729 TYR A C 1
ATOM 5787 O O . TYR A 1 729 ? 32.668 16.160 59.667 1.00 53.49 729 TYR A O 1
ATOM 5796 N N . ARG A 1 730 ? 31.421 14.447 58.913 1.00 55.38 730 ARG A N 1
ATOM 5797 C CA . ARG A 1 730 ? 32.407 13.431 59.242 1.00 57.92 730 ARG A CA 1
ATOM 5798 C C . ARG A 1 730 ? 32.070 12.179 58.446 1.00 58.38 730 ARG A C 1
ATOM 5799 O O . ARG A 1 730 ? 31.130 11.457 58.772 1.00 59.22 730 ARG A O 1
ATOM 5807 N N . LEU A 1 731 ? 32.842 11.926 57.398 1.00 58.93 731 LEU A N 1
ATOM 5808 C CA . LEU A 1 731 ? 32.608 10.772 56.537 1.00 59.44 731 LEU A CA 1
ATOM 5809 C C . LEU A 1 731 ? 32.789 9.449 57.277 1.00 58.69 731 LEU A C 1
ATOM 5810 O O . LEU A 1 731 ? 33.909 8.981 57.474 1.00 59.41 731 LEU A O 1
#

CATH classification: 2.60.120.260 (+1 more: 2.60.120.260)

Solvent-accessible surface area: 29589 Å² total